Protein 6YWN (pdb70)

Structure (mmCIF, N/CA/C/O backbone):
data_6YWN
#
_entry.id   6YWN
#
_cell.length_a   88.220
_cell.length_b   93.470
_cell.length_c   86.830
_cell.angle_alpha   90.000
_cell.angle_beta   90.000
_cell.angle_gamma   90.000
#
_symmetry.space_group_name_H-M   'C 2 2 21'
#
loop_
_entity.id
_entity.type
_entity.pdbx_description
1 polymer CutA
2 non-polymer 'CALCIUM ION'
3 non-polymer "5'-O-[(S)-hydroxy{[(S)-hydroxy(phosphonooxy)phosphoryl]methyl}phosphoryl]cytidine"
4 water water
#
loop_
_atom_site.group_PDB
_atom_site.id
_atom_site.type_symbol
_atom_site.label_atom_id
_atom_site.label_alt_id
_atom_site.label_comp_id
_atom_site.label_asym_id
_atom_site.label_entity_id
_atom_site.label_seq_id
_atom_site.pdbx_PDB_ins_code
_atom_site.Cartn_x
_atom_site.Cartn_y
_atom_site.Cartn_z
_atom_site.occupancy
_atom_site.B_iso_or_equiv
_atom_site.auth_seq_id
_atom_site.auth_comp_id
_atom_site.auth_asym_id
_atom_site.auth_atom_id
_atom_site.pdbx_PDB_model_num
ATOM 1 N N . ARG A 1 8 ? -42.02042 -1.73887 -16.82271 1.000 61.20248 248 ARG A N 1
ATOM 2 C CA . ARG A 1 8 ? -40.63098 -1.62208 -16.39644 1.000 55.13743 248 ARG A CA 1
ATOM 3 C C . ARG A 1 8 ? -39.67478 -1.79761 -17.57761 1.000 41.18623 248 ARG A C 1
ATOM 4 O O . ARG A 1 8 ? -38.57968 -2.32090 -17.42646 1.000 44.00413 248 ARG A O 1
ATOM 7 N N . ARG A 1 9 ? -40.10063 -1.37129 -18.75815 1.000 41.14357 249 ARG A N 1
ATOM 8 C CA . ARG A 1 9 ? -39.29606 -1.58313 -19.95470 1.000 43.44926 249 ARG A CA 1
ATOM 9 C C . ARG A 1 9 ? -37.99619 -0.77778 -19.90883 1.000 33.88990 249 ARG A C 1
ATOM 10 O O . ARG A 1 9 ? -38.00729 0.45053 -19.81486 1.000 34.31924 249 ARG A O 1
ATOM 31 N N . ARG A 1 10 ? -36.86152 -1.46811 -20.03942 1.000 31.15013 250 ARG A N 1
ATOM 32 C CA . ARG A 1 10 ? -35.58981 -0.81044 -19.78311 1.000 28.85351 250 ARG A CA 1
ATOM 33 C C . ARG A 1 10 ? -35.13115 0.02704 -20.97054 1.000 26.84615 250 ARG A C 1
ATOM 34 O O . ARG A 1 10 ? -34.56055 1.11095 -20.78694 1.000 26.42378 250 ARG A O 1
ATOM 72 N N . PRO A 1 12 ? -36.28259 2.03741 -24.18182 1.000 30.80289 252 PRO A N 1
ATOM 73 C CA . PRO A 1 12 ? -37.48481 2.60829 -24.79107 1.000 34.03400 252 PRO A CA 1
ATOM 74 C C . PRO A 1 12 ? -37.52325 2.42827 -26.30442 1.000 31.02775 252 PRO A C 1
ATOM 75 O O . PRO A 1 12 ? -36.48942 2.38570 -26.98201 1.000 27.75949 252 PRO A O 1
ATOM 86 N N . TYR A 1 13 ? -38.74540 2.33578 -26.83262 1.000 33.12260 253 TYR A N 1
ATOM 87 C CA . TYR A 1 13 ? -38.91658 2.13010 -28.26649 1.000 37.41263 253 TYR A CA 1
ATOM 88 C C . TYR A 1 13 ? -38.33288 3.27399 -29.08945 1.000 41.27675 253 TYR A C 1
ATOM 89 O O . TYR A 1 13 ? -37.97643 3.07304 -30.25879 1.000 34.78636 253 TYR A O 1
ATOM 107 N N . SER A 1 14 ? -38.16030 4.44907 -28.49064 1.000 38.26151 254 SER A N 1
ATOM 108 C CA . SER A 1 14 ? -37.55056 5.55224 -29.22252 1.000 45.17272 254 SER A CA 1
ATOM 109 C C . SER A 1 14 ? -36.15993 5.20109 -29.72390 1.000 39.06607 254 SER A C 1
ATOM 110 O O . SER A 1 14 ? -35.71480 5.76894 -30.72516 1.000 46.34277 254 SER A O 1
ATOM 118 N N . LEU A 1 15 ? -35.46151 4.26102 -29.06194 1.000 28.63876 255 LEU A N 1
ATOM 119 C CA . LEU A 1 15 ? -34.09425 3.95078 -29.45280 1.000 27.91006 255 LEU A CA 1
ATOM 120 C C . LEU A 1 15 ? -34.03534 3.45898 -30.89080 1.000 29.35325 255 LEU A C 1
ATOM 121 O O . LEU A 1 15 ? -32.97642 3.51482 -31.51965 1.000 29.48610 255 LEU A O 1
ATOM 137 N N . GLY A 1 16 ? -35.13232 2.89739 -31.39655 1.000 27.37831 256 GLY A N 1
ATOM 138 C CA . GLY A 1 16 ? -35.09664 2.27330 -32.69573 1.000 27.94347 256 GLY A CA 1
ATOM 139 C C . GLY A 1 16 ? -34.36292 0.94187 -32.65320 1.000 26.86869 256 GLY A C 1
ATOM 140 O O . GLY A 1 16 ? -34.08472 0.36913 -31.59753 1.000 24.68126 256 GLY A O 1
ATOM 144 N N . THR A 1 17 ? -34.06731 0.44081 -33.84565 1.000 26.67724 257 THR A N 1
ATOM 145 C CA . THR A 1 17 ? -33.55995 -0.92022 -33.97797 1.000 27.39969 257 THR A CA 1
ATOM 146 C C . THR A 1 17 ? -32.25096 -1.01701 -34.74750 1.000 26.88445 257 THR A C 1
ATOM 147 O O . THR A 1 17 ? -31.75285 -2.12999 -34.96945 1.000 27.83277 257 THR A O 1
ATOM 158 N N . ASP A 1 18 ? -31.66550 0.10152 -35.13579 1.000 25.16133 258 ASP A N 1
ATOM 159 C CA . ASP A 1 18 ? -30.49430 0.03658 -35.99145 1.000 25.85394 258 ASP A CA 1
ATOM 160 C C . ASP A 1 18 ? -29.33915 -0.69598 -35.30703 1.000 26.11584 258 ASP A C 1
ATOM 161 O O . ASP A 1 18 ? -29.06914 -0.53369 -34.10832 1.000 23.40642 258 ASP A O 1
ATOM 170 N N . LYS A 1 19 ? -28.63761 -1.49531 -36.09881 1.000 25.19621 259 LYS A N 1
ATOM 171 C CA . LYS A 1 19 ? -27.43197 -2.14858 -35.60315 1.000 22.51167 259 LYS A CA 1
ATOM 172 C C . LYS A 1 19 ? -26.29653 -1.14188 -35.50262 1.000 22.98119 259 LYS A C 1
ATOM 173 O O . LYS A 1 19 ? -26.21501 -0.17714 -36.26227 1.000 24.97846 259 LYS A O 1
ATOM 192 N N . LEU A 1 20 ? -25.42596 -1.34313 -34.51434 1.000 21.08282 260 LEU A N 1
ATOM 193 C CA . LEU A 1 20 ? -24.23714 -0.51720 -34.40235 1.000 20.85612 260 LEU A CA 1
ATOM 194 C C . LEU A 1 20 ? -23.21492 -0.95744 -35.44304 1.000 19.81883 260 LEU A C 1
ATOM 195 O O . LEU A 1 20 ? -23.02027 -2.15030 -35.68676 1.000 23.21239 260 LEU A O 1
ATOM 211 N N . GLU A 1 21 ? -22.63701 0.00765 -36.12982 1.000 21.01783 261 GLU A N 1
ATOM 212 C CA . GLU A 1 21 ? -21.63395 -0.31045 -37.12920 1.000 22.92626 261 GLU A CA 1
ATOM 213 C C . GLU A 1 21 ? -20.36952 -0.88642 -36.48272 1.000 21.72190 261 GLU A C 1
ATOM 214 O O . GLU A 1 21 ? -19.95004 -0.48152 -35.38717 1.000 21.25975 261 GLU A O 1
ATOM 226 N N . LYS A 1 22 ? -19.74342 -1.81545 -37.20195 1.000 23.51949 262 LYS A N 1
ATOM 227 C CA . LYS A 1 22 ? -18.45024 -2.33036 -36.78544 1.000 23.22295 262 LYS A CA 1
ATOM 228 C C . LYS A 1 22 ? -17.38781 -1.25325 -36.96865 1.000 23.77645 262 LYS A C 1
ATOM 229 O O . LYS A 1 22 ? -17.29838 -0.63229 -38.0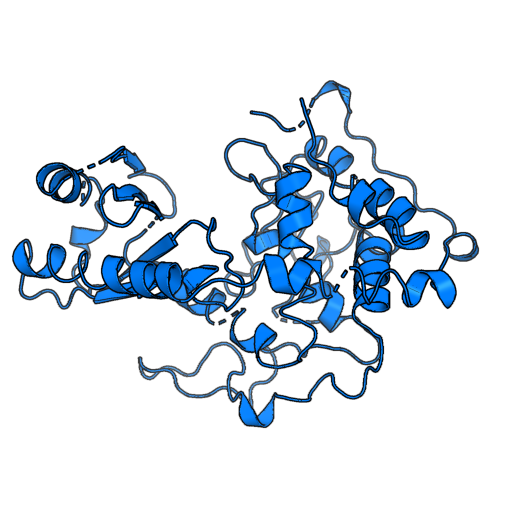3187 1.000 26.16175 262 LYS A O 1
ATOM 248 N N . VAL A 1 23 ? -16.60819 -1.02903 -35.93450 1.000 22.00734 263 VAL A N 1
ATOM 249 C CA . VAL A 1 23 ? -15.47559 -0.10134 -35.95183 1.000 23.30800 263 VAL A CA 1
ATOM 250 C C . VAL A 1 23 ? -14.25258 -0.84023 -36.47075 1.000 24.79520 263 VAL A C 1
ATOM 251 O O . VAL A 1 23 ? -14.04503 -2.01835 -36.15313 1.000 24.54195 263 VAL A O 1
ATOM 264 N N . ASP A 1 24 ? -13.43322 -0.14640 -37.26056 1.000 27.31040 264 ASP A N 1
ATOM 265 C CA . ASP A 1 24 ? -12.17773 -0.69803 -37.74566 1.000 32.96538 264 ASP A CA 1
ATOM 266 C C . ASP A 1 24 ? -11.38387 -1.30676 -36.58735 1.000 28.04991 264 ASP A C 1
ATOM 267 O O . ASP A 1 24 ? -11.04250 -0.59671 -35.61394 1.000 26.27616 264 ASP A O 1
ATOM 276 N N . PRO A 1 25 ? -11.04391 -2.59391 -36.65895 1.000 36.73861 265 PRO A N 1
ATOM 277 C CA . PRO A 1 25 ? -10.33474 -3.20397 -35.53052 1.000 34.51966 265 PRO A CA 1
ATOM 278 C C . PRO A 1 25 ? -9.03842 -2.49703 -35.17076 1.000 33.21234 265 PRO A C 1
ATOM 279 O O . PRO A 1 25 ? -8.66097 -2.50005 -33.99979 1.000 33.25142 265 PRO A O 1
ATOM 290 N N . ASP A 1 26 ? -8.36864 -1.85569 -36.13135 1.000 41.31817 266 ASP A N 1
ATOM 291 C CA . ASP A 1 26 ? -7.10817 -1.18104 -35.83482 1.000 37.58255 266 ASP A CA 1
ATOM 292 C C . ASP A 1 26 ? -7.28354 0.07971 -34.99564 1.000 35.25739 266 ASP A C 1
ATOM 293 O O . ASP A 1 26 ? -6.30012 0.58651 -34.44382 1.000 37.55616 266 ASP A O 1
ATOM 302 N N . LYS A 1 27 ? -8.50183 0.58784 -34.86763 1.000 32.37915 267 LYS A N 1
ATOM 303 C CA . LYS A 1 27 ? -8.76074 1.82195 -34.14603 1.000 32.22969 267 LYS A CA 1
ATOM 304 C C . LYS A 1 27 ? -9.31295 1.58403 -32.75020 1.000 32.92780 267 LYS A C 1
ATOM 305 O O . LYS A 1 27 ? -9.68385 2.54633 -32.07249 1.000 36.46867 267 LYS A O 1
ATOM 324 N N . ILE A 1 28 ? -9.39396 0.33286 -32.30342 1.000 22.41548 268 ILE A N 1
ATOM 325 C CA . ILE A 1 28 ? -9.98350 -0.00227 -31.00909 1.000 23.08797 268 ILE A CA 1
ATOM 326 C C . ILE A 1 28 ? -8.85685 -0.34823 -30.04860 1.000 24.43189 268 ILE A C 1
ATOM 327 O O . ILE A 1 28 ? -8.06952 -1.26472 -30.31885 1.000 25.37228 268 ILE A O 1
ATOM 343 N N . LYS A 1 29 ? -8.77940 0.39244 -28.93804 1.000 21.88904 269 LYS A N 1
ATOM 344 C CA . LYS A 1 29 ? -7.79181 0.12047 -27.89908 1.000 22.70623 269 LYS A CA 1
ATOM 345 C C . LYS A 1 29 ? -7.79483 -1.35779 -27.55809 1.000 25.56367 269 LYS A C 1
ATOM 346 O O . LYS A 1 29 ? -8.85605 -1.95088 -27.35089 1.000 23.12851 269 LYS A O 1
ATOM 365 N N . SER A 1 30 ? -6.60236 -1.96513 -27.51485 1.000 22.93035 270 SER A N 1
ATOM 366 C CA . SER A 1 30 ? -6.50255 -3.38941 -27.23729 1.000 24.20332 270 SER A CA 1
ATOM 367 C C . SER A 1 30 ? -5.80044 -3.70713 -25.92366 1.000 21.56713 270 SER A C 1
ATOM 368 O O . SER A 1 30 ? -5.79126 -4.87824 -25.52163 1.000 26.43235 270 SER A O 1
ATOM 376 N N . LYS A 1 31 ? -5.21889 -2.71011 -25.25446 1.000 21.85967 271 LYS A N 1
ATOM 377 C CA . LYS A 1 31 ? -4.42985 -2.92974 -24.05104 1.000 24.79412 271 LYS A CA 1
ATOM 378 C C . LYS A 1 31 ? -4.69731 -1.81187 -23.05875 1.000 25.86017 271 LYS A C 1
ATOM 379 O O . LYS A 1 31 ? -4.72406 -0.63751 -23.42814 1.000 30.11939 271 LYS A O 1
ATOM 389 N N . LEU A 1 32 ? -4.84730 -2.17474 -21.79133 1.000 21.28653 272 LEU A N 1
ATOM 390 C CA . LEU A 1 32 ? -4.84005 -1.18306 -20.72681 1.000 21.81014 272 LEU A CA 1
ATOM 391 C C . LEU A 1 32 ? -3.42635 -0.69703 -20.49261 1.000 23.73394 272 LEU A C 1
ATOM 392 O O . LEU A 1 32 ? -2.47228 -1.48634 -20.51799 1.000 25.41458 272 LEU A O 1
ATOM 408 N N . SER A 1 33 ? -3.30207 0.59036 -20.17755 1.000 24.35908 273 SER A N 1
ATOM 409 C CA . SER A 1 33 ? -2.02951 1.09544 -19.69106 1.000 27.03850 273 SER A CA 1
ATOM 410 C C . SER A 1 33 ? -1.73005 0.48667 -18.32369 1.000 28.01725 273 SER A C 1
ATOM 411 O O . SER A 1 33 ? -2.61783 -0.01688 -17.63296 1.000 26.73665 273 SER A O 1
ATOM 419 N N . GLU A 1 34 ? -0.45196 0.52929 -17.93518 1.000 23.20487 274 GLU A N 1
ATOM 420 C CA . GLU A 1 34 ? -0.05654 -0.09225 -16.67531 1.000 23.11260 274 GLU A CA 1
ATOM 421 C C . GLU A 1 34 ? -0.71574 0.59965 -15.49294 1.000 21.59169 274 GLU A C 1
ATOM 422 O O . GLU A 1 34 ? -1.17571 -0.07207 -14.55574 1.000 21.32143 274 GLU A O 1
ATOM 434 N N . ASP A 1 35 ? -0.78332 1.93556 -15.53414 1.000 22.10157 275 ASP A N 1
ATOM 435 C CA . ASP A 1 35 ? -1.38152 2.68588 -14.43574 1.000 23.71707 275 ASP A CA 1
ATOM 436 C C . ASP A 1 35 ? -2.85684 2.34563 -14.30069 1.000 24.07298 275 ASP A C 1
ATOM 437 O O . ASP A 1 35 ? -3.36921 2.16544 -13.18745 1.000 23.50233 275 ASP A O 1
ATOM 446 N N . VAL A 1 36 ? -3.55138 2.23500 -15.43136 1.000 20.68758 276 VAL A N 1
ATOM 447 C CA . VAL A 1 36 ? -4.96904 1.91144 -15.38241 1.000 20.53413 276 VAL A CA 1
ATOM 448 C C . VAL A 1 36 ? -5.16370 0.48555 -14.90696 1.000 19.72760 276 VAL A C 1
ATOM 449 O O . VAL A 1 36 ? -6.06481 0.20138 -14.10655 1.000 20.87408 276 VAL A O 1
ATOM 462 N N . GLU A 1 37 ? -4.35277 -0.44585 -15.41430 1.000 20.00840 277 GLU A N 1
ATOM 463 C CA . GLU A 1 37 ? -4.51525 -1.83642 -14.99258 1.000 20.18142 277 GLU A CA 1
ATOM 464 C C . GLU A 1 37 ? -4.31589 -1.97683 -13.49385 1.000 19.46367 277 GLU A C 1
ATOM 465 O O . GLU A 1 37 ? -5.07273 -2.67874 -12.81977 1.000 19.02059 277 GLU A O 1
ATOM 477 N N . ARG A 1 38 ? -3.33802 -1.26518 -12.94437 1.000 19.76146 278 ARG A N 1
ATOM 478 C CA . ARG A 1 38 ? -3.01799 -1.44198 -11.53978 1.000 20.25014 278 ARG A CA 1
ATOM 479 C C . ARG A 1 38 ? -4.15242 -0.96081 -10.67207 1.000 20.44756 278 ARG A C 1
ATOM 480 O O . ARG A 1 38 ? -4.53942 -1.63105 -9.70756 1.000 23.88490 278 ARG A O 1
ATOM 501 N N . LYS A 1 39 ? -4.68850 0.20395 -10.98465 1.000 21.18447 279 LYS A N 1
ATOM 502 C CA A LYS A 1 39 ? -5.77834 0.73119 -10.17242 0.502 22.62757 279 LYS A CA 1
ATOM 503 C CA B LYS A 1 39 ? -5.78273 0.74085 -10.18236 0.498 22.62091 279 LYS A CA 1
ATOM 504 C C . LYS A 1 39 ? -7.05437 -0.07804 -10.36629 1.000 22.53378 279 LYS A C 1
ATOM 505 O O . LYS A 1 39 ? -7.79607 -0.30933 -9.40123 1.000 21.44957 279 LYS A O 1
ATOM 542 N N . LEU A 1 40 ? -7.33915 -0.50422 -11.60719 1.000 19.07598 280 LEU A N 1
ATOM 543 C CA . LEU A 1 40 ? -8.54115 -1.29532 -11.85455 1.000 19.64349 280 LEU A CA 1
ATOM 544 C C . LEU A 1 40 ? -8.47302 -2.62994 -11.12602 1.000 18.62020 280 LEU A C 1
ATOM 545 O O . LEU A 1 40 ? -9.46467 -3.08203 -10.54913 1.000 18.79643 280 LEU A O 1
ATOM 561 N N . GLU A 1 41 ? -7.28989 -3.24190 -11.07351 1.000 17.44355 281 GLU A N 1
ATOM 562 C CA . GLU A 1 41 ? -7.12816 -4.47860 -10.32535 1.000 18.58978 281 GLU A CA 1
ATOM 563 C C . GLU A 1 41 ? -7.48187 -4.27792 -8.85787 1.000 18.52343 281 GLU A C 1
ATOM 564 O O . GLU A 1 41 ? -8.22475 -5.07729 -8.28032 1.000 18.44088 281 GLU A O 1
ATOM 576 N N . THR A 1 42 ? -6.91982 -3.23746 -8.22733 1.000 18.99941 282 THR A N 1
ATOM 577 C CA A THR A 1 42 ? -7.21053 -3.02352 -6.81648 0.469 20.98647 282 THR A CA 1
ATOM 578 C CA B THR A 1 42 ? -7.19746 -2.95247 -6.82103 0.531 20.98311 282 THR A CA 1
ATOM 579 C C . THR A 1 42 ? -8.67110 -2.64712 -6.60471 1.000 19.39970 282 THR A C 1
ATOM 580 O O . THR A 1 42 ? -9.27786 -3.09025 -5.62865 1.000 19.89072 282 THR A O 1
ATOM 601 N N . ASP A 1 43 ? -9.25631 -1.86342 -7.49560 1.000 17.86561 283 ASP A N 1
ATOM 602 C CA . ASP A 1 43 ? -10.64867 -1.48837 -7.30235 1.000 18.16133 283 ASP A CA 1
ATOM 603 C C . ASP A 1 43 ? -11.55916 -2.70082 -7.47548 1.000 17.14639 283 ASP A C 1
ATOM 604 O O . ASP A 1 43 ? -12.55677 -2.84404 -6.75672 1.000 17.79903 283 ASP A O 1
ATOM 630 N N . ARG A 1 45 ? -10.70836 -5.84491 -6.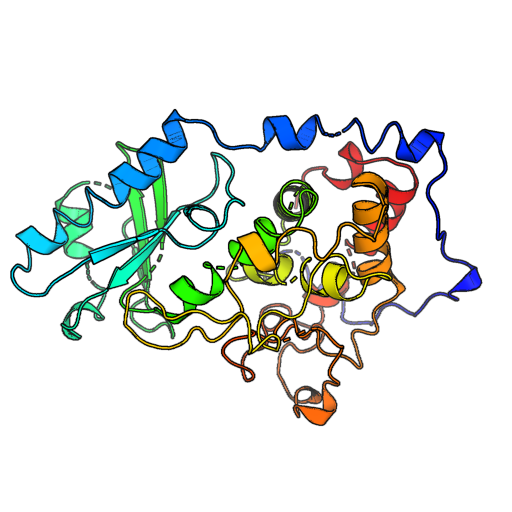80605 1.000 16.79473 285 ARG A N 1
ATOM 631 C CA . ARG A 1 45 ? -10.53121 -6.69088 -5.62577 1.000 17.07670 285 ARG A CA 1
ATOM 632 C C . ARG A 1 45 ? -11.29037 -6.14443 -4.42426 1.000 17.94794 285 ARG A C 1
ATOM 633 O O . ARG A 1 45 ? -11.89450 -6.91706 -3.66118 1.000 19.78465 285 ARG A O 1
ATOM 654 N N . GLU A 1 46 ? -11.29190 -4.81733 -4.24378 1.000 18.91487 286 GLU A N 1
ATOM 655 C CA . GLU A 1 46 ? -12.08078 -4.19793 -3.18356 1.000 19.32549 286 GLU A CA 1
ATOM 656 C C . GLU A 1 46 ? -13.57067 -4.45688 -3.40494 1.000 21.28837 286 GLU A C 1
ATOM 657 O O . GLU A 1 46 ? -14.29020 -4.78307 -2.46072 1.000 20.04089 286 GLU A O 1
ATOM 661 N N . LEU A 1 47 ? -14.05886 -4.29929 -4.63914 1.000 18.53021 287 LEU A N 1
ATOM 662 C CA . LEU A 1 47 ? -15.47816 -4.53486 -4.91202 1.000 17.26999 287 LEU A CA 1
ATOM 663 C C . LEU A 1 47 ? -15.85812 -5.99576 -4.68022 1.000 18.32278 287 LEU A C 1
ATOM 664 O O . LEU A 1 47 ? -16.87833 -6.29882 -4.03297 1.000 18.70058 287 LEU A O 1
ATOM 680 N N . TYR A 1 48 ? -15.04470 -6.91198 -5.17932 1.000 17.00528 288 TYR A N 1
ATOM 681 C CA . TYR A 1 48 ? -15.29545 -8.33744 -4.96460 1.000 16.32950 288 TYR A CA 1
ATOM 682 C C . TYR A 1 48 ? -15.41768 -8.66351 -3.48389 1.000 18.34855 288 TYR A C 1
ATOM 683 O O . TYR A 1 48 ? -16.31995 -9.41139 -3.07087 1.000 17.61541 288 TYR A O 1
ATOM 701 N N . ASP A 1 49 ? -14.49974 -8.14632 -2.65006 1.000 18.20239 289 ASP A N 1
ATOM 702 C CA . ASP A 1 49 ? -14.56516 -8.44019 -1.21982 1.000 17.79297 289 ASP A CA 1
ATOM 703 C C . ASP A 1 49 ? -15.89349 -7.98596 -0.60797 1.000 19.55488 289 ASP A C 1
ATOM 704 O O . ASP A 1 49 ? -16.41800 -8.64357 0.29521 1.000 21.93435 289 ASP A O 1
ATOM 713 N N . ARG A 1 50 ? -16.45473 -6.88742 -1.10847 1.000 17.50851 290 ARG A N 1
ATOM 714 C CA . ARG A 1 50 ? -17.73803 -6.35358 -0.64718 1.000 19.25655 290 ARG A CA 1
ATOM 715 C C . ARG A 1 50 ? -18.92787 -7.13461 -1.19963 1.000 18.36057 290 ARG A C 1
ATOM 716 O O . ARG A 1 50 ? -19.98120 -7.13587 -0.56500 1.000 25.54980 290 ARG A O 1
ATOM 737 N N . LEU A 1 51 ? -18.78325 -7.80801 -2.32971 1.000 18.66175 291 LEU A N 1
ATOM 738 C CA . LEU A 1 51 ? -19.88129 -8.55101 -2.92842 1.000 18.52688 291 LEU A CA 1
ATOM 739 C C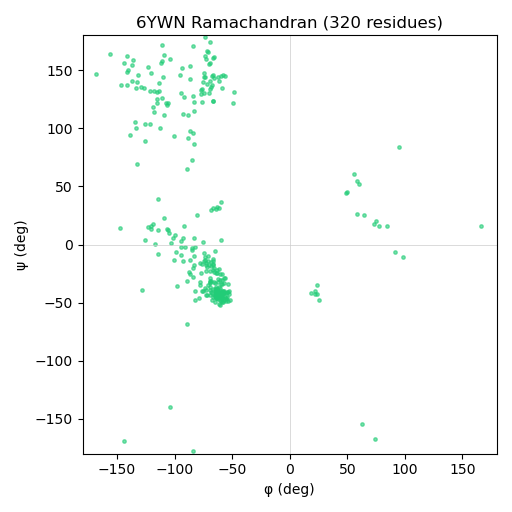 . LEU A 1 51 ? -19.97839 -9.97303 -2.40352 1.000 18.48970 291 LEU A C 1
ATOM 740 O O . LEU A 1 51 ? -21.05770 -10.58160 -2.48120 1.000 18.47904 291 LEU A O 1
ATOM 756 N N . LEU A 1 52 ? -18.88786 -10.53393 -1.88770 1.000 17.33253 292 LEU A N 1
ATOM 757 C CA . LEU A 1 52 ? -18.90276 -11.89715 -1.36167 1.000 19.53197 292 LEU A CA 1
ATOM 758 C C . LEU A 1 52 ? -19.97843 -12.03768 -0.28361 1.000 16.79538 292 LEU A C 1
ATOM 759 O O . LEU A 1 52 ? -20.24537 -11.10097 0.48122 1.000 18.46985 292 LEU A O 1
ATOM 775 N N . PRO A 1 53 ? -20.61546 -13.20636 -0.21882 1.000 17.78848 293 PRO A N 1
ATOM 776 C CA . PRO A 1 53 ? -21.65100 -13.43862 0.79127 1.000 18.75783 293 PRO A CA 1
ATOM 777 C C . PRO A 1 53 ? -21.06010 -13.62429 2.18355 1.000 18.96315 293 PRO A C 1
ATOM 778 O O . PRO A 1 53 ? -19.85486 -13.86037 2.37461 1.000 20.63834 293 PRO A O 1
ATOM 789 N N . THR A 1 54 ? -21.94056 -13.46761 3.16908 1.000 19.68779 294 THR A N 1
ATOM 790 C CA . THR A 1 54 ? -21.57976 -13.63037 4.57291 1.000 19.21973 294 THR A CA 1
ATOM 791 C C . THR A 1 54 ? -22.21768 -14.87384 5.18373 1.000 18.57591 294 THR A C 1
ATOM 792 O O . THR A 1 54 ? -23.24463 -15.38358 4.71574 1.000 18.84270 294 THR A O 1
ATOM 803 N N . GLU A 1 55 ? -21.59861 -15.34400 6.26172 1.000 21.86079 295 GLU A N 1
ATOM 804 C CA . GLU A 1 55 ? -22.03614 -16.58077 6.88907 1.000 23.02151 295 GLU A CA 1
ATOM 805 C C . GLU A 1 55 ? -23.51708 -16.55577 7.21460 1.000 22.21981 295 GLU A C 1
ATOM 806 O O . GLU A 1 55 ? -24.22568 -17.53685 6.96567 1.000 21.35267 295 GLU A O 1
ATOM 818 N N . ALA A 1 56 ? -23.99401 -15.47708 7.84432 1.000 20.09518 296 ALA A N 1
ATOM 819 C CA . ALA A 1 56 ? -25.37721 -15.49734 8.32922 1.000 23.40793 296 ALA A CA 1
ATOM 820 C C . ALA A 1 56 ? -26.36227 -15.74926 7.20636 1.000 23.54912 296 ALA A C 1
ATOM 821 O O . ALA A 1 56 ? -27.34503 -16.49921 7.36995 1.000 22.52291 296 ALA A O 1
ATOM 828 N N . ILE A 1 57 ? -26.14418 -15.12057 6.06647 1.000 19.67483 297 ILE A N 1
ATOM 829 C CA . ILE A 1 57 ? -27.11548 -15.25657 5.00145 1.000 18.07506 297 ILE A CA 1
ATOM 830 C C . ILE A 1 57 ? -26.95008 -16.59342 4.30989 1.000 17.20478 297 ILE A C 1
ATOM 831 O O . ILE A 1 57 ? -27.93927 -17.22720 3.93006 1.000 18.12618 297 ILE A O 1
ATOM 847 N N . GLU A 1 58 ? -25.71907 -17.08752 4.18987 1.000 19.68200 298 GLU A N 1
ATOM 848 C CA . GLU A 1 58 ? -25.54625 -18.39274 3.55986 1.000 17.98353 298 GLU A CA 1
ATOM 849 C C . GLU A 1 58 ? -26.23052 -19.47238 4.39316 1.000 20.12343 298 GLU A C 1
ATOM 850 O O . GLU A 1 58 ? -26.86725 -20.39645 3.85141 1.000 20.23272 298 GLU A O 1
ATOM 862 N N . VAL A 1 59 ? -26.14568 -19.35507 5.71544 1.000 18.77161 299 VAL A N 1
ATOM 863 C CA . VAL A 1 59 ? -26.83005 -20.28866 6.59194 1.000 19.72661 299 VAL A CA 1
ATOM 864 C C . VAL A 1 59 ? -28.33336 -20.18321 6.38790 1.000 22.43974 299 VAL A C 1
ATOM 865 O O . VAL A 1 59 ? -29.03928 -21.19594 6.34914 1.000 20.69624 299 VAL A O 1
ATOM 878 N N . ASN A 1 60 ? -28.85592 -18.95421 6.28124 1.000 20.87326 300 ASN A N 1
ATOM 879 C CA . ASN A 1 60 ? -30.29885 -18.77550 6.11161 1.000 19.97357 300 ASN A CA 1
ATOM 880 C C . ASN A 1 60 ? -30.79859 -19.42846 4.83853 1.000 20.49614 300 ASN A C 1
ATOM 881 O O . ASN A 1 60 ? -31.91856 -19.94982 4.81781 1.000 18.41391 300 ASN A O 1
ATOM 892 N N . ARG A 1 61 ? -30.00693 -19.39181 3.75965 1.000 17.50310 301 ARG A N 1
ATOM 893 C CA . ARG A 1 61 ? -30.42043 -20.04097 2.52789 1.000 16.84247 301 ARG A CA 1
ATOM 894 C C . ARG A 1 61 ? -30.61274 -21.53353 2.75692 1.000 17.07786 301 ARG A C 1
ATOM 895 O O . ARG A 1 61 ? -31.62538 -22.10477 2.31661 1.000 18.97964 301 ARG A O 1
ATOM 916 N N . ARG A 1 62 ? -29.67877 -22.16864 3.49015 1.000 17.25876 302 ARG A N 1
ATOM 917 C CA . ARG A 1 62 ? -29.80008 -23.58286 3.84490 1.000 19.39475 302 ARG A CA 1
ATOM 918 C C . ARG A 1 62 ? -30.98977 -23.82090 4.76638 1.000 22.28299 302 ARG A C 1
ATOM 919 O O . ARG A 1 62 ? -31.64958 -24.86387 4.68069 1.000 22.81140 302 ARG A O 1
ATOM 940 N N . GLU A 1 63 ? -31.22747 -22.92016 5.71363 1.000 20.76441 303 GLU A N 1
ATOM 941 C CA . GLU A 1 63 ? -32.35249 -23.09305 6.62277 1.000 22.55279 303 GLU A CA 1
ATOM 942 C C . GLU A 1 63 ? -33.67146 -23.02269 5.87527 1.000 21.32912 303 GLU A C 1
ATOM 943 O O . GLU A 1 63 ? -34.63693 -23.70830 6.24365 1.000 22.34641 303 GLU A O 1
ATOM 955 N N . LEU A 1 64 ? -33.73136 -22.21094 4.83160 1.000 19.53541 304 LEU A N 1
ATOM 956 C CA . LEU A 1 64 ? -34.95957 -22.13527 4.04772 1.000 18.34363 304 LEU A CA 1
ATOM 957 C C . LEU A 1 64 ? -35.25356 -23.47389 3.37172 1.000 20.19159 304 LEU A C 1
ATOM 958 O O . LEU A 1 64 ? -36.39648 -23.95819 3.40321 1.000 18.67347 304 LEU A O 1
ATOM 974 N N . VAL A 1 65 ? -34.22462 -24.10758 2.79354 1.000 18.57585 305 VAL A N 1
ATOM 975 C CA . VAL A 1 65 ? -34.35518 -25.43266 2.17694 1.000 18.91006 305 VAL A CA 1
ATOM 976 C C . VAL A 1 65 ? -34.90019 -26.44384 3.18114 1.000 20.65276 305 VAL A C 1
ATOM 977 O O . VAL A 1 65 ? -35.86109 -27.17519 2.89814 1.000 19.79212 305 VAL A O 1
ATOM 990 N N A SER A 1 66 ? -34.28296 -26.51910 4.35533 0.632 22.09317 306 SER A N 1
ATOM 991 N N B SER A 1 66 ? -34.29264 -26.51774 4.36073 0.368 22.11683 306 SER A N 1
ATOM 992 C CA A SER A 1 66 ? -34.70336 -27.49302 5.35339 0.632 22.56442 306 SER A CA 1
ATOM 993 C CA B SER A 1 66 ? -34.72367 -27.51799 5.33046 0.368 22.65531 306 SER A CA 1
ATOM 994 C C A SER A 1 66 ? -36.13209 -27.22399 5.81398 0.632 23.80863 306 SER A C 1
ATOM 995 C C B SER A 1 66 ? -36.13369 -27.22859 5.83941 0.368 23.79962 306 SER A C 1
ATOM 996 O O A SER A 1 66 ? -36.92505 -28.15731 5.98471 0.632 23.21564 306 SER A O 1
ATOM 997 O O B SER A 1 66 ? -36.91660 -28.15692 6.07410 0.368 23.38446 306 SER A O 1
ATOM 1012 N N . LYS A 1 67 ? -36.48150 -25.95203 6.00560 1.000 20.04056 307 LYS A N 1
ATOM 1013 C CA . LYS A 1 67 ? -37.81798 -25.60545 6.47261 1.000 21.18149 307 LYS A CA 1
ATOM 1014 C C . LYS A 1 67 ? -38.85441 -26.04622 5.45769 1.000 20.35138 307 LYS A C 1
ATOM 1015 O O . LYS A 1 67 ? -39.88793 -26.62970 5.81419 1.000 21.12654 307 LYS A O 1
ATOM 1035 N N . LEU A 1 68 ? -38.59643 -25.75599 4.18651 1.000 17.78748 308 LEU A N 1
ATOM 1036 C CA . LEU A 1 68 ? -39.51671 -26.15057 3.13519 1.000 18.30285 308 LEU A CA 1
ATOM 1037 C C . LEU A 1 68 ? -39.62796 -27.66231 3.05751 1.000 19.68718 308 LEU A C 1
ATOM 1038 O O . LEU A 1 68 ? -40.73050 -28.20930 2.90997 1.000 19.52658 308 LEU A O 1
ATOM 1054 N N . GLU A 1 69 ? -38.50786 -28.36156 3.13085 1.000 19.90085 309 GLU A N 1
ATOM 1055 C CA . GLU A 1 69 ? -38.56902 -29.81670 3.02271 1.000 22.05173 309 GLU A CA 1
ATOM 1056 C C . GLU A 1 69 ? -39.41561 -30.42713 4.12798 1.000 21.77852 309 GLU A C 1
ATOM 1057 O O . GLU A 1 69 ? -40.19009 -31.36892 3.88834 1.000 20.77231 309 GLU A O 1
ATOM 1069 N N . ARG A 1 70 ? -39.27313 -29.91452 5.35613 1.000 20.38168 310 ARG A N 1
ATOM 1070 C CA A ARG A 1 70 ? -40.07612 -30.41204 6.46215 0.559 23.35508 310 ARG A CA 1
ATOM 1071 C CA B ARG A 1 70 ? -40.07559 -30.41262 6.46202 0.441 23.36896 310 ARG A CA 1
ATOM 1072 C C . ARG A 1 70 ? -41.55071 -30.12728 6.23385 1.000 25.44733 310 ARG A C 1
ATOM 1073 O O . ARG A 1 70 ? -42.39329 -31.00896 6.43278 1.000 23.17671 310 ARG A O 1
ATOM 1113 N N . LEU A 1 71 ? -41.88842 -28.90725 5.81124 1.000 20.99037 311 LEU A N 1
ATOM 1114 C CA . LEU A 1 71 ? -43.30415 -28.60548 5.56208 1.000 21.81759 311 LEU A CA 1
ATOM 1115 C C . LEU A 1 71 ? -43.90172 -29.52924 4.49454 1.000 22.96734 311 LEU A C 1
ATOM 1116 O O . LEU A 1 71 ? -45.03646 -30.01696 4.63280 1.000 22.33023 311 LEU A O 1
ATOM 1132 N N . PHE A 1 72 ? -43.18105 -29.74961 3.39754 1.000 19.75840 312 PHE A N 1
ATOM 1133 C CA . PHE A 1 72 ? -43.74803 -30.54318 2.30450 1.000 20.54564 312 PHE A CA 1
ATOM 1134 C C . PHE A 1 72 ? -43.91650 -32.01313 2.71316 1.000 20.49236 312 PHE A C 1
ATOM 1135 O O . PHE A 1 72 ? -44.92654 -32.64992 2.38283 1.000 21.23197 312 PHE A O 1
ATOM 1152 N N . ASN A 1 73 ? -42.93482 -32.57830 3.42537 1.000 21.64538 313 ASN A N 1
ATOM 1153 C CA . ASN A 1 73 ? -43.04540 -33.97547 3.83744 1.000 22.71650 313 ASN A CA 1
ATOM 1154 C C . ASN A 1 73 ? -44.05327 -34.18680 4.94591 1.000 27.83240 313 ASN A C 1
ATOM 1155 O O . ASN A 1 73 ? -44.57365 -35.29468 5.08239 1.000 26.89900 313 ASN A O 1
ATOM 1166 N N . THR A 1 74 ? -44.36178 -33.15965 5.72657 1.000 24.28046 314 THR A N 1
ATOM 1167 C CA . THR A 1 74 ? -45.45136 -33.28813 6.68351 1.000 25.84435 314 THR A CA 1
ATOM 1168 C C . THR A 1 74 ? -46.80802 -33.21899 5.99970 1.000 27.79245 314 THR A C 1
ATOM 1169 O O . THR A 1 74 ? -47.72846 -33.95350 6.36929 1.000 26.89098 314 THR A O 1
ATOM 1180 N N . GLU A 1 75 ? -46.96127 -32.33061 5.01513 1.000 23.14747 315 GLU A N 1
ATOM 1181 C CA . GLU A 1 75 ? -48.25553 -32.22183 4.34915 1.000 22.61234 315 GLU A CA 1
ATOM 1182 C C . GLU A 1 75 ? -48.49762 -33.41086 3.43555 1.000 25.76523 315 GLU A C 1
ATOM 1183 O O . GLU A 1 75 ? -49.61505 -33.92885 3.36879 1.000 25.30255 315 GLU A O 1
ATOM 1195 N N . TRP A 1 76 ? -47.45695 -33.88911 2.76253 1.000 21.31022 316 TRP A N 1
ATOM 1196 C CA . TRP A 1 76 ? -47.57178 -34.93053 1.74836 1.000 25.14673 316 TRP A CA 1
ATOM 1197 C C . TRP A 1 76 ? -46.50869 -35.98731 1.99711 1.000 23.86807 316 TRP A C 1
ATOM 1198 O O . TRP A 1 76 ? -45.56469 -36.14350 1.21077 1.000 25.27051 316 TRP A O 1
ATOM 1219 N N . PRO A 1 77 ? -46.64697 -36.75424 3.06955 1.000 25.33704 317 PRO A N 1
ATOM 1220 C CA . PRO A 1 77 ? -45.62868 -37.76467 3.38600 1.000 27.03067 317 PRO A CA 1
ATOM 1221 C C . PRO A 1 77 ? -45.62239 -38.91367 2.38783 1.000 27.09837 317 PRO A C 1
ATOM 1222 O O . PRO A 1 77 ? -46.61949 -39.21685 1.72295 1.000 30.03290 317 PRO A O 1
ATOM 1233 N N . GLY A 1 78 ? -44.46442 -39.56715 2.30988 1.000 28.33596 318 GLY A N 1
ATOM 1234 C CA . GLY A 1 78 ? -44.32731 -40.77216 1.52240 1.000 29.04623 318 GLY A CA 1
ATOM 1235 C C . GLY A 1 78 ? -44.05336 -40.56912 0.05389 1.000 27.84332 318 GLY A C 1
ATOM 1236 O O . GLY A 1 78 ? -44.24020 -41.50937 -0.72504 1.000 34.42670 318 GLY A O 1
ATOM 1240 N N . HIS A 1 79 ? -43.64375 -39.36672 -0.35790 1.000 26.44039 319 HIS A N 1
ATOM 1241 C CA . HIS A 1 79 ? -43.39060 -39.07220 -1.76307 1.000 30.76597 319 HIS A CA 1
ATOM 1242 C C . HIS A 1 79 ? -41.95598 -38.64317 -2.00910 1.000 31.04348 319 HIS A C 1
ATOM 1243 O O . HIS A 1 79 ? -41.66013 -38.06170 -3.06327 1.000 30.90025 319 HIS A O 1
ATOM 1257 N N . ASP A 1 80 ? -41.06380 -38.90177 -1.05495 1.000 28.59336 320 ASP A N 1
ATOM 1258 C CA . ASP A 1 80 ? -39.63712 -38.62343 -1.21842 1.000 27.34821 320 ASP A CA 1
ATOM 1259 C C . ASP A 1 80 ? -39.38086 -37.20306 -1.73357 1.000 28.27132 320 ASP A C 1
ATOM 1260 O O . ASP A 1 80 ? -38.56909 -36.97461 -2.63079 1.000 28.49466 320 ASP A O 1
ATOM 1269 N N . ILE A 1 81 ? -40.08115 -36.23311 -1.16232 1.000 26.29013 321 ILE A N 1
ATOM 1270 C CA . ILE A 1 81 ? -39.93411 -34.83790 -1.57740 1.000 22.04594 321 ILE A CA 1
ATOM 1271 C C . ILE A 1 81 ? -38.63351 -34.28536 -1.00106 1.000 25.39170 321 ILE A C 1
ATOM 1272 O O . ILE A 1 81 ? -38.40711 -34.33917 0.21158 1.000 25.78390 321 ILE A O 1
ATOM 1288 N N . ARG A 1 82 ? -37.75454 -33.80495 -1.87523 1.000 22.33904 322 ARG A N 1
ATOM 1289 C CA . ARG A 1 82 ? -36.48538 -33.21045 -1.49641 1.000 21.24329 322 ARG A CA 1
ATOM 1290 C C . ARG A 1 82 ? -36.41035 -31.80650 -2.06323 1.000 21.92925 322 ARG A C 1
ATOM 1291 O O . ARG A 1 82 ? -37.02464 -31.48918 -3.08203 1.000 21.24192 322 ARG A O 1
ATOM 1304 N N . VAL A 1 83 ? -35.64717 -30.96423 -1.39003 1.000 19.77340 323 VAL A N 1
ATOM 1305 C CA . VAL A 1 83 ? -35.57400 -29.55501 -1.73989 1.000 19.58214 323 VAL A CA 1
ATOM 1306 C C . VAL A 1 83 ? -34.11389 -29.15714 -1.87665 1.000 19.23124 323 VAL A C 1
ATOM 1307 O O . VAL A 1 83 ? -33.27118 -29.54532 -1.05153 1.000 20.31862 323 VAL A O 1
ATOM 1320 N N . HIS A 1 84 ? -33.81795 -28.41396 -2.94100 1.000 17.51489 324 HIS A N 1
ATOM 1321 C CA . HIS A 1 84 ? -32.44969 -28.11455 -3.30673 1.000 19.10191 324 HIS A CA 1
ATOM 1322 C C . HIS A 1 84 ? -32.27875 -26.66442 -3.71403 1.000 19.12055 324 HIS A C 1
ATOM 1323 O O . HIS A 1 84 ? -33.10649 -26.11376 -4.44516 1.000 18.73332 324 HIS A O 1
ATOM 1337 N N . LEU A 1 85 ? -31.15652 -26.07268 -3.31137 1.000 17.07676 325 LEU A N 1
ATOM 1338 C CA . LEU A 1 85 ? -30.76729 -24.77763 -3.84154 1.000 16.53278 325 LEU A CA 1
ATOM 1339 C C . LEU A 1 85 ? -30.26161 -24.92944 -5.27059 1.000 17.94807 325 LEU A C 1
ATOM 1340 O O . LEU A 1 85 ? -29.58842 -25.90411 -5.61797 1.000 19.49862 325 LEU A O 1
ATOM 1356 N N . PHE A 1 86 ? -30.56035 -23.93797 -6.09239 1.000 15.00212 326 PHE A N 1
ATOM 1357 C CA . PHE A 1 86 ? -29.89882 -23.79479 -7.39374 1.000 15.81376 326 PHE A CA 1
ATOM 1358 C C . PHE A 1 86 ? -29.71874 -22.30623 -7.65726 1.000 15.62735 326 PHE A C 1
ATOM 1359 O O . PHE A 1 86 ? -29.82751 -21.48776 -6.74494 1.000 15.14367 326 PHE A O 1
ATOM 1376 N N . GLY A 1 87 ? -29.34922 -21.94338 -8.87652 1.000 15.82424 327 GLY A N 1
ATOM 1377 C CA . GLY A 1 87 ? -29.03877 -20.56747 -9.17902 1.000 13.98466 327 GLY A CA 1
ATOM 1378 C C . GLY A 1 87 ? -27.83749 -20.11760 -8.35340 1.000 15.45895 327 GLY A C 1
ATOM 1379 O O . GLY A 1 87 ? -27.00630 -20.91769 -7.95798 1.000 15.40846 327 GLY A O 1
ATOM 1383 N N . SER A 1 88 ? -27.73373 -18.81494 -8.09510 1.000 15.29567 328 SER A N 1
ATOM 1384 C CA . SER A 1 88 ? -26.49281 -18.32300 -7.48958 1.000 16.56520 328 SER A CA 1
ATOM 1385 C C . SER A 1 88 ? -26.27046 -18.82379 -6.07191 1.000 15.13619 328 SER A C 1
ATOM 1386 O O . SER A 1 88 ? -25.11700 -18.93083 -5.64466 1.000 17.76672 328 SER A O 1
ATOM 1394 N N . SER A 1 89 ? -27.33051 -19.23894 -5.37916 1.000 14.90617 329 SER A N 1
ATOM 1395 C CA . SER A 1 89 ? -27.16756 -19.85712 -4.06981 1.000 17.38554 329 SER A CA 1
ATOM 1396 C C . SER A 1 89 ? -26.47245 -21.20168 -4.15292 1.000 19.09253 329 SER A C 1
ATOM 1397 O O . SER A 1 89 ? -25.97089 -21.68945 -3.13595 1.000 22.07807 329 SER A O 1
ATOM 1405 N N . GLY A 1 90 ? -26.41762 -21.81537 -5.33916 1.000 17.80880 330 GLY A N 1
ATOM 1406 C CA . GLY A 1 90 ? -25.72501 -23.06215 -5.54205 1.000 18.18432 330 GLY A CA 1
ATOM 1407 C C . GLY A 1 90 ? -24.53533 -23.05327 -6.49764 1.000 17.98639 330 GLY A C 1
ATOM 1408 O O . GLY A 1 90 ? -23.91874 -24.11283 -6.71276 1.000 21.89365 330 GLY A O 1
ATOM 1412 N N . ASN A 1 91 ? -24.18836 -21.91474 -7.09485 1.000 18.69484 331 ASN A N 1
ATOM 1413 C CA . ASN A 1 91 ? -23.13649 -21.89638 -8.12028 1.000 20.35995 331 ASN A CA 1
ATOM 1414 C C . ASN A 1 91 ? -21.96316 -20.98654 -7.74697 1.000 18.16622 331 ASN A C 1
ATOM 1415 O O . ASN A 1 91 ? -21.12809 -20.69661 -8.62296 1.000 19.97593 331 ASN A O 1
ATOM 1426 N N . LEU A 1 92 ? -21.86655 -20.53927 -6.47666 1.000 18.56091 332 LEU A N 1
ATOM 1427 C CA . LEU A 1 92 ? -20.75105 -19.71549 -5.97351 1.000 18.98057 332 LEU A CA 1
ATOM 1428 C C . LEU A 1 92 ? -20.79776 -18.27483 -6.48467 1.000 17.65197 332 LEU A C 1
ATOM 1429 O O . LEU A 1 92 ? -19.80241 -17.53589 -6.40538 1.000 18.10615 332 LEU A O 1
ATOM 1445 N N . LEU A 1 93 ? -21.94081 -17.82916 -6.98357 1.000 15.73607 333 LEU A N 1
ATOM 1446 C CA . LEU A 1 93 ? -22.03249 -16.48742 -7.54149 1.000 17.53917 333 LEU A CA 1
ATOM 1447 C C . LEU A 1 93 ? -23.03879 -15.62235 -6.80731 1.000 15.72450 333 LEU A C 1
ATOM 1448 O O . LEU A 1 93 ? -23.51408 -14.63800 -7.36074 1.000 18.38415 333 LEU A O 1
ATOM 1464 N N . CYS A 1 94 ? -23.43910 -15.98768 -5.61431 1.000 18.79494 334 CYS A N 1
ATOM 1465 C CA . CYS A 1 94 ? -24.43224 -15.17501 -4.93696 1.000 17.83359 334 CYS A CA 1
ATOM 1466 C C . CYS A 1 94 ? -23.77744 -14.14511 -4.02505 1.000 17.58857 334 CYS A C 1
ATOM 1467 O O . CYS A 1 94 ? -22.68180 -14.34435 -3.50738 1.000 18.94729 334 CYS A O 1
ATOM 1475 N N . SER A 1 95 ? -24.47499 -13.04001 -3.84082 1.000 17.87166 335 SER A N 1
ATOM 1476 C CA A SER A 1 95 ? -24.18171 -12.02473 -2.84085 0.411 16.05247 335 SER A CA 1
ATOM 1477 C CA B SER A 1 95 ? -24.18069 -12.01811 -2.84473 0.589 16.04768 335 SER A CA 1
ATOM 1478 C C . SER A 1 95 ? -25.30628 -12.08360 -1.82236 1.000 17.70487 335 SER A C 1
ATOM 1479 O O . SER A 1 95 ? -26.31971 -12.74417 -2.03360 1.000 17.07718 335 SER A O 1
ATOM 1494 N N . ASP A 1 96 ? -25.16376 -11.34718 -0.73770 1.000 18.72007 336 ASP A N 1
ATOM 1495 C CA . ASP A 1 96 ? -26.17403 -11.44821 0.30507 1.000 17.77471 336 ASP A CA 1
ATOM 1496 C C . ASP A 1 96 ? -27.56457 -10.98965 -0.13427 1.000 20.69692 336 ASP A C 1
ATOM 1497 O O . ASP A 1 96 ? -28.56762 -11.47447 0.42342 1.000 20.44908 336 ASP A O 1
ATOM 1506 N N . ASP A 1 97 ? -27.66057 -10.12239 -1.13873 1.000 19.42136 337 ASP A N 1
ATOM 1507 C CA . ASP A 1 97 ? -28.96447 -9.68152 -1.60776 1.000 20.78956 337 ASP A CA 1
ATOM 1508 C C . ASP A 1 97 ? -29.52392 -10.50476 -2.77438 1.000 17.81155 337 ASP A C 1
ATOM 1509 O O . ASP A 1 97 ? -30.58701 -10.14997 -3.30091 1.000 21.35387 337 ASP A O 1
ATOM 1518 N N . SER A 1 98 ? -28.85831 -11.57978 -3.16984 1.000 18.42383 338 SER A N 1
ATOM 1519 C CA . SER A 1 98 ? -29.36680 -12.44583 -4.22680 1.000 16.79414 338 SER A CA 1
ATOM 1520 C C . SER A 1 98 ? -30.62142 -13.15431 -3.74456 1.000 17.83136 338 SER A C 1
ATOM 1521 O O . SER A 1 98 ? -30.71260 -13.55916 -2.58513 1.000 20.62301 338 SER A O 1
ATOM 1529 N N . ASP A 1 99 ? -31.55900 -13.36403 -4.65268 1.000 16.41526 339 ASP A N 1
ATOM 1530 C CA . ASP A 1 99 ? -32.71221 -14.20828 -4.37683 1.000 18.47384 339 ASP A CA 1
ATOM 1531 C C . ASP A 1 99 ? -32.30148 -15.67276 -4.26151 1.000 15.78884 339 ASP A C 1
ATOM 1532 O O . ASP A 1 99 ? -31.12729 -16.05574 -4.39639 1.000 16.62419 339 ASP A O 1
ATOM 1541 N N . VAL A 1 100 ? -33.27705 -16.49487 -3.89661 1.000 18.11414 340 VAL A N 1
ATOM 1542 C CA . VAL A 1 100 ? -33.03776 -17.90045 -3.63808 1.000 16.65811 340 VAL A CA 1
ATOM 1543 C C . VAL A 1 100 ? -33.84197 -18.70708 -4.63443 1.000 19.53336 340 VAL A C 1
ATOM 1544 O O . VAL A 1 100 ? -35.08171 -18.65724 -4.62568 1.000 19.01512 340 VAL A O 1
ATOM 1557 N N . ASP A 1 101 ? -33.16550 -19.41171 -5.50924 1.000 16.73499 341 ASP A N 1
ATOM 1558 C CA . ASP A 1 101 ? -33.80976 -20.34697 -6.41969 1.000 15.96054 341 ASP A CA 1
ATOM 1559 C C . ASP A 1 101 ? -33.84054 -21.72951 -5.77855 1.000 16.44513 341 ASP A C 1
ATOM 1560 O O . ASP A 1 101 ? -32.79781 -22.25120 -5.37314 1.000 16.09013 341 ASP A O 1
ATOM 1569 N N . ILE A 1 102 ? -35.03476 -22.33941 -5.70920 1.000 16.15765 342 ILE A N 1
ATOM 1570 C CA . ILE A 1 102 ? -35.22760 -23.63692 -5.06574 1.000 14.86585 342 ILE A CA 1
ATOM 1571 C C . ILE A 1 102 ? -35.91016 -24.60311 -6.01787 1.000 16.63864 342 ILE A C 1
ATOM 1572 O O . ILE A 1 102 ? -36.88364 -24.24074 -6.68330 1.000 16.37860 342 ILE A O 1
ATOM 1588 N N . CYS A 1 103 ? -35.40706 -25.83474 -6.09162 1.000 16.33172 343 CYS A N 1
ATOM 1589 C CA . CYS A 1 103 ? -36.02589 -26.88676 -6.88675 1.000 18.03898 343 CYS A CA 1
ATOM 1590 C C . CYS A 1 103 ? -36.50938 -27.96764 -5.94726 1.000 18.47916 343 CYS A C 1
ATOM 1591 O O . CYS A 1 103 ? -35.74502 -28.42059 -5.09705 1.000 19.97254 343 CYS A O 1
ATOM 1599 N N . ILE A 1 104 ? -37.75522 -28.38465 -6.12714 1.000 16.76255 344 ILE A N 1
ATOM 1600 C CA . ILE A 1 104 ? -38.40761 -29.40861 -5.32588 1.000 16.53556 344 ILE A CA 1
ATOM 1601 C C . ILE A 1 104 ? -38.48509 -30.64004 -6.20945 1.000 19.43941 344 ILE A C 1
ATOM 1602 O O . ILE A 1 104 ? -39.08395 -30.58554 -7.29600 1.000 21.28435 344 ILE A O 1
ATOM 1618 N N . THR A 1 105 ? -37.86148 -31.74824 -5.78177 1.000 20.65910 345 THR A N 1
ATOM 1619 C CA . THR A 1 105 ? -37.87841 -32.96435 -6.57726 1.000 21.12318 345 THR A CA 1
ATOM 1620 C C . THR A 1 105 ? -38.73871 -34.00427 -5.89346 1.000 24.47638 345 THR A C 1
ATOM 1621 O O . THR A 1 105 ? -38.75893 -34.09191 -4.66489 1.000 23.13608 345 THR A O 1
ATOM 1632 N N . THR A 1 106 ? -39.44234 -34.78861 -6.69201 1.000 24.37331 346 THR A N 1
ATOM 1633 C CA . THR A 1 106 ? -40.29827 -35.86558 -6.20022 1.000 23.75337 346 THR A CA 1
ATOM 1634 C C . THR A 1 106 ? -40.72759 -36.74572 -7.36926 1.000 26.57722 346 THR A C 1
ATOM 1635 O O . THR A 1 106 ? -40.92750 -36.24819 -8.48311 1.000 28.46028 346 THR A O 1
ATOM 1646 N N . PRO A 1 107 ? -40.90424 -38.05105 -7.15925 1.000 28.62539 347 PRO A N 1
ATOM 1647 C CA . PRO A 1 107 ? -41.57954 -38.87423 -8.18627 1.000 33.66030 347 PRO A CA 1
ATOM 1648 C C . PRO A 1 107 ? -43.06963 -38.60113 -8.30281 1.000 32.02592 347 PRO A C 1
ATOM 1649 O O . PRO A 1 107 ? -43.70615 -39.08864 -9.24366 1.000 34.40897 347 PRO A O 1
ATOM 1660 N N . TRP A 1 108 ? -43.64517 -37.84573 -7.37587 1.000 28.86661 348 TRP A N 1
ATOM 1661 C CA . TRP A 1 108 ? -45.08138 -37.60796 -7.32104 1.000 30.46508 348 TRP A CA 1
ATOM 1662 C C . TRP A 1 108 ? -45.39414 -36.41853 -8.21140 1.000 32.48474 348 TRP A C 1
ATOM 1663 O O . TRP A 1 108 ? -45.23945 -35.26241 -7.80423 1.000 33.30386 348 TRP A O 1
ATOM 1684 N N . ARG A 1 109 ? -45.83114 -36.70466 -9.43780 1.000 38.55702 349 ARG A N 1
ATOM 1685 C CA . ARG A 1 109 ? -46.04158 -35.64351 -10.40919 1.000 38.95920 349 ARG A CA 1
ATOM 1686 C C . ARG A 1 109 ? -47.21041 -34.74214 -10.03065 1.000 32.52824 349 ARG A C 1
ATOM 1687 O O . ARG A 1 109 ? -47.28402 -33.61607 -10.53371 1.000 33.61463 349 ARG A O 1
ATOM 1700 N N . GLU A 1 110 ? -48.10325 -35.19982 -9.14648 1.000 33.26727 350 GLU A N 1
ATOM 1701 C CA . GLU A 1 110 ? -49.19339 -34.35553 -8.67921 1.000 30.57992 350 GLU A CA 1
ATOM 1702 C C . GLU A 1 110 ? -48.67251 -33.03695 -8.12823 1.000 33.05191 350 GLU A C 1
ATOM 1703 O O . GLU A 1 110 ? -49.31996 -31.99591 -8.29390 1.000 32.46677 350 GLU A O 1
ATOM 1707 N N . LEU A 1 111 ? -47.49286 -33.05445 -7.49982 1.000 29.26778 351 LEU A N 1
ATOM 1708 C CA . LEU A 1 111 ? -46.95210 -31.84686 -6.88979 1.000 28.16509 351 LEU A CA 1
ATOM 1709 C C . LEU A 1 111 ? -46.59030 -30.77802 -7.90658 1.000 29.32966 351 LEU A C 1
ATOM 1710 O O . LEU A 1 111 ? -46.33124 -29.64029 -7.51515 1.000 27.13030 351 LEU A O 1
ATOM 1726 N N . GLU A 1 112 ? -46.55387 -31.10173 -9.19214 1.000 26.52692 352 GLU A N 1
ATOM 1727 C CA . GLU A 1 112 ? -46.21392 -30.11147 -10.21015 1.000 25.95764 352 GLU A CA 1
ATOM 1728 C C . GLU A 1 112 ? -47.32649 -29.10564 -10.48491 1.000 31.98950 352 GLU A C 1
ATOM 1729 O O . GLU A 1 112 ? -47.09226 -28.12267 -11.21525 1.000 30.34802 352 GLU A O 1
ATOM 1741 N N . SER A 1 113 ? -48.50690 -29.31258 -9.91175 1.000 34.73906 353 SER A N 1
ATOM 1742 C CA . SER A 1 113 ? -49.55247 -28.28922 -9.87895 1.000 35.64595 353 SER A CA 1
ATOM 1743 C C . SER A 1 113 ? -49.25426 -27.39575 -8.68468 1.000 32.78497 353 SER A C 1
ATOM 1744 O O . SER A 1 113 ? -49.61313 -27.71180 -7.55395 1.000 38.83643 353 SER A O 1
ATOM 1752 N N . VAL A 1 114 ? -48.57697 -26.27337 -8.94058 1.000 26.03842 354 VAL A N 1
ATOM 1753 C CA . VAL A 1 114 ? -47.96845 -25.46243 -7.88609 1.000 24.15133 354 VAL A CA 1
ATOM 1754 C C . VAL A 1 114 ? -48.93927 -24.64085 -7.04812 1.000 25.62837 354 VAL A C 1
ATOM 1755 O O . VAL A 1 114 ? -48.54050 -24.12986 -5.98845 1.000 23.15265 354 VAL A O 1
ATOM 1768 N N . CYS A 1 115 ? -50.19725 -24.47166 -7.46425 1.000 24.01567 355 CYS A N 1
ATOM 1769 C CA . CYS A 1 115 ? -51.13015 -23.72235 -6.62707 1.000 24.86758 355 CYS A CA 1
ATOM 1770 C C . CYS A 1 115 ? -51.29220 -24.36540 -5.25336 1.000 23.89278 355 CYS A C 1
ATOM 1771 O O . CYS A 1 115 ? -51.52194 -23.66528 -4.26037 1.000 23.98184 355 CYS A O 1
ATOM 1808 N N . ILE A 1 117 ? -48.94968 -25.77775 -3.58710 1.000 18.81814 357 ILE A N 1
ATOM 1809 C CA . ILE A 1 117 ? -47.78215 -25.38378 -2.79598 1.000 18.18300 357 ILE A CA 1
ATOM 1810 C C . ILE A 1 117 ? -47.96779 -23.97653 -2.26939 1.000 18.77672 357 ILE A C 1
ATOM 1811 O O . ILE A 1 117 ? -47.73926 -23.70845 -1.09033 1.000 18.57371 357 ILE A O 1
ATOM 1827 N N . ALA A 1 118 ? -48.47035 -23.07738 -3.10798 1.000 18.82897 358 ALA A N 1
ATOM 1828 C CA . ALA A 1 118 ? -48.74907 -21.72707 -2.64707 1.000 18.90102 358 ALA A CA 1
ATOM 1829 C C . ALA A 1 118 ? -49.70175 -21.73717 -1.46981 1.000 19.90829 358 ALA A C 1
ATOM 1830 O O . ALA A 1 118 ? -49.45854 -21.05772 -0.47067 1.000 19.14667 358 ALA A O 1
ATOM 1837 N N . GLU A 1 119 ? -50.79859 -22.49367 -1.56287 1.000 19.39967 359 GLU A N 1
ATOM 1838 C CA . GLU A 1 119 ? -51.76387 -22.49405 -0.46588 1.000 21.30159 359 GLU A CA 1
ATOM 1839 C C . GLU A 1 119 ? -51.11559 -22.96473 0.83575 1.000 20.08226 359 GLU A C 1
ATOM 1840 O O . GLU A 1 119 ? -51.34031 -22.36825 1.90056 1.000 20.59208 359 GLU A O 1
ATOM 1852 N N . LEU A 1 120 ? -50.27896 -24.00504 0.76247 1.000 20.22437 360 LEU A N 1
ATOM 1853 C CA . LEU A 1 120 ? -49.61587 -24.50765 1.96211 1.000 20.38340 360 LEU A CA 1
ATOM 1854 C C . LEU A 1 120 ? -48.67127 -23.46631 2.55553 1.000 20.00035 360 LEU A C 1
ATOM 1855 O O . LEU A 1 120 ? -48.61383 -23.28361 3.77316 1.000 21.04940 360 LEU A O 1
ATOM 1871 N N . LEU A 1 121 ? -47.92533 -22.76962 1.70434 1.000 18.87153 361 LEU A N 1
ATOM 1872 C CA . LEU A 1 121 ? -46.94749 -21.81585 2.21284 1.000 18.86829 361 LEU A CA 1
ATOM 1873 C C . LEU A 1 121 ? -47.62328 -20.59386 2.80414 1.000 19.99538 361 LEU A C 1
ATOM 1874 O O . LEU A 1 121 ? -47.16441 -20.05793 3.81767 1.000 20.30346 361 LEU A O 1
ATOM 1890 N N . ASP A 1 122 ? -48.73554 -20.16943 2.22365 1.000 20.87182 362 ASP A N 1
ATOM 1891 C CA . ASP A 1 122 ? -49.51803 -19.09596 2.82413 1.000 21.89235 362 ASP A CA 1
ATOM 1892 C C . ASP A 1 122 ? -50.04528 -19.50201 4.19279 1.000 22.35688 362 ASP A C 1
ATOM 1893 O O . ASP A 1 122 ? -50.00748 -18.70932 5.14650 1.000 26.15300 362 ASP A O 1
ATOM 1902 N N . ARG A 1 123 ? -50.49209 -20.75210 4.32950 1.000 22.32965 363 ARG A N 1
ATOM 1903 C CA . ARG A 1 123 ? -50.98616 -21.24917 5.60978 1.000 24.75469 363 ARG A CA 1
ATOM 1904 C C . ARG A 1 123 ? -49.90221 -21.28107 6.68219 1.000 24.84973 363 ARG A C 1
ATOM 1905 O O . ARG A 1 123 ? -50.19963 -21.21452 7.87820 1.000 26.62827 363 ARG A O 1
ATOM 1926 N N . HIS A 1 124 ? -48.63542 -21.35794 6.28083 1.000 23.56069 364 HIS A N 1
ATOM 1927 C CA . HIS A 1 124 ? -47.52438 -21.49743 7.21124 1.000 24.70536 364 HIS A CA 1
ATOM 1928 C C . HIS A 1 124 ? -46.67907 -20.23631 7.30514 1.000 26.00647 364 HIS A C 1
ATOM 1929 O O . HIS A 1 124 ? -45.51476 -20.30563 7.70573 1.000 29.45308 364 HIS A O 1
ATOM 1943 N N . GLY A 1 125 ? -47.24424 -19.08068 6.95310 1.000 24.35558 365 GLY A N 1
ATOM 1944 C CA . GLY A 1 125 ? -46.64692 -17.81558 7.33704 1.000 29.32398 365 GLY A CA 1
ATOM 1945 C C . GLY A 1 125 ? -45.74267 -17.17035 6.30976 1.000 24.08976 365 GLY A C 1
ATOM 1946 O O . GLY A 1 125 ? -45.16355 -16.11534 6.59270 1.000 26.96740 365 GLY A O 1
ATOM 1967 N N . GLU A 1 127 ? -45.03662 -14.90928 3.03839 1.000 21.99121 367 GLU A N 1
ATOM 1968 C CA . GLU A 1 127 ? -45.67588 -13.69157 2.58510 1.000 22.82475 367 GLU A CA 1
ATOM 1969 C C . GLU A 1 127 ? -45.50952 -13.53908 1.08247 1.000 21.93994 367 GLU A C 1
ATOM 1970 O O . GLU A 1 127 ? -44.65645 -14.19021 0.46657 1.000 20.87736 367 GLU A O 1
ATOM 1982 N N . LYS A 1 128 ? -46.33223 -12.64962 0.51253 1.000 22.84870 368 LYS A N 1
ATOM 1983 C CA . LYS A 1 128 ? -46.28406 -12.32018 -0.91400 1.000 22.74257 368 LYS A CA 1
ATOM 1984 C C . LYS A 1 128 ? -46.28359 -13.60028 -1.74305 1.000 20.93335 368 LYS A C 1
ATOM 1985 O O . LYS A 1 128 ? -45.49589 -13.77433 -2.67716 1.000 23.99105 368 LYS A O 1
ATOM 1995 N N . VAL A 1 129 ? -47.15874 -14.52770 -1.36702 1.000 21.51629 369 VAL A N 1
ATOM 1996 C CA . VAL A 1 129 ? -47.14737 -15.85864 -1.97498 1.000 19.28251 369 VAL A CA 1
ATOM 1997 C C . VAL A 1 129 ? -47.92593 -15.79220 -3.27738 1.000 20.30007 369 VAL A C 1
ATOM 1998 O O . VAL A 1 129 ? -49.13350 -15.55493 -3.26736 1.000 24.76632 369 VAL A O 1
ATOM 2011 N N . VAL A 1 130 ? -47.23962 -15.99781 -4.40180 1.000 20.86115 370 VAL A N 1
ATOM 2012 C CA . VAL A 1 130 ? -47.88133 -15.95846 -5.71040 1.000 20.49503 370 VAL A CA 1
ATOM 2013 C C . VAL A 1 130 ? -47.35575 -17.12967 -6.51934 1.000 21.18654 370 VAL A C 1
ATOM 2014 O O . VAL A 1 130 ? -46.28757 -17.66986 -6.25076 1.000 23.13073 370 VAL A O 1
ATOM 2027 N N . CYS A 1 131 ? -48.12791 -17.51099 -7.53455 1.000 21.86099 371 CYS A N 1
ATOM 2028 C CA . CYS A 1 131 ? -47.67496 -18.61339 -8.35308 1.000 20.60493 371 CYS A CA 1
ATOM 2029 C C . CYS A 1 131 ? -48.02850 -18.42823 -9.81391 1.000 20.79252 371 CYS A C 1
ATOM 2030 O O . CYS A 1 131 ? -48.93872 -17.69126 -10.16693 1.000 22.17165 371 CYS A O 1
ATOM 2038 N N . VAL A 1 132 ? -47.26943 -19.08334 -10.66374 1.000 22.65959 372 VAL A N 1
ATOM 2039 C CA . VAL A 1 132 ? -47.51542 -19.09878 -12.10022 1.000 28.02925 372 VAL A CA 1
ATOM 2040 C C . VAL A 1 132 ? -47.69844 -20.56072 -12.45954 1.000 27.92114 372 VAL A C 1
ATOM 2041 O O . VAL A 1 132 ? -46.72179 -21.30802 -12.54796 1.000 29.57464 372 VAL A O 1
ATOM 2054 N N . SER A 1 133 ? -48.93072 -20.97618 -12.67460 1.000 28.65841 373 SER A N 1
ATOM 2055 C CA . SER A 1 133 ? -49.22481 -22.38837 -12.86208 1.000 30.76019 373 SER A CA 1
ATOM 2056 C C . SER A 1 133 ? -49.07736 -22.83430 -14.30431 1.000 33.44182 373 SER A C 1
ATOM 2057 O O . SER A 1 133 ? -48.79675 -24.01088 -14.54685 1.000 37.54762 373 SER A O 1
ATOM 2065 N N . SER A 1 134 ? -49.23147 -21.92139 -15.26477 1.000 33.79527 374 SER A N 1
ATOM 2066 C CA A SER A 1 134 ? -49.25391 -22.26115 -16.68123 0.274 34.84977 374 SER A CA 1
ATOM 2067 C CA B SER A 1 134 ? -49.25225 -22.26822 -16.68019 0.726 34.71014 374 SER A CA 1
ATOM 2068 C C . SER A 1 134 ? -47.96446 -21.91017 -17.41539 1.000 41.29473 374 SER A C 1
ATOM 2069 O O . SER A 1 134 ? -47.89839 -22.07468 -18.63763 1.000 47.34700 374 SER A O 1
ATOM 2084 N N . ALA A 1 135 ? -46.93735 -21.44607 -16.71306 1.000 37.49183 375 ALA A N 1
ATOM 2085 C CA . ALA A 1 135 ? -45.66053 -21.18954 -17.35814 1.000 36.30624 375 ALA A CA 1
ATOM 2086 C C . ALA A 1 135 ? -45.04803 -22.50317 -17.83365 1.000 34.79695 375 ALA A C 1
ATOM 2087 O O . ALA A 1 135 ? -45.43774 -23.59268 -17.39946 1.000 34.38788 375 ALA A O 1
ATOM 2094 N N . LYS A 1 136 ? -44.09073 -22.39923 -18.76046 1.000 36.39953 376 LYS A N 1
ATOM 2095 C CA . LYS A 1 136 ? -43.37736 -23.59779 -19.17833 1.000 40.62917 376 LYS A CA 1
ATOM 2096 C C . LYS A 1 136 ? -42.72134 -24.27071 -17.98207 1.000 34.62487 376 LYS A C 1
ATOM 2097 O O . LYS A 1 136 ? -42.72254 -25.50111 -17.87128 1.000 33.09100 376 LYS A O 1
ATOM 2116 N N . VAL A 1 137 ? -42.13126 -23.47547 -17.09954 1.000 29.55945 377 VAL A N 1
ATOM 2117 C CA . VAL A 1 137 ? -41.66064 -23.93228 -15.79838 1.000 27.58367 377 VAL A CA 1
ATOM 2118 C C . VAL A 1 137 ? -42.54762 -23.23982 -14.76659 1.000 25.45954 377 VAL A C 1
ATOM 2119 O O . VAL A 1 137 ? -42.35027 -22.05147 -14.47966 1.000 26.28758 377 VAL A O 1
ATOM 2132 N N . PRO A 1 138 ? -43.55820 -23.91239 -14.20826 1.000 24.69452 378 PRO A N 1
ATOM 2133 C CA . PRO A 1 138 ? -44.37968 -23.26807 -13.17576 1.000 23.00838 378 PRO A CA 1
ATOM 2134 C C . PRO A 1 138 ? -43.55619 -22.92104 -11.95643 1.000 21.68445 378 PRO A C 1
ATOM 2135 O O . PRO A 1 138 ? -42.61646 -23.62014 -11.59891 1.000 21.84578 378 PRO A O 1
ATOM 2146 N N . ILE A 1 139 ? -43.88032 -21.80824 -11.33573 1.000 21.27339 379 ILE A N 1
ATOM 2147 C CA . ILE A 1 139 ? -43.11367 -21.36369 -10.18425 1.000 20.82859 379 ILE A CA 1
ATOM 2148 C C . ILE A 1 139 ? -44.03630 -20.86273 -9.07855 1.000 18.87219 379 ILE A C 1
ATOM 2149 O O . ILE A 1 139 ? -45.14854 -20.39191 -9.32854 1.000 20.49733 379 ILE A O 1
ATOM 2165 N N . VAL A 1 140 ? -43.53418 -20.93671 -7.84702 1.000 17.26596 380 VAL A N 1
ATOM 2166 C CA . VAL A 1 140 ? -44.11096 -20.28867 -6.66817 1.000 18.02300 380 VAL A CA 1
ATOM 2167 C C . VAL A 1 140 ? -43.08346 -19.29747 -6.15405 1.000 17.27788 380 VAL A C 1
ATOM 2168 O O . VAL A 1 140 ? -41.90592 -19.64666 -6.01562 1.000 18.47961 380 VAL A O 1
ATOM 2181 N N . LYS A 1 141 ? -43.52469 -18.07773 -5.87575 1.000 18.71186 381 LYS A N 1
ATOM 2182 C CA . LYS A 1 141 ? -42.67637 -17.04678 -5.31298 1.000 18.37526 381 LYS A CA 1
ATOM 2183 C C . LYS A 1 141 ? -43.15114 -16.72943 -3.91078 1.000 18.44845 381 LYS A C 1
ATOM 2184 O O . LYS A 1 141 ? -44.36176 -16.61247 -3.66653 1.000 20.12649 381 LYS A O 1
ATOM 2203 N N . ILE A 1 142 ? -42.19241 -16.53922 -3.00764 1.000 17.43162 382 ILE A N 1
ATOM 2204 C CA . ILE A 1 142 ? -42.50392 -16.16338 -1.63775 1.000 17.99732 382 ILE A CA 1
ATOM 2205 C C . ILE A 1 142 ? -41.49341 -15.14404 -1.11154 1.000 16.81462 382 ILE A C 1
ATOM 2206 O O . ILE A 1 142 ? -40.37061 -15.00450 -1.61147 1.000 18.01716 382 ILE A O 1
ATOM 2222 N N . TRP A 1 143 ? -41.88878 -14.47506 -0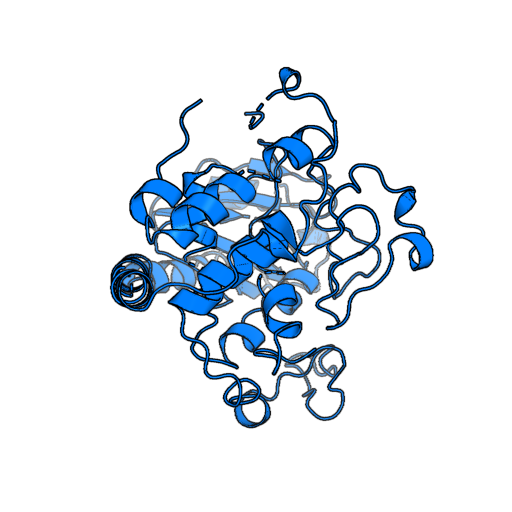.04863 1.000 18.55370 383 TRP A N 1
ATOM 2223 C CA . TRP A 1 143 ? -40.96880 -13.77808 0.84126 1.000 19.18652 383 TRP A CA 1
ATOM 2224 C C . TRP A 1 143 ? -41.06377 -14.48048 2.19632 1.000 18.68173 383 TRP A C 1
ATOM 2225 O O . TRP A 1 143 ? -42.15238 -14.61645 2.75603 1.000 20.01107 383 TRP A O 1
ATOM 2246 N N . ASP A 1 144 ? -39.92819 -14.93349 2.72555 1.000 20.21067 384 ASP A N 1
ATOM 2247 C CA . ASP A 1 144 ? -39.91064 -15.54406 4.05345 1.000 19.17757 384 ASP A CA 1
ATOM 2248 C C . ASP A 1 144 ? -39.59755 -14.43453 5.04332 1.000 21.92438 384 ASP A C 1
ATOM 2249 O O . ASP A 1 144 ? -38.48228 -13.90313 5.02573 1.000 20.86025 384 ASP A O 1
ATOM 2258 N N . PRO A 1 145 ? -40.52387 -14.04776 5.90332 1.000 22.86585 385 PRO A N 1
ATOM 2259 C CA . PRO A 1 145 ? -40.26976 -12.89069 6.76956 1.000 24.20931 385 PRO A CA 1
ATOM 2260 C C . PRO A 1 145 ? -39.36696 -13.19715 7.94953 1.000 27.27852 385 PRO A C 1
ATOM 2261 O O . PRO A 1 145 ? -38.92869 -12.25871 8.62599 1.000 31.39907 385 PRO A O 1
ATOM 2272 N N . GLU A 1 146 ? -39.17224 -14.47282 8.28151 1.000 26.32338 386 GLU A N 1
ATOM 2273 C CA . GLU A 1 146 ? -38.28995 -14.84195 9.37798 1.000 31.08063 386 GLU A CA 1
ATOM 2274 C C . GLU A 1 146 ? -36.84399 -14.85368 8.90037 1.000 27.68124 386 GLU A C 1
ATOM 2275 O O . GLU A 1 146 ? -35.96284 -14.27061 9.54441 1.000 29.37969 386 GLU A O 1
ATOM 2287 N N . LEU A 1 147 ? -36.59311 -15.49710 7.76483 1.000 25.75666 387 LEU A N 1
ATOM 2288 C CA . LEU A 1 147 ? -35.25326 -15.57824 7.19351 1.000 25.66121 387 LEU A CA 1
ATOM 2289 C C . LEU A 1 147 ? -34.89991 -14.38714 6.30860 1.000 28.88536 387 LEU A C 1
ATOM 2290 O O . LEU A 1 147 ? -33.71598 -14.21873 5.95469 1.000 25.29531 387 LEU A O 1
ATOM 2306 N N . LYS A 1 148 ? -35.89908 -13.57547 5.93926 1.000 27.30238 388 LYS A N 1
ATOM 2307 C CA . LYS A 1 148 ? -35.71800 -12.38706 5.09734 1.000 23.41670 388 LYS A CA 1
ATOM 2308 C C . LYS A 1 148 ? -35.09262 -12.73387 3.74534 1.000 21.86989 388 LYS A C 1
ATOM 2309 O O . LYS A 1 148 ? -34.06430 -12.17101 3.34374 1.000 23.23580 388 LYS A O 1
ATOM 2328 N N . LEU A 1 149 ? -35.73711 -13.66842 3.04080 1.000 20.39398 389 LEU A N 1
ATOM 2329 C CA . LEU A 1 149 ? -35.26559 -14.13425 1.74322 1.000 19.08349 389 LEU A CA 1
ATOM 2330 C C . LEU A 1 149 ? -36.41270 -14.16005 0.75782 1.000 19.27063 389 LEU A C 1
ATOM 2331 O O . LEU A 1 149 ? -37.53456 -14.54404 1.10566 1.000 19.21858 389 LEU A O 1
ATOM 2347 N N . ALA A 1 150 ? -36.12924 -13.74171 -0.46746 1.000 19.10573 390 ALA A N 1
ATOM 2348 C CA . ALA A 1 150 ? -37.06643 -13.86468 -1.57687 1.000 17.28265 390 ALA A CA 1
ATOM 2349 C C . ALA A 1 150 ? -36.74496 -15.14801 -2.31584 1.000 18.74007 390 ALA A C 1
ATOM 2350 O O . ALA A 1 150 ? -35.58359 -15.42339 -2.62961 1.000 19.76111 390 ALA A O 1
ATOM 2357 N N . CYS A 1 151 ? -37.75278 -15.96595 -2.57059 1.000 18.25332 391 CYS A N 1
ATOM 2358 C CA . CYS A 1 151 ? -37.51042 -17.28420 -3.12513 1.000 18.65603 391 CYS A CA 1
ATOM 2359 C C . CYS A 1 151 ? -38.45310 -17.56766 -4.27779 1.000 18.01595 391 CYS A C 1
ATOM 2360 O O . CYS A 1 151 ? -39.65304 -17.25294 -4.20112 1.000 21.48209 391 CYS A O 1
ATOM 2368 N N . ASP A 1 152 ? -37.89121 -18.10074 -5.35402 1.000 18.47911 392 ASP A N 1
ATOM 2369 C CA . ASP A 1 152 ? -38.62688 -18.65438 -6.48464 1.000 18.18922 392 ASP A CA 1
ATOM 2370 C C . ASP A 1 152 ? -38.40909 -20.16060 -6.46807 1.000 18.78799 392 ASP A C 1
ATOM 2371 O O . ASP A 1 152 ? -37.25643 -20.62377 -6.47552 1.000 18.71778 392 ASP A O 1
ATOM 2397 N N . ASN A 1 154 ? -39.48262 -24.12734 -8.11177 1.000 17.91488 394 ASN A N 1
ATOM 2398 C CA A ASN A 1 154 ? -40.11819 -24.95035 -9.12168 0.658 17.87141 394 ASN A CA 1
ATOM 2399 C CA B ASN A 1 154 ? -40.02160 -24.96390 -9.17778 0.342 17.85776 394 ASN A CA 1
ATOM 2400 C C . ASN A 1 154 ? -40.11951 -26.39720 -8.66709 1.000 20.81117 394 ASN A C 1
ATOM 2401 O O . ASN A 1 154 ? -39.46005 -26.77052 -7.68968 1.000 19.80695 394 ASN A O 1
ATOM 2422 N N . VAL A 1 155 ? -40.86076 -27.23323 -9.40047 1.000 19.61217 395 VAL A N 1
ATOM 2423 C CA . VAL A 1 155 ? -40.95834 -28.65440 -9.10222 1.000 19.75070 395 VAL A CA 1
ATOM 2424 C C . VAL A 1 155 ? -40.34854 -29.41827 -10.26829 1.000 21.23340 395 VAL A C 1
ATOM 2425 O O . VAL A 1 155 ? -40.83997 -29.33180 -11.40273 1.000 22.20431 395 VAL A O 1
ATOM 2438 N N . ASN A 1 156 ? -39.33124 -30.23586 -9.97901 1.000 21.99450 396 ASN A N 1
ATOM 2439 C CA . ASN A 1 156 ? -38.78535 -31.21363 -10.90348 1.000 24.00980 396 ASN A CA 1
ATOM 2440 C C . ASN A 1 156 ? -38.13908 -30.60495 -12.13813 1.000 24.65977 396 ASN A C 1
ATOM 2441 O O . ASN A 1 156 ? -37.97772 -31.29222 -13.14335 1.000 26.70043 396 ASN A O 1
ATOM 2452 N N . ASN A 1 157 ? -37.67007 -29.35933 -12.06378 1.000 23.46032 397 ASN A N 1
ATOM 2453 C CA . ASN A 1 157 ? -36.82614 -28.80211 -13.13002 1.000 24.74393 397 ASN A CA 1
ATOM 2454 C C . ASN A 1 157 ? -35.37285 -29.19870 -12.89686 1.000 26.60535 397 ASN A C 1
ATOM 2455 O O . ASN A 1 157 ? -34.51206 -28.40941 -12.49459 1.000 25.41825 397 ASN A O 1
ATOM 2466 N N . THR A 1 158 ? -35.10447 -30.47431 -13.15197 1.000 22.12671 398 THR A N 1
ATOM 2467 C CA . THR A 1 158 ? -33.76111 -30.95639 -12.87608 1.000 21.50920 398 THR A CA 1
ATOM 2468 C C . THR A 1 158 ? -32.73583 -30.43017 -13.86715 1.000 20.05168 398 THR A C 1
ATOM 2469 O O . THR A 1 158 ? -31.54213 -30.36490 -13.53464 1.000 20.32199 398 THR A O 1
ATOM 2480 N N . LEU A 1 159 ? -33.15415 -29.96622 -15.04308 1.000 19.99752 399 LEU A N 1
ATOM 2481 C CA . LEU A 1 159 ? -32.21793 -29.27356 -15.91985 1.000 19.73457 399 LEU A CA 1
ATOM 2482 C C . LEU A 1 159 ? -31.59833 -28.05894 -15.23363 1.000 18.10862 399 LEU A C 1
ATOM 2483 O O . LEU A 1 159 ? -30.41063 -27.77773 -15.40618 1.000 18.76306 399 LEU A O 1
ATOM 2499 N N . ALA A 1 160 ? -32.38933 -27.31312 -14.46958 1.000 18.72606 400 ALA A N 1
ATOM 2500 C CA . ALA A 1 160 ? -31.83607 -26.15487 -13.79634 1.000 21.43679 400 ALA A CA 1
ATOM 2501 C C . ALA A 1 160 ? -30.86772 -26.55166 -12.68230 1.000 17.42201 400 ALA A C 1
ATOM 2502 O O . ALA A 1 160 ? -29.94668 -25.78756 -12.40031 1.000 16.81410 400 ALA A O 1
ATOM 2509 N N . LEU A 1 161 ? -31.07379 -27.69784 -12.02125 1.000 17.47490 401 LEU A N 1
ATOM 2510 C CA . LEU A 1 161 ? -30.06174 -28.17937 -11.07999 1.000 19.02253 401 LEU A CA 1
ATOM 2511 C C . LEU A 1 161 ? -28.75457 -28.47767 -11.79028 1.000 17.60368 401 LEU A C 1
ATOM 2512 O O . LEU A 1 161 ? -27.68089 -28.06985 -11.33675 1.000 17.47783 401 LEU A O 1
ATOM 2528 N N . GLU A 1 162 ? -28.83082 -29.09399 -12.96764 1.000 16.83549 402 GLU A N 1
ATOM 2529 C CA . GLU A 1 162 ? -27.63898 -29.42877 -13.71815 1.000 15.93825 402 GLU A CA 1
ATOM 2530 C C . GLU A 1 162 ? -26.94277 -28.21863 -14.33096 1.000 15.25522 402 GLU A C 1
ATOM 2531 O O . GLU A 1 162 ? -25.70962 -28.15961 -14.28465 1.000 15.01404 402 GLU A O 1
ATOM 2543 N N . ASN A 1 163 ? -27.66355 -27.25661 -14.93997 1.000 15.23940 403 ASN A N 1
ATOM 2544 C CA . ASN A 1 163 ? -26.94109 -26.11362 -15.47710 1.000 15.12552 403 ASN A CA 1
ATOM 2545 C C . ASN A 1 163 ? -26.36168 -25.25109 -14.35440 1.000 15.47626 403 ASN A C 1
ATOM 2546 O O . ASN A 1 163 ? -25.32220 -24.61993 -14.54038 1.000 15.84532 403 ASN A O 1
ATOM 2557 N N . THR A 1 164 ? -26.99000 -25.23111 -13.17416 1.000 14.81979 404 THR A N 1
ATOM 2558 C CA . THR A 1 164 ? -26.35807 -24.56594 -12.03566 1.000 14.48067 404 THR A CA 1
ATOM 2559 C C . THR A 1 164 ? -25.06141 -25.27892 -11.66697 1.000 14.56090 404 THR A C 1
ATOM 2560 O O . THR A 1 164 ? -24.04792 -24.62630 -11.38011 1.000 15.07066 404 THR A O 1
ATOM 2571 N N . ARG A 1 165 ? -25.10631 -26.60349 -11.60475 1.000 15.09147 405 ARG A N 1
ATOM 2572 C CA . ARG A 1 165 ? -23.92575 -27.37663 -11.24786 1.000 14.89309 405 ARG A CA 1
ATOM 2573 C C . ARG A 1 165 ? -22.83146 -27.19031 -12.29227 1.000 15.99624 405 ARG A C 1
ATOM 2574 O O . ARG A 1 165 ? -21.63725 -27.14538 -11.95837 1.000 14.57564 405 ARG A O 1
ATOM 2612 N N . VAL A 1 167 ? -22.35332 -24.37957 -14.02913 1.000 14.88243 407 VAL A N 1
ATOM 2613 C CA . VAL A 1 167 ? -21.76083 -23.09177 -13.71311 1.000 14.54007 407 VAL A CA 1
ATOM 2614 C C . VAL A 1 167 ? -20.82372 -23.22165 -12.52243 1.000 14.88643 407 VAL A C 1
ATOM 2615 O O . VAL A 1 167 ? -19.70101 -22.69404 -12.53946 1.000 14.90380 407 VAL A O 1
ATOM 2628 N N . ARG A 1 168 ? -21.24317 -23.97232 -11.48505 1.000 13.94363 408 ARG A N 1
ATOM 2629 C CA . ARG A 1 168 ? -20.39802 -24.15125 -10.29718 1.000 14.06910 408 ARG A CA 1
ATOM 2630 C C . ARG A 1 168 ? -19.07072 -24.77348 -10.68506 1.000 16.34355 408 ARG A C 1
ATOM 2631 O O . ARG A 1 168 ? -18.01521 -24.37930 -10.17516 1.000 16.21781 408 ARG A O 1
ATOM 2652 N N . THR A 1 169 ? -19.11066 -25.72594 -11.60439 1.000 15.37088 409 THR A N 1
ATOM 2653 C CA . THR A 1 169 ? -17.88734 -26.36881 -12.07038 1.000 14.54442 409 THR A CA 1
ATOM 2654 C C . THR A 1 169 ? -16.97672 -25.38649 -12.78685 1.000 14.13113 409 THR A C 1
ATOM 2655 O O . THR A 1 169 ? -15.75845 -25.35759 -12.52161 1.000 15.98093 409 THR A O 1
ATOM 2666 N N . TYR A 1 170 ? -17.53667 -24.56119 -13.67048 1.000 14.79782 410 TYR A N 1
ATOM 2667 C CA . TYR A 1 170 ? -16.73674 -23.53987 -14.33512 1.000 16.52749 410 TYR A CA 1
ATOM 2668 C C . TYR A 1 170 ? -16.09470 -22.60732 -13.31476 1.000 14.45103 410 TYR A C 1
ATOM 2669 O O . TYR A 1 170 ? -14.92509 -22.23159 -13.46177 1.000 16.36891 410 TYR A O 1
ATOM 2687 N N . VAL A 1 171 ? -16.85710 -22.18388 -12.31182 1.000 15.64661 411 VAL A N 1
ATOM 2688 C CA . VAL A 1 171 ? -16.32827 -21.29315 -11.28018 1.000 16.49408 411 VAL A CA 1
ATOM 2689 C C . VAL A 1 171 ? -15.16723 -21.95657 -10.53957 1.000 19.90837 411 VAL A C 1
ATOM 2690 O O . VAL A 1 171 ? -14.26514 -21.26472 -10.05000 1.000 18.34818 411 VAL A O 1
ATOM 2703 N N . SER A 1 172 ? -15.17372 -23.28813 -10.40948 1.000 16.74544 412 SER A N 1
ATOM 2704 C CA . SER A 1 172 ? -14.19957 -24.00342 -9.60548 1.000 14.73096 412 SER A CA 1
ATOM 2705 C C . SER A 1 172 ? -12.89464 -24.26913 -10.35519 1.000 18.09271 412 SER A C 1
ATOM 2706 O O . SER A 1 172 ? -11.93628 -24.72620 -9.71777 1.000 20.95160 412 SER A O 1
ATOM 2714 N N . ILE A 1 173 ? -12.88741 -24.01651 -11.67121 1.000 16.70718 413 ILE A N 1
ATOM 2715 C CA A ILE A 1 173 ? -11.78018 -24.42055 -12.53366 0.386 19.38121 413 ILE A CA 1
ATOM 2716 C CA B ILE A 1 173 ? -11.79166 -24.40275 -12.56529 0.614 19.34629 413 ILE A CA 1
ATOM 2717 C C . ILE A 1 173 ? -10.68886 -23.35850 -12.61444 1.000 19.35307 413 ILE A C 1
ATOM 2718 O O . ILE A 1 173 ? -9.53385 -23.69095 -12.89440 1.000 19.28667 413 ILE A O 1
ATOM 2749 N N . ASP A 1 174 ? -11.01593 -22.08904 -12.40771 1.000 18.02106 414 ASP A N 1
ATOM 2750 C CA . ASP A 1 174 ? -10.01146 -21.04955 -12.52398 1.000 16.68957 414 ASP A CA 1
ATOM 2751 C C . ASP A 1 174 ? -10.34909 -19.98404 -11.51106 1.000 16.26890 414 ASP A C 1
ATOM 2752 O O . ASP A 1 174 ? -11.50632 -19.55472 -11.46391 1.000 16.99877 414 ASP A O 1
ATOM 2761 N N . ASP A 1 175 ? -9.33271 -19.48103 -10.80941 1.000 18.79199 415 ASP A N 1
ATOM 2762 C CA . ASP A 1 175 ? -9.52791 -18.53498 -9.70852 1.000 19.43711 415 ASP A CA 1
ATOM 2763 C C . ASP A 1 175 ? -10.15743 -17.21408 -10.15272 1.000 18.83608 415 ASP A C 1
ATOM 2764 O O . ASP A 1 175 ? -10.72364 -16.49496 -9.31943 1.000 18.82383 415 ASP A O 1
ATOM 2773 N N . ARG A 1 176 ? -10.05470 -16.86089 -11.42809 1.000 17.19290 416 ARG A N 1
ATOM 2774 C CA . ARG A 1 176 ? -10.51410 -15.55918 -11.88650 1.000 16.28886 416 ARG A CA 1
ATOM 2775 C C . ARG A 1 176 ? -12.00295 -15.54279 -12.15069 1.000 17.24607 416 ARG A C 1
ATOM 2776 O O . ARG A 1 176 ? -12.58935 -14.46389 -12.25733 1.000 15.89827 416 ARG A O 1
ATOM 2797 N N . VAL A 1 177 ? -12.62509 -16.71203 -12.29543 1.000 15.11724 417 VAL A N 1
ATOM 2798 C CA . VAL A 1 177 ? -14.00911 -16.74621 -12.73615 1.000 15.29298 417 VAL A CA 1
ATOM 2799 C C . VAL A 1 177 ? -14.93710 -16.09503 -11.71794 1.000 15.41392 417 VAL A C 1
ATOM 2800 O O . VAL A 1 177 ? -15.81405 -15.31142 -12.09004 1.000 15.74739 417 VAL A O 1
ATOM 2813 N N . ARG A 1 178 ? -14.81939 -16.46580 -10.43987 1.000 15.64668 418 ARG A N 1
ATOM 2814 C CA . ARG A 1 178 ? -15.76709 -15.95587 -9.44404 1.000 16.26745 418 ARG A CA 1
ATOM 2815 C C . ARG A 1 178 ? -15.72041 -14.44660 -9.33080 1.000 16.03881 418 ARG A C 1
ATOM 2816 O O . ARG A 1 178 ? -16.77911 -13.79644 -9.44871 1.000 15.28576 418 ARG A O 1
ATOM 2837 N N . PRO A 1 179 ? -14.56038 -13.82066 -9.14074 1.000 15.60606 419 PRO A N 1
ATOM 2838 C CA . PRO A 1 179 ? -14.57573 -12.35235 -9.06963 1.000 15.17904 419 PRO A CA 1
ATOM 2839 C C . PRO A 1 179 ? -15.01550 -11.70960 -10.36369 1.000 15.70495 419 PRO A C 1
ATOM 2840 O O . PRO A 1 179 ? -15.80416 -10.76289 -10.33032 1.000 16.32094 419 PRO A O 1
ATOM 2851 N N . LEU A 1 180 ? -14.54689 -12.19707 -11.51552 1.000 15.26688 420 LEU A N 1
ATOM 2852 C CA . LEU A 1 180 ? -14.96817 -11.58305 -12.77274 1.000 15.16224 420 LEU A CA 1
ATOM 2853 C C . LEU A 1 180 ? -16.48711 -11.66103 -12.92788 1.000 15.34863 420 LEU A C 1
ATOM 2854 O O . LEU A 1 180 ? -17.16068 -10.66960 -13.26206 1.000 15.29502 420 LEU A O 1
ATOM 2870 N N . ALA A 1 181 ? -17.04720 -12.84568 -12.71471 1.000 14.52745 421 ALA A N 1
ATOM 2871 C CA . ALA A 1 181 ? -18.47991 -12.99832 -12.88176 1.000 14.65297 421 ALA A CA 1
ATOM 2872 C C . ALA A 1 181 ? -19.26839 -12.20200 -11.84341 1.000 15.28586 421 ALA A C 1
ATOM 2873 O O . ALA A 1 181 ? -20.31209 -11.63076 -12.18016 1.000 15.40066 421 ALA A O 1
ATOM 2897 N N . ILE A 1 183 ? -18.45076 -9.44716 -10.43687 1.000 14.64384 423 ILE A N 1
ATOM 2898 C CA . ILE A 1 183 ? -18.37803 -8.02030 -10.76503 1.000 16.73101 423 ILE A CA 1
ATOM 2899 C C . ILE A 1 183 ? -19.22395 -7.70022 -11.98553 1.000 15.48606 423 ILE A C 1
ATOM 2900 O O . ILE A 1 183 ? -19.94283 -6.69041 -12.00558 1.000 14.92946 423 ILE A O 1
ATOM 2916 N N . ILE A 1 184 ? -19.18752 -8.55759 -13.00202 1.000 14.02854 424 ILE A N 1
ATOM 2917 C CA . ILE A 1 184 ? -20.06207 -8.31289 -14.15607 1.000 14.93525 424 ILE A CA 1
ATOM 2918 C C . ILE A 1 184 ? -21.52758 -8.39716 -13.73724 1.000 14.24280 424 ILE A C 1
ATOM 2919 O O . ILE A 1 184 ? -22.34904 -7.57749 -14.15787 1.000 14.78538 424 ILE A O 1
ATOM 2935 N N . LYS A 1 185 ? -21.87955 -9.36213 -12.89103 1.000 14.00945 425 LYS A N 1
ATOM 2936 C CA . LYS A 1 185 ? -23.26129 -9.43796 -12.43264 1.000 14.93285 425 LYS A CA 1
ATOM 2937 C C . LYS A 1 185 ? -23.66297 -8.15678 -11.71435 1.000 14.15768 425 LYS A C 1
ATOM 2938 O O . LYS A 1 185 ? -24.77473 -7.65000 -11.90066 1.000 14.66465 425 LYS A O 1
ATOM 2957 N N . TYR A 1 186 ? -22.79391 -7.62605 -10.84984 1.000 15.20841 426 TYR A N 1
ATOM 2958 C CA . TYR A 1 186 ? -23.08194 -6.35757 -10.18442 1.000 16.07323 426 TYR A CA 1
ATOM 2959 C C . TYR A 1 186 ? -23.30196 -5.24132 -11.18658 1.000 16.32379 426 TYR A C 1
ATOM 2960 O O . TYR A 1 186 ? -24.24715 -4.46593 -11.05960 1.000 16.00180 426 TYR A O 1
ATOM 2978 N N . TRP A 1 187 ? -22.43407 -5.13850 -12.18974 1.000 15.16250 427 TRP A N 1
ATOM 2979 C CA . TRP A 1 187 ? -22.65241 -4.15985 -13.25310 1.000 15.52078 427 TRP A CA 1
ATOM 2980 C C . TRP A 1 187 ? -24.03934 -4.33992 -13.86728 1.000 14.92997 427 TRP A C 1
ATOM 2981 O O . TRP A 1 187 ? -24.75841 -3.35979 -14.08628 1.000 15.46008 427 TRP A O 1
ATOM 3002 N N . THR A 1 188 ? -24.43734 -5.59525 -14.15660 1.000 15.11455 428 THR A N 1
ATOM 3003 C CA . THR A 1 188 ? -25.73655 -5.77397 -14.82045 1.000 16.31450 428 THR A CA 1
ATOM 3004 C C . THR A 1 188 ? -26.88123 -5.34202 -13.92097 1.000 17.08076 428 THR A C 1
ATOM 3005 O O . THR A 1 188 ? -27.90931 -4.85843 -14.40972 1.000 17.02011 428 THR A O 1
ATOM 3016 N N . ARG A 1 189 ? -26.74710 -5.50173 -12.60090 1.000 15.73163 429 ARG A N 1
ATOM 3017 C CA . ARG A 1 189 ? -27.80556 -5.04211 -11.69825 1.000 16.56791 429 ARG A CA 1
ATOM 3018 C C . ARG A 1 189 ? -27.84120 -3.52234 -11.58858 1.000 20.39145 429 ARG A C 1
ATOM 3019 O O . ARG A 1 189 ? -28.90871 -2.90872 -11.60913 1.000 20.37005 429 ARG A O 1
ATOM 3040 N N . ARG A 1 190 ? -26.68060 -2.89140 -11.47078 1.000 17.41794 430 ARG A N 1
ATOM 3041 C CA . ARG A 1 190 ? -26.62553 -1.43899 -11.36707 1.000 19.10286 430 ARG A CA 1
ATOM 3042 C C . ARG A 1 190 ? -27.13207 -0.76660 -12.63481 1.000 18.00149 430 ARG A C 1
ATOM 3043 O O . ARG A 1 190 ? -27.74115 0.30875 -12.56787 1.000 19.25477 430 ARG A O 1
ATOM 3064 N N . ARG A 1 191 ? -26.83991 -1.35559 -13.80836 1.000 17.83038 431 ARG A N 1
ATOM 3065 C CA . ARG A 1 191 ? -27.30025 -0.79596 -15.07832 1.000 17.38147 431 ARG A CA 1
ATOM 3066 C C . ARG A 1 191 ? -28.71699 -1.23882 -15.42081 1.000 19.39986 431 ARG A C 1
ATOM 3067 O O . ARG A 1 191 ? -29.27663 -0.77335 -16.42892 1.000 20.00171 431 ARG A O 1
ATOM 3088 N N . VAL A 1 192 ? -29.29618 -2.12707 -14.60119 1.000 18.73549 432 VAL A N 1
ATOM 3089 C CA . VAL A 1 192 ? -30.67121 -2.61111 -14.77640 1.000 19.25012 432 VAL A CA 1
ATOM 3090 C C . VAL A 1 192 ? -30.80744 -3.29093 -16.13526 1.000 18.26508 432 VAL A C 1
ATOM 3091 O O . VAL A 1 192 ? -31.72248 -2.97189 -16.91386 1.000 19.56441 432 VAL A O 1
ATOM 3104 N N . VAL A 1 193 ? -29.90641 -4.23285 -16.41524 1.000 17.60579 433 VAL A N 1
ATOM 3105 C CA . VAL A 1 193 ? -29.91934 -4.98499 -17.66154 1.000 17.56344 433 VAL A CA 1
ATOM 3106 C C . VAL A 1 193 ? -29.99431 -6.49064 -17.41967 1.000 18.39977 433 VAL A C 1
ATOM 3107 O O . VAL A 1 193 ? -29.77054 -7.27961 -18.33788 1.000 17.34123 433 VAL A O 1
ATOM 3120 N N . ASN A 1 194 ? -30.35051 -6.91451 -16.19457 1.000 19.57391 434 ASN A N 1
ATOM 3121 C CA . ASN A 1 194 ? -30.53919 -8.32460 -15.85859 1.000 18.15097 434 ASN A CA 1
ATOM 3122 C C . ASN A 1 194 ? -31.98005 -8.66922 -15.50456 1.000 21.32700 434 ASN A C 1
ATOM 3123 O O . ASN A 1 194 ? -32.21937 -9.47232 -14.60239 1.000 22.99432 434 ASN A O 1
ATOM 3134 N N . ASP A 1 195 ? -32.96415 -8.09172 -16.20040 1.000 20.83657 435 ASP A N 1
ATOM 3135 C CA . ASP A 1 195 ? -34.39164 -8.32117 -15.91908 1.000 21.48675 435 ASP A CA 1
ATOM 3136 C C . ASP A 1 195 ? -35.03388 -8.78005 -17.22630 1.000 30.09714 435 ASP A C 1
ATOM 3137 O O . ASP A 1 195 ? -35.52076 -7.97034 -18.02476 1.000 28.68598 435 ASP A O 1
ATOM 3146 N N . ALA A 1 196 ? -35.01516 -10.09075 -17.44577 1.000 26.61631 436 ALA A N 1
ATOM 3147 C CA . ALA A 1 196 ? -35.61605 -10.69568 -18.62971 1.000 25.67257 436 ALA A CA 1
ATOM 3148 C C . ALA A 1 196 ? -37.13488 -10.80130 -18.60785 1.000 33.38423 436 ALA A C 1
ATOM 3149 O O . ALA A 1 196 ? -37.73260 -11.06391 -19.65909 1.000 36.82239 436 ALA A O 1
ATOM 3156 N N . ALA A 1 197 ? -37.75738 -10.66494 -17.45279 1.000 31.44860 437 ALA A N 1
ATOM 3157 C CA . ALA A 1 197 ? -39.21679 -10.70661 -17.36307 1.000 42.96464 437 ALA A CA 1
ATOM 3158 C C . ALA A 1 197 ? -39.77951 -9.30254 -17.53721 1.000 43.88114 437 ALA A C 1
ATOM 3159 O O . ALA A 1 197 ? -40.43861 -9.01034 -18.53748 1.000 56.28880 437 ALA A O 1
ATOM 3166 N N . PHE A 1 198 ? -39.53427 -8.42577 -16.56218 1.000 42.01517 438 PHE A N 1
ATOM 3167 C CA . PHE A 1 198 ? -40.15918 -7.10889 -16.58638 1.000 44.42443 438 PHE A CA 1
ATOM 3168 C C . PHE A 1 198 ? -39.48158 -6.17956 -17.59068 1.000 40.70112 438 PHE A C 1
ATOM 3169 O O . PHE A 1 198 ? -40.14924 -5.42707 -18.30390 1.000 40.27487 438 PHE A O 1
ATOM 3173 N N . GLY A 1 199 ? -38.16448 -6.23000 -17.68376 1.000 30.37857 439 GLY A N 1
ATOM 3174 C CA . GLY A 1 199 ? -37.46259 -5.17630 -18.38809 1.000 36.22955 439 GLY A CA 1
ATOM 3175 C C . GLY A 1 199 ? -37.16938 -5.39785 -19.85364 1.000 27.36609 439 GLY A C 1
ATOM 3176 O O . GLY A 1 199 ? -36.77902 -4.44072 -20.53629 1.000 25.74095 439 GLY A O 1
ATOM 3180 N N . GLY A 1 200 ? -37.30838 -6.62930 -20.34188 1.000 24.86611 440 GLY A N 1
ATOM 3181 C CA . GLY A 1 200 ? -36.96597 -6.93899 -21.71120 1.000 23.35956 440 GLY A CA 1
ATOM 3182 C C . GLY A 1 200 ? -35.48625 -7.02412 -21.96999 1.000 21.90050 440 GLY A C 1
ATOM 3183 O O . GLY A 1 200 ? -35.06379 -6.84407 -23.11222 1.000 25.77456 440 GLY A O 1
ATOM 3187 N N . THR A 1 201 ? -34.68142 -7.23175 -20.92508 1.000 21.74874 441 THR A N 1
ATOM 3188 C CA . THR A 1 201 ? -33.23876 -7.38658 -21.07248 1.000 19.53605 441 THR A CA 1
ATOM 3189 C C . THR A 1 201 ? -32.89867 -8.86618 -20.92903 1.000 18.91518 441 THR A C 1
ATOM 3190 O O . THR A 1 201 ? -33.60737 -9.68921 -21.52045 1.000 21.16762 441 THR A O 1
ATOM 3201 N N . LEU A 1 202 ? -31.81678 -9.22281 -20.25280 1.000 20.12624 442 LEU A N 1
ATOM 3202 C CA . LEU A 1 202 ? -31.31639 -10.59154 -20.25697 1.000 17.13174 442 LEU A CA 1
ATOM 3203 C C . LEU A 1 202 ? -31.28053 -11.15012 -18.84554 1.000 19.37290 442 LEU A C 1
ATOM 3204 O O . LEU A 1 202 ? -30.94055 -10.43169 -17.91016 1.000 21.45255 442 LEU A O 1
ATOM 3220 N N . SER A 1 203 ? -31.50110 -12.45868 -18.69517 1.000 16.84978 443 SER A N 1
ATOM 3221 C CA . SER A 1 203 ? -31.42089 -13.03005 -17.35939 1.000 17.69950 443 SER A CA 1
ATOM 3222 C C . SER A 1 203 ? -29.97559 -13.03203 -16.88426 1.000 17.78041 443 SER A C 1
ATOM 3223 O O . SER A 1 203 ? -29.02695 -13.06395 -17.67072 1.000 16.16801 443 SER A O 1
ATOM 3231 N N . SER A 1 204 ? -29.80173 -13.04108 -15.56625 1.000 17.02486 444 SER A N 1
ATOM 3232 C CA . SER A 1 204 ? -28.45844 -13.22150 -15.04446 1.000 15.20371 444 SER A CA 1
ATOM 3233 C C . SER A 1 204 ? -27.79510 -14.47549 -15.60908 1.000 15.14450 444 SER A C 1
ATOM 3234 O O . SER A 1 204 ? -26.60313 -14.46469 -15.91263 1.000 15.28179 444 SER A O 1
ATOM 3242 N N . TYR A 1 205 ? -28.56197 -15.57526 -15.72020 1.000 14.47086 445 TYR A N 1
ATOM 3243 C CA . TYR A 1 205 ? -28.03441 -16.83028 -16.27855 1.000 16.25175 445 TYR A CA 1
ATOM 3244 C C . TYR A 1 205 ? -27.49174 -16.59772 -17.68191 1.000 16.00036 445 TYR A C 1
ATOM 3245 O O . TYR A 1 205 ? -26.41568 -17.08484 -18.02930 1.000 15.86563 445 TYR A O 1
ATOM 3263 N N . THR A 1 206 ? -28.18718 -15.78205 -18.46792 1.000 14.32616 446 THR A N 1
ATOM 3264 C CA . THR A 1 206 ? -27.70942 -15.46929 -19.81189 1.000 14.32915 446 THR A CA 1
ATOM 3265 C C . THR A 1 206 ? -26.38736 -14.73969 -19.76004 1.000 15.73070 446 THR A C 1
ATOM 3266 O O . THR A 1 206 ? -25.45361 -15.07810 -20.48904 1.000 14.27343 446 THR A O 1
ATOM 3277 N N . TRP A 1 207 ? -26.27996 -13.73362 -18.89399 1.000 13.87973 447 TRP A N 1
ATOM 3278 C CA . TRP A 1 207 ? -25.00013 -13.04358 -18.74773 1.000 14.00974 447 TRP A CA 1
ATOM 3279 C C . TRP A 1 207 ? -23.89143 -13.99649 -18.31990 1.000 14.00921 447 TRP A C 1
ATOM 3280 O O . TRP A 1 207 ? -22.76463 -13.89746 -18.80267 1.000 14.84961 447 TRP A O 1
ATOM 3301 N N . ILE A 1 208 ? -24.18360 -14.89422 -17.36780 1.000 13.26851 448 ILE A N 1
ATOM 3302 C CA . ILE A 1 208 ? -23.18341 -15.85469 -16.90074 1.000 15.10064 448 ILE A CA 1
ATOM 3303 C C . ILE A 1 208 ? -22.69389 -16.72079 -18.05237 1.000 14.86851 448 ILE A C 1
ATOM 3304 O O . ILE A 1 208 ? -21.49007 -16.94862 -18.21569 1.000 14.94919 448 ILE A O 1
ATOM 3320 N N . CYS A 1 209 ? -23.61901 -17.20173 -18.88706 1.000 14.19821 449 CYS A N 1
ATOM 3321 C CA . CYS A 1 209 ? -23.21136 -17.95983 -20.07292 1.000 14.83336 449 CYS A CA 1
ATOM 3322 C C . CYS A 1 209 ? -22.34654 -17.13227 -21.03076 1.000 13.69097 449 CYS A C 1
ATOM 3323 O O . CYS A 1 209 ? -21.37840 -17.64533 -21.60014 1.000 15.45644 449 CYS A O 1
ATOM 3348 N N . ILE A 1 211 ? -20.29447 -14.77063 -20.06342 1.000 14.25400 451 ILE A N 1
ATOM 3349 C CA . ILE A 1 211 ? -18.99000 -14.66543 -19.43349 1.000 13.00896 451 ILE A CA 1
ATOM 3350 C C . ILE A 1 211 ? -18.20542 -15.93030 -19.71182 1.000 15.29041 451 ILE A C 1
ATOM 3351 O O . ILE A 1 211 ? -17.03679 -15.89455 -20.10650 1.000 14.87529 451 ILE A O 1
ATOM 3367 N N . ILE A 1 212 ? -18.84837 -17.06713 -19.50513 1.000 13.40312 452 ILE A N 1
ATOM 3368 C CA . ILE A 1 212 ? -18.20264 -18.35624 -19.77572 1.000 13.37909 452 ILE A CA 1
ATOM 3369 C C . ILE A 1 212 ? -17.76259 -18.45001 -21.23824 1.000 14.14415 452 ILE A C 1
ATOM 3370 O O . ILE A 1 212 ? -16.62502 -18.84639 -21.54795 1.000 14.51357 452 ILE A O 1
ATOM 3386 N N . ALA A 1 213 ? -18.63571 -18.05769 -22.17495 1.000 14.16186 453 ALA A N 1
ATOM 3387 C CA . ALA A 1 213 ? -18.30220 -18.19328 -23.59562 1.000 13.93103 453 ALA A CA 1
ATOM 3388 C C . ALA A 1 213 ? -17.08796 -17.34158 -23.95129 1.000 15.26685 453 ALA A C 1
ATOM 3389 O O . ALA A 1 213 ? -16.21524 -17.76235 -24.71054 1.000 15.54393 453 ALA A O 1
ATOM 3396 N N . PHE A 1 214 ? -17.04694 -16.13087 -23.40070 1.000 15.02283 454 PHE A N 1
ATOM 3397 C CA . PHE A 1 214 ? -15.93218 -15.21691 -23.59868 1.000 16.67087 454 PHE A CA 1
ATOM 3398 C C . PHE A 1 214 ? -14.64406 -15.85880 -23.10229 1.000 15.05642 454 PHE A C 1
ATOM 3399 O O . PHE A 1 214 ? -13.60918 -15.80468 -23.77116 1.000 16.53794 454 PHE A O 1
ATOM 3416 N N . LEU A 1 215 ? -14.69494 -16.44367 -21.90338 1.000 15.27536 455 LEU A N 1
ATOM 3417 C CA . LEU A 1 215 ? -13.49068 -17.03593 -21.32816 1.000 14.74631 455 LEU A CA 1
ATOM 3418 C C . LEU A 1 215 ? -13.03285 -18.27496 -22.08985 1.000 15.44881 455 LEU A C 1
ATOM 3419 O O . LEU A 1 215 ? -11.83127 -18.57823 -22.10745 1.000 16.85302 455 LEU A O 1
ATOM 3435 N N . GLN A 1 216 ? -13.96106 -19.02539 -22.67016 1.000 14.16188 456 GLN A N 1
ATOM 3436 C CA . GLN A 1 216 ? -13.62227 -20.17053 -23.50062 1.000 14.70581 456 GLN A CA 1
ATOM 3437 C C . GLN A 1 216 ? -12.89551 -19.75717 -24.77891 1.000 17.32135 456 GLN A C 1
ATOM 3438 O O . GLN A 1 216 ? -12.16952 -20.57672 -25.35850 1.000 19.02470 456 GLN A O 1
ATOM 3452 N N . LEU A 1 217 ? -13.08161 -18.51087 -25.22431 1.000 15.44122 457 LEU A N 1
ATOM 3453 C CA . LEU A 1 217 ? -12.50891 -17.99819 -26.45803 1.000 19.38550 457 LEU A CA 1
ATOM 3454 C C . LEU A 1 217 ? -11.25243 -17.15018 -26.24365 1.000 19.12121 457 LEU A C 1
ATOM 3455 O O . LEU A 1 217 ? -10.75056 -16.58202 -27.21620 1.000 23.17668 457 LEU A O 1
ATOM 3471 N N . ARG A 1 218 ? -10.70437 -17.08373 -25.02324 1.000 18.87541 458 ARG A N 1
ATOM 3472 C CA . ARG A 1 218 ? -9.42503 -16.40857 -24.84675 1.000 19.21349 458 ARG A CA 1
ATOM 3473 C C . ARG A 1 218 ? -8.33690 -17.25890 -25.46222 1.000 20.60162 458 ARG A C 1
ATOM 3474 O O . ARG A 1 218 ? -8.53476 -18.44663 -25.73547 1.000 22.13867 458 ARG A O 1
ATOM 3495 N N . ASP A 1 219 ? -7.17768 -16.63914 -25.64886 1.000 22.02144 459 ASP A N 1
ATOM 3496 C CA . ASP A 1 219 ? -6.00067 -17.32221 -26.18524 1.000 24.91740 459 ASP A CA 1
ATOM 3497 C C . ASP A 1 219 ? -4.80450 -17.13992 -25.25606 1.000 23.59159 459 ASP A C 1
ATOM 3498 O O . ASP A 1 219 ? -4.24241 -16.02969 -25.18530 1.000 26.72363 459 ASP A O 1
ATOM 3507 N N . PRO A 1 220 ? -4.43030 -18.16053 -24.46712 1.000 22.10728 460 PRO A N 1
ATOM 3508 C CA . PRO A 1 220 ? -5.04421 -19.48764 -24.33729 1.000 21.92344 460 PRO A CA 1
ATOM 3509 C C . PRO A 1 220 ? -6.36854 -19.38837 -23.59411 1.000 20.48282 460 PRO A C 1
ATOM 3510 O O . PRO A 1 220 ? -6.60702 -18.42199 -22.85733 1.000 19.33194 460 PRO A O 1
ATOM 3521 N N . PRO A 1 221 ? -7.22223 -20.38348 -23.75674 1.000 20.52041 461 PRO A N 1
ATOM 3522 C CA . PRO A 1 221 ? -8.53492 -20.31211 -23.10773 1.000 17.88916 461 PRO A CA 1
ATOM 3523 C C . PRO A 1 221 ? -8.41316 -20.36490 -21.59367 1.000 17.38147 461 PRO A C 1
ATOM 3524 O O . PRO A 1 221 ? -7.55222 -21.04668 -21.04745 1.000 19.32547 461 PRO A O 1
ATOM 3535 N N . VAL A 1 222 ? -9.27682 -19.60869 -20.91721 1.000 18.08720 462 VAL A N 1
ATOM 3536 C CA . VAL A 1 222 ? -9.33478 -19.68545 -19.46529 1.000 16.33649 462 VAL A CA 1
ATOM 3537 C C . VAL A 1 222 ? -10.22572 -20.85174 -19.01965 1.000 16.98849 462 VAL A C 1
ATOM 3538 O O . VAL A 1 222 ? -9.97661 -21.45296 -17.97284 1.000 17.31778 462 VAL A O 1
ATOM 3551 N N . LEU A 1 223 ? -11.22243 -21.24066 -19.82318 1.000 15.76397 463 LEU A N 1
ATOM 3552 C CA . LEU A 1 223 ? -12.14461 -22.31395 -19.48442 1.000 14.58900 463 LEU A CA 1
ATOM 3553 C C . LEU A 1 223 ? -12.25618 -23.26745 -20.66457 1.000 16.57642 463 LEU A C 1
ATOM 3554 O O . LEU A 1 223 ? -12.21863 -22.84163 -21.82133 1.000 16.47413 463 LEU A O 1
ATOM 3570 N N . PRO A 1 224 ? -12.43587 -24.55522 -20.39663 1.000 15.47318 464 PRO A N 1
ATOM 3571 C CA . PRO A 1 224 ? -12.66353 -25.54370 -21.45326 1.000 15.28078 464 PRO A CA 1
ATOM 3572 C C . PRO A 1 224 ? -14.13932 -25.57879 -21.83776 1.000 15.46642 464 PRO A C 1
ATOM 3573 O O . PRO A 1 224 ? -14.94549 -24.85364 -21.27052 1.000 15.47306 464 PRO A O 1
ATOM 3584 N N . ALA A 1 225 ? -14.48926 -26.48039 -22.76300 1.000 19.15302 465 ALA A N 1
ATOM 3585 C CA . ALA A 1 225 ? -15.88908 -26.79905 -23.10481 1.000 15.92831 465 ALA A CA 1
ATOM 3586 C C . ALA A 1 225 ? -16.23609 -28.09502 -22.38568 1.000 14.92685 465 ALA A C 1
ATOM 3587 O O . ALA A 1 225 ? -15.99303 -29.18979 -22.87778 1.000 16.95102 465 ALA A O 1
ATOM 3594 N N . LEU A 1 226 ? -16.80897 -27.95408 -21.20614 1.000 16.32712 466 LEU A N 1
ATOM 3595 C CA . LEU A 1 226 ? -17.05118 -29.12713 -20.37601 1.000 15.15175 466 LEU A CA 1
ATOM 3596 C C . LEU A 1 226 ? -17.94848 -30.14810 -21.06272 1.000 13.69877 466 LEU A C 1
ATOM 3597 O O . LEU A 1 226 ? -17.73982 -31.34843 -20.87686 1.000 15.48624 466 LEU A O 1
ATOM 3613 N N . HIS A 1 227 ? -18.92585 -29.72685 -21.87201 1.000 14.97530 467 HIS A N 1
ATOM 3614 C CA . HIS A 1 227 ? -19.77956 -30.72462 -22.51882 1.000 16.92013 467 HIS A CA 1
ATOM 3615 C C . HIS A 1 227 ? -19.03105 -31.57710 -23.54010 1.000 17.40863 467 HIS A C 1
ATOM 3616 O O . HIS A 1 227 ? -19.51693 -32.65149 -23.92204 1.000 17.92374 467 HIS A O 1
ATOM 3630 N N . GLN A 1 228 ? -17.85323 -31.13583 -23.98604 1.000 16.40415 468 GLN A N 1
ATOM 3631 C CA . GLN A 1 228 ? -17.08456 -31.87752 -24.97488 1.000 17.75974 468 GLN A CA 1
ATOM 3632 C C . GLN A 1 228 ? -15.96680 -32.72772 -24.36514 1.000 19.94929 468 GLN A C 1
ATOM 3633 O O . GLN A 1 228 ? -15.30859 -33.45473 -25.11912 1.000 22.60349 468 GLN A O 1
ATOM 3647 N N . GLN A 1 229 ? -15.70954 -32.61828 -23.05374 1.000 19.29491 469 GLN A N 1
ATOM 3648 C CA A GLN A 1 229 ? -14.56399 -33.28656 -22.42140 0.546 18.55610 469 GLN A CA 1
ATOM 3649 C CA B GLN A 1 229 ? -14.56540 -33.29337 -22.43044 0.454 18.58674 469 GLN A CA 1
ATOM 3650 C C . GLN A 1 229 ? -15.05146 -34.62190 -21.85763 1.000 19.03039 469 GLN A C 1
ATOM 3651 O O . GLN A 1 229 ? -15.18802 -34.81252 -20.64969 1.000 18.64573 469 GLN A O 1
ATOM 3678 N N . HIS A 1 230 ? -15.35307 -35.53806 -22.77539 1.000 19.86741 470 HIS A N 1
ATOM 3679 C CA A HIS A 1 230 ? -16.07197 -36.75196 -22.39967 0.596 20.32702 470 HIS A CA 1
ATOM 3680 C CA B HIS A 1 230 ? -16.06763 -36.75666 -22.39638 0.404 20.34388 470 HIS A CA 1
ATOM 3681 C C . HIS A 1 230 ? -15.31967 -37.55543 -21.33930 1.000 20.53539 470 HIS A C 1
ATOM 3682 O O . HIS A 1 230 ? -15.94559 -38.13497 -20.43293 1.000 21.64403 470 HIS A O 1
ATOM 3708 N N . ASP A 1 231 ? -13.99817 -37.59451 -21.42013 1.000 20.74872 471 ASP A N 1
ATOM 3709 C CA . ASP A 1 231 ? -13.27574 -38.51256 -20.55305 1.000 21.87451 471 ASP A CA 1
ATOM 3710 C C . ASP A 1 231 ? -13.23121 -38.04492 -19.10783 1.000 22.08780 471 ASP A C 1
ATOM 3711 O O . ASP A 1 231 ? -12.81110 -38.82429 -18.23732 1.000 23.39372 471 ASP A O 1
ATOM 3720 N N . LEU A 1 232 ? -13.62650 -36.80208 -18.83545 1.000 19.25144 472 LEU A N 1
ATOM 3721 C CA . LEU A 1 232 ? -13.67088 -36.26577 -17.48505 1.000 19.40672 472 LEU A CA 1
ATOM 3722 C C . LEU A 1 232 ? -15.08039 -36.12806 -16.92033 1.000 17.85256 472 LEU A C 1
ATOM 3723 O O . LEU A 1 232 ? -15.27015 -35.44690 -15.90806 1.000 18.56771 472 LEU A O 1
ATOM 3739 N N . LYS A 1 233 ? -16.08196 -36.73144 -17.56642 1.000 17.73647 473 LYS A N 1
ATOM 3740 C CA . LYS A 1 233 ? -17.44098 -36.85967 -17.04345 1.000 17.69097 473 LYS A CA 1
ATOM 3741 C C . LYS A 1 233 ? -17.46358 -37.96321 -15.99868 1.000 17.75162 473 LYS A C 1
ATOM 3742 O O . LYS A 1 233 ? -16.91791 -39.05622 -16.21410 1.000 19.44464 473 LYS A O 1
ATOM 3761 N N . LEU A 1 234 ? -18.08310 -37.67085 -14.86329 1.000 17.65941 474 LEU A N 1
ATOM 3762 C CA . LEU A 1 234 ? -18.25536 -38.63064 -13.78459 1.000 20.31043 474 LEU A CA 1
ATOM 3763 C C . LEU A 1 234 ? -19.72545 -39.02805 -13.70291 1.000 17.01416 474 LEU A C 1
ATOM 3764 O O . LEU A 1 234 ? -20.60850 -38.37432 -14.26082 1.000 19.62349 474 LEU A O 1
ATOM 3780 N N . VAL A 1 235 ? -19.96701 -40.14464 -13.01699 1.000 21.34222 475 VAL A N 1
ATOM 3781 C CA . VAL A 1 235 ? -21.32870 -40.54987 -12.71587 1.000 18.11037 475 VAL A CA 1
ATOM 3782 C C . VAL A 1 235 ? -21.92860 -39.63445 -11.66431 1.000 21.28314 475 VAL A C 1
ATOM 3783 O O . VAL A 1 235 ? -21.29540 -39.29365 -10.65317 1.000 24.89250 475 VAL A O 1
ATOM 3796 N N . LYS A 1 236 ? -23.17700 -39.27965 -11.87045 1.000 18.62384 476 LYS A N 1
ATOM 3797 C CA . LYS A 1 236 ? -23.89777 -38.40602 -10.97030 1.000 19.14946 476 LYS A CA 1
ATOM 3798 C C . LYS A 1 236 ? -24.50193 -39.18728 -9.80966 1.000 23.03493 476 LYS A C 1
ATOM 3799 O O . LYS A 1 236 ? -24.53508 -40.42236 -9.79520 1.000 22.06644 476 LYS A O 1
ATOM 3818 N N . GLN A 1 237 ? -25.02592 -38.43679 -8.82940 1.000 26.59140 477 GLN A N 1
ATOM 3819 C CA . GLN A 1 237 ? -25.69183 -39.07397 -7.70094 1.000 27.87670 477 GLN A CA 1
ATOM 3820 C C . GLN A 1 237 ? -26.86864 -39.92677 -8.14957 1.000 25.87616 477 GLN A C 1
ATOM 3821 O O . GLN A 1 237 ? -27.15783 -40.95344 -7.52946 1.000 31.57268 477 GLN A O 1
ATOM 3828 N N . ASP A 1 238 ? -27.53620 -39.55228 -9.24814 1.000 25.16984 478 ASP A N 1
ATOM 3829 C CA . ASP A 1 238 ? -28.65804 -40.34807 -9.72608 1.000 22.41095 478 ASP A CA 1
ATOM 3830 C C . ASP A 1 238 ? -28.23312 -41.55763 -10.56027 1.000 22.17351 478 ASP A C 1
ATOM 3831 O O . ASP A 1 238 ? -29.09114 -42.35140 -10.98477 1.000 25.46453 478 ASP A O 1
ATOM 3840 N N . GLY A 1 239 ? -26.93296 -41.72757 -10.78958 1.000 22.22216 479 GLY A N 1
ATOM 3841 C CA . GLY A 1 239 ? -26.40459 -42.88944 -11.45526 1.000 21.54283 479 GLY A CA 1
ATOM 3842 C C . GLY A 1 239 ? -26.11952 -42.71516 -12.93078 1.000 19.36190 479 GLY A C 1
ATOM 3843 O O . GLY A 1 239 ? -25.50564 -43.60692 -13.52155 1.000 20.07476 479 GLY A O 1
ATOM 3847 N N . ALA A 1 240 ? -26.55846 -41.62530 -13.54421 1.000 17.84491 480 ALA A N 1
ATOM 3848 C CA . ALA A 1 240 ? -26.29171 -41.37163 -14.94614 1.000 18.37218 480 ALA A CA 1
ATOM 3849 C C . ALA A 1 240 ? -24.95681 -40.67154 -15.08306 1.000 18.01942 480 ALA A C 1
ATOM 3850 O O . ALA A 1 240 ? -24.50125 -39.98300 -14.16752 1.000 19.29868 480 ALA A O 1
ATOM 3857 N N . LEU A 1 241 ? -24.33985 -40.86561 -16.23877 1.000 17.80531 481 LEU A N 1
ATOM 3858 C CA . LEU A 1 241 ? -23.13216 -40.14200 -16.57063 1.000 17.68067 481 LEU A CA 1
ATOM 3859 C C . LEU A 1 241 ? -23.46341 -38.67202 -16.77291 1.000 17.63501 481 LEU A C 1
ATOM 3860 O O . LEU A 1 241 ? -24.46537 -38.31369 -17.41428 1.000 19.86548 481 LEU A O 1
ATOM 3876 N N . SER A 1 242 ? -22.63737 -37.81784 -16.19822 1.000 17.46133 482 SER A N 1
ATOM 3877 C CA . SER A 1 242 ? -22.84499 -36.39098 -16.36283 1.000 16.14935 482 SER A CA 1
ATOM 3878 C C . SER A 1 242 ? -22.82724 -35.99505 -17.83883 1.000 16.40801 482 SER A C 1
ATOM 3879 O O . SER A 1 242 ? -22.05569 -36.52898 -18.63229 1.000 17.57904 482 SER A O 1
ATOM 3887 N N . ASP A 1 243 ? -23.65142 -34.99156 -18.18463 1.000 16.56093 483 ASP A N 1
ATOM 3888 C CA . ASP A 1 243 ? -23.61885 -34.40808 -19.52723 1.000 15.18063 483 ASP A CA 1
ATOM 3889 C C . ASP A 1 243 ? -22.35637 -33.59923 -19.78443 1.000 15.82229 483 ASP A C 1
ATOM 3890 O O . ASP A 1 243 ? -22.03748 -33.30877 -20.94670 1.000 16.71306 483 ASP A O 1
ATOM 3899 N N . PHE A 1 244 ? -21.64550 -33.21335 -18.73608 1.000 16.16981 484 PHE A N 1
ATOM 3900 C CA . PHE A 1 244 ? -20.52564 -32.30646 -18.86718 1.000 16.26585 484 PHE A CA 1
ATOM 3901 C C . PHE A 1 244 ? -19.43471 -32.75832 -17.90398 1.000 16.81322 484 PHE A C 1
ATOM 3902 O O . PHE A 1 244 ? -19.70239 -33.28541 -16.81835 1.000 16.98960 484 PHE A O 1
ATOM 3919 N N . ALA A 1 245 ? -18.19619 -32.51769 -18.30622 1.000 15.52653 485 ALA A N 1
ATOM 3920 C CA . ALA A 1 245 ? -17.05244 -32.88864 -17.47685 1.000 16.36214 485 ALA A CA 1
ATOM 3921 C C . ALA A 1 245 ? -17.12293 -32.20826 -16.11936 1.000 16.46352 485 ALA A C 1
ATOM 3922 O O . ALA A 1 245 ? -17.40127 -31.00252 -15.99999 1.000 17.23573 485 ALA A O 1
ATOM 3929 N N . ASP A 1 246 ? -16.86539 -32.98906 -15.07233 1.000 17.25567 486 ASP A N 1
ATOM 3930 C CA . ASP A 1 246 ? -17.13102 -32.48117 -13.73051 1.000 16.86353 486 ASP A CA 1
ATOM 3931 C C . ASP A 1 246 ? -16.14155 -33.03115 -12.70954 1.000 20.21336 486 ASP A C 1
ATOM 3932 O O . ASP A 1 246 ? -16.36969 -32.91199 -11.50042 1.000 21.23985 486 ASP A O 1
ATOM 3941 N N . ASP A 1 247 ? -15.04432 -33.61821 -13.16148 1.000 20.41844 487 ASP A N 1
ATOM 3942 C CA . ASP A 1 247 ? -13.99153 -34.09190 -12.27190 1.000 20.64583 487 ASP A CA 1
ATOM 3943 C C . ASP A 1 247 ? -13.09985 -32.89886 -11.95024 1.000 23.15901 487 ASP A C 1
ATOM 3944 O O . ASP A 1 247 ? -12.08639 -32.63644 -12.61021 1.000 20.60820 487 ASP A O 1
ATOM 3953 N N . ILE A 1 248 ? -13.49719 -32.15787 -10.92079 1.00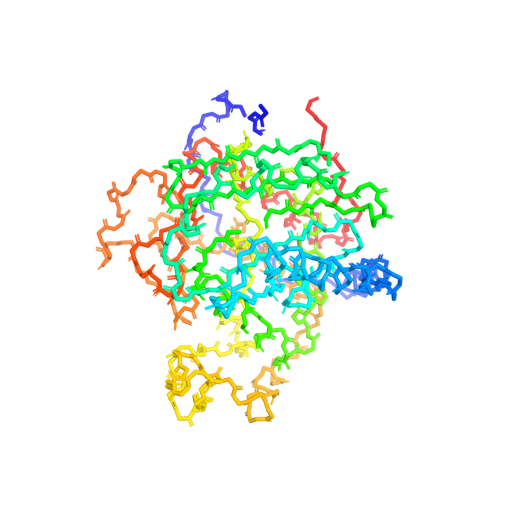0 20.45297 488 ILE A N 1
ATOM 3954 C CA . ILE A 1 248 ? -12.90162 -30.84738 -10.66832 1.000 19.97221 488 ILE A CA 1
ATOM 3955 C C . ILE A 1 248 ? -11.38445 -30.93364 -10.46232 1.000 20.69802 488 ILE A C 1
ATOM 3956 O O . ILE A 1 248 ? -10.66821 -30.11910 -11.04913 1.000 21.49063 488 ILE A O 1
ATOM 3972 N N . PRO A 1 249 ? -10.85464 -31.87044 -9.66168 1.000 21.21499 489 PRO A N 1
ATOM 3973 C CA . PRO A 1 249 ? -9.38019 -31.90646 -9.48279 1.000 23.57708 489 PRO A CA 1
ATOM 3974 C C . PRO A 1 249 ? -8.60509 -32.05300 -10.78099 1.000 28.18301 489 PRO A C 1
ATOM 3975 O O . PRO A 1 249 ? -7.49573 -31.50617 -10.88278 1.000 27.85589 489 PRO A O 1
ATOM 3986 N N . LYS A 1 250 ? -9.15433 -32.76869 -11.77492 1.000 22.28431 490 LYS A N 1
ATOM 3987 C CA . LYS A 1 250 ? -8.49279 -32.95206 -13.06610 1.000 22.72107 490 LYS A CA 1
ATOM 3988 C C . LYS A 1 250 ? -8.72204 -31.79993 -14.04073 1.000 21.16094 490 LYS A C 1
ATOM 3989 O O . LYS A 1 250 ? -7.92048 -31.60815 -14.96242 1.000 28.29106 490 LYS A O 1
ATOM 4008 N N . LEU A 1 251 ? -9.76666 -30.99746 -13.83567 1.000 18.89960 491 LEU A N 1
ATOM 4009 C CA . LEU A 1 251 ? -10.06461 -29.82423 -14.64337 1.000 18.13709 491 LEU A CA 1
ATOM 4010 C C . LEU A 1 251 ? -9.40264 -28.55661 -14.11445 1.000 20.49176 491 LEU A C 1
ATOM 4011 O O . LEU A 1 251 ? -9.08530 -27.65379 -14.90439 1.000 20.61816 491 LEU A O 1
ATOM 4027 N N . ARG A 1 252 ? -9.21894 -28.46975 -12.79704 1.000 21.83748 492 ARG A N 1
ATOM 4028 C CA A ARG A 1 252 ? -8.64358 -27.27747 -12.19226 0.491 22.26222 492 ARG A CA 1
ATOM 4029 C CA B ARG A 1 252 ? -8.64826 -27.27331 -12.19743 0.509 22.25456 492 ARG A CA 1
ATOM 4030 C C . ARG A 1 252 ? -7.28917 -26.99399 -12.81477 1.000 22.23927 492 ARG A C 1
ATOM 4031 O O . ARG A 1 252 ? -6.48725 -27.90381 -13.04503 1.000 23.62096 492 ARG A O 1
ATOM 4071 N N . GLY A 1 253 ? -7.02560 -25.73025 -13.06199 1.000 24.93924 493 GLY A N 1
ATOM 4072 C CA . GLY A 1 253 ? -5.78376 -25.36268 -13.68919 1.000 25.39317 493 GLY A CA 1
ATOM 4073 C C . GLY A 1 253 ? -5.82351 -25.29503 -15.19382 1.000 25.41909 493 GLY A C 1
ATOM 4074 O O . GLY A 1 253 ? -4.82061 -24.93406 -15.80370 1.000 27.10424 493 GLY A O 1
ATOM 4078 N N . PHE A 1 254 ? -6.92620 -25.69335 -15.81784 1.000 20.82550 494 PHE A N 1
ATOM 4079 C CA . PHE A 1 254 ? -6.99383 -25.71234 -17.27463 1.000 20.16555 494 PHE A CA 1
ATOM 4080 C C . PHE A 1 254 ? -6.59106 -24.36877 -17.86785 1.000 21.93068 494 PHE A C 1
ATOM 4081 O O . PHE A 1 254 ? -5.92133 -24.31472 -18.91147 1.000 21.92454 494 PHE A O 1
ATOM 4098 N N . GLY A 1 255 ? -7.01004 -23.27260 -17.23238 1.000 21.20771 495 GLY A N 1
ATOM 4099 C CA . GLY A 1 255 ? -6.77728 -21.95006 -17.75044 1.000 19.73293 495 GLY A CA 1
ATOM 4100 C C . GLY A 1 255 ? -5.54474 -21.26388 -17.22207 1.000 22.04509 495 GLY A C 1
ATOM 4101 O O . GLY A 1 255 ? -5.31659 -20.10392 -17.57335 1.000 21.98950 495 GLY A O 1
ATOM 4105 N N . ALA A 1 256 ? -4.74507 -21.94564 -16.38397 1.000 23.79664 496 ALA A N 1
ATOM 4106 C CA . ALA A 1 256 ? -3.62680 -21.28629 -15.70533 1.000 23.29177 496 ALA A CA 1
ATOM 4107 C C . ALA A 1 256 ? -2.55077 -20.82739 -16.66407 1.000 27.30054 496 ALA A C 1
ATOM 4108 O O . ALA A 1 256 ? -1.73997 -19.96379 -16.28253 1.000 26.35971 496 ALA A O 1
ATOM 4115 N N . LYS A 1 257 ? -2.51112 -21.39895 -17.87340 1.000 23.94318 497 LYS A N 1
ATOM 4116 C CA . LYS A 1 257 ? -1.54445 -20.95312 -18.85773 1.000 32.17175 497 LYS A CA 1
ATOM 4117 C C . LYS A 1 257 ? -1.86932 -19.56235 -19.36449 1.000 25.37896 497 LYS A C 1
ATOM 4118 O O . LYS A 1 257 ? -0.96243 -18.87577 -19.82920 1.000 26.04988 497 LYS A O 1
ATOM 4125 N N . ASN A 1 258 ? -3.12013 -19.11410 -19.26001 1.000 22.30045 498 ASN A N 1
ATOM 4126 C CA . ASN A 1 258 ? -3.47288 -17.73972 -19.59655 1.000 20.38442 498 ASN A CA 1
ATOM 4127 C C . ASN A 1 258 ? -3.15583 -16.90015 -18.36250 1.000 23.17309 498 ASN A C 1
ATOM 4128 O O . ASN A 1 258 ? -3.62440 -17.21721 -17.26442 1.000 21.12730 498 ASN A O 1
ATOM 4139 N N . LYS A 1 259 ? -2.30608 -15.88020 -18.51602 1.000 21.52520 499 LYS A N 1
ATOM 4140 C CA . LYS A 1 259 ? -1.79648 -15.11464 -17.38990 1.000 20.73706 499 LYS A CA 1
ATOM 4141 C C . LYS A 1 259 ? -2.45084 -13.75455 -17.27045 1.000 21.89105 499 LYS A C 1
ATOM 4142 O O . LYS A 1 259 ? -1.95546 -12.91120 -16.51620 1.000 24.00024 499 LYS A O 1
ATOM 4161 N N . ASP A 1 260 ? -3.50823 -13.48917 -18.01955 1.000 22.57917 500 ASP A N 1
ATOM 4162 C CA . ASP A 1 260 ? -4.12433 -12.16765 -17.95604 1.000 23.16858 500 ASP A CA 1
ATOM 4163 C C . ASP A 1 260 ? -4.78286 -11.93575 -16.59708 1.000 21.98147 500 ASP A C 1
ATOM 4164 O O . ASP A 1 260 ? -5.46714 -12.80601 -16.04562 1.000 22.89540 500 ASP A O 1
ATOM 4173 N N . SER A 1 261 ? -4.59005 -10.73507 -16.06447 1.000 20.23347 501 SER A N 1
ATOM 4174 C CA . SER A 1 261 ? -5.14766 -10.37508 -14.77286 1.000 18.15201 501 SER A CA 1
ATOM 4175 C C . SER A 1 261 ? -6.66659 -10.18791 -14.85380 1.000 18.70180 501 SER A C 1
ATOM 4176 O O . SER A 1 261 ? -7.25837 -10.09643 -15.92426 1.000 18.20824 501 SER A O 1
ATOM 4184 N N . LEU A 1 262 ? -7.29447 -10.12697 -13.67323 1.000 19.43529 502 LEU A N 1
ATOM 4185 C CA . LEU A 1 262 ? -8.72026 -9.80467 -13.57588 1.000 17.32469 502 LEU A CA 1
ATOM 4186 C C . LEU A 1 262 ? -9.06836 -8.49202 -14.28234 1.000 16.65818 502 LEU A C 1
ATOM 4187 O O . LEU A 1 262 ? -10.07356 -8.40194 -14.99651 1.000 19.16209 502 LEU A O 1
ATOM 4203 N N . ALA A 1 263 ? -8.20927 -7.47573 -14.13386 1.000 16.63706 503 ALA A N 1
ATOM 4204 C CA . ALA A 1 263 ? -8.42783 -6.19236 -14.79729 1.000 16.13722 503 ALA A CA 1
ATOM 4205 C C . ALA A 1 263 ? -8.42421 -6.33643 -16.31491 1.000 17.92680 503 ALA A C 1
ATOM 4206 O O . ALA A 1 263 ? -9.29827 -5.80468 -17.00871 1.000 19.14967 503 ALA A O 1
ATOM 4213 N N . VAL A 1 264 ? -7.42299 -7.04918 -16.84901 1.000 16.87395 504 VAL A N 1
ATOM 4214 C CA . VAL A 1 264 ? -7.34794 -7.27538 -18.28477 1.000 17.26230 504 VAL A CA 1
ATOM 4215 C C . VAL A 1 264 ? -8.54003 -8.07291 -18.76104 1.000 17.54282 504 VAL A C 1
ATOM 4216 O O . VAL A 1 264 ? -9.13911 -7.74979 -19.78466 1.000 16.35264 504 VAL A O 1
ATOM 4229 N N . LEU A 1 265 ? -8.97503 -9.06436 -17.98727 1.000 15.97430 505 LEU A N 1
ATOM 4230 C CA . LEU A 1 265 ? -10.13485 -9.85174 -18.41565 1.000 16.38480 505 LEU A CA 1
ATOM 4231 C C . LEU A 1 265 ? -11.42477 -9.02623 -18.42798 1.000 16.26386 505 LEU A C 1
ATOM 4232 O O . LEU A 1 265 ? -12.29691 -9.25260 -19.27447 1.000 15.91511 505 LEU A O 1
ATOM 4248 N N . LEU A 1 266 ? -11.62267 -8.12865 -17.46084 1.000 15.42241 506 LEU A N 1
ATOM 4249 C CA . LEU A 1 266 ? -12.82150 -7.30466 -17.49746 1.000 14.49571 506 LEU A CA 1
ATOM 4250 C C . LEU A 1 266 ? -12.80381 -6.39460 -18.70730 1.000 16.66820 506 LEU A C 1
ATOM 4251 O O . LEU A 1 266 ? -13.81506 -6.25624 -19.40381 1.000 14.95919 506 LEU A O 1
ATOM 4267 N N . PHE A 1 267 ? -11.65071 -5.76192 -18.97176 1.000 15.90458 507 PHE A N 1
ATOM 4268 C CA . PHE A 1 267 ? -11.49279 -4.95382 -20.17095 1.000 15.72387 507 PHE A CA 1
ATOM 4269 C C . PHE A 1 267 ? -11.79125 -5.77211 -21.41335 1.000 17.03885 507 PHE A C 1
ATOM 4270 O O . PHE A 1 267 ? -12.54950 -5.34037 -22.27904 1.000 16.55524 507 PHE A O 1
ATOM 4287 N N . GLN A 1 268 ? -11.26196 -6.98961 -21.47327 1.000 16.82740 508 GLN A N 1
ATOM 4288 C CA . GLN A 1 268 ? -11.45495 -7.82632 -22.65750 1.000 15.09300 508 GLN A CA 1
ATOM 4289 C C . GLN A 1 268 ? -12.89709 -8.30859 -22.80840 1.000 16.08904 508 GLN A C 1
ATOM 4290 O O . GLN A 1 268 ? -13.38282 -8.45114 -23.93471 1.000 15.34398 508 GLN A O 1
ATOM 4304 N N . PHE A 1 269 ? -13.59101 -8.55509 -21.70848 1.000 15.11036 509 PHE A N 1
ATOM 4305 C CA . PHE A 1 269 ? -14.99362 -8.95270 -21.78193 1.000 14.55189 509 PHE A CA 1
ATOM 4306 C C . PHE A 1 269 ? -15.81288 -7.86710 -22.45959 1.000 15.46960 509 PHE A C 1
ATOM 4307 O O . PHE A 1 269 ? -16.55432 -8.12073 -23.42287 1.000 15.55184 509 PHE A O 1
ATOM 4324 N N . PHE A 1 270 ? -15.61474 -6.61966 -22.01417 1.000 15.32855 510 PHE A N 1
ATOM 4325 C CA . PHE A 1 270 ? -16.34395 -5.51826 -22.63443 1.000 14.98862 510 PHE A CA 1
ATOM 4326 C C . PHE A 1 270 ? -15.85870 -5.26675 -24.05572 1.000 16.07486 510 PHE A C 1
ATOM 4327 O O . PHE A 1 270 ? -16.67670 -4.97866 -24.93211 1.000 16.43259 510 PHE A O 1
ATOM 4344 N N . ARG A 1 271 ? -14.56325 -5.40347 -24.33493 1.000 16.10488 511 ARG A N 1
ATOM 4345 C CA . ARG A 1 271 ? -14.10772 -5.26519 -25.71132 1.000 14.96623 511 ARG A CA 1
ATOM 4346 C C . ARG A 1 271 ? -14.72312 -6.32330 -26.62183 1.000 17.99634 511 ARG A C 1
ATOM 4347 O O . ARG A 1 271 ? -15.13713 -6.02215 -27.75155 1.000 16.80999 511 ARG A O 1
ATOM 4368 N N . PHE A 1 272 ? -14.79648 -7.56232 -26.14569 1.000 15.91408 512 PHE A N 1
ATOM 4369 C CA . PHE A 1 272 ? -15.33419 -8.64361 -26.95574 1.000 16.21033 512 PHE A CA 1
ATOM 4370 C C . PHE A 1 272 ? -16.78204 -8.38367 -27.32144 1.000 15.81954 512 PHE A C 1
ATOM 4371 O O . PHE A 1 272 ? -17.16563 -8.45064 -28.49733 1.000 16.89311 512 PHE A O 1
ATOM 4388 N N . TYR A 1 273 ? -17.59973 -8.07258 -26.33039 1.000 14.85277 513 TYR A N 1
ATOM 4389 C CA . TYR A 1 273 ? -19.02535 -7.86939 -26.56985 1.000 13.74884 513 TYR A CA 1
ATOM 4390 C C . TYR A 1 273 ? -19.32317 -6.50628 -27.17855 1.000 17.40965 513 TYR A C 1
ATOM 4391 O O . TYR A 1 273 ? -20.19165 -6.39660 -28.05071 1.000 19.04355 513 TYR A O 1
ATOM 4409 N N . ALA A 1 274 ? -18.54968 -5.48076 -26.84680 1.000 15.99122 514 ALA A N 1
ATOM 4410 C CA . ALA A 1 274 ? -18.80285 -4.16175 -27.43477 1.000 17.38279 514 ALA A CA 1
ATOM 4411 C C . ALA A 1 274 ? -18.38433 -4.10060 -28.89841 1.000 15.42283 514 ALA A C 1
ATOM 4412 O O . ALA A 1 274 ? -19.08942 -3.48628 -29.72358 1.000 17.51135 514 ALA A O 1
ATOM 4419 N N . HIS A 1 275 ? -17.24957 -4.73532 -29.24243 1.000 17.45258 515 HIS A N 1
ATOM 4420 C CA . HIS A 1 275 ? -16.64176 -4.50299 -30.55698 1.000 16.94051 515 HIS A CA 1
ATOM 4421 C C . HIS A 1 275 ? -16.32787 -5.75208 -31.36917 1.000 18.37024 515 HIS A C 1
ATOM 4422 O O . HIS A 1 275 ? -16.44909 -5.71253 -32.59596 1.000 20.29339 515 HIS A O 1
ATOM 4436 N N . GLU A 1 276 ? -15.85730 -6.82388 -30.74462 1.000 17.19440 516 GLU A N 1
ATOM 4437 C CA . GLU A 1 276 ? -15.29382 -7.91266 -31.53603 1.000 16.79857 516 GLU A CA 1
ATOM 4438 C C . GLU A 1 276 ? -16.36243 -8.85414 -32.08133 1.000 19.01928 516 GLU A C 1
ATOM 4439 O O . GLU A 1 276 ? -16.22300 -9.36538 -33.19856 1.000 20.13984 516 GLU A O 1
ATOM 4451 N N . PHE A 1 277 ? -17.38184 -9.15090 -31.27541 1.000 16.65754 517 PHE A N 1
ATOM 4452 C CA . PHE A 1 277 ? -18.33688 -10.20315 -31.59223 1.000 15.88218 517 PHE A CA 1
ATOM 4453 C C . PHE A 1 277 ? -19.33553 -9.72797 -32.64670 1.000 19.93094 517 PHE A C 1
ATOM 4454 O O . PHE A 1 277 ? -19.93306 -8.66261 -32.51238 1.000 20.34282 517 PHE A O 1
ATOM 4471 N N . ASP A 1 278 ? -19.51288 -10.53116 -33.69508 1.000 17.58241 518 ASP A N 1
ATOM 4472 C CA . ASP A 1 278 ? -20.48706 -10.28060 -34.75620 1.000 19.79169 518 ASP A CA 1
ATOM 4473 C C . ASP A 1 278 ? -21.83505 -10.90184 -34.37973 1.000 19.52041 518 ASP A C 1
ATOM 4474 O O . ASP A 1 278 ? -22.12847 -12.06042 -34.68510 1.000 19.43607 518 ASP A O 1
ATOM 4483 N N . TYR A 1 279 ? -22.67811 -10.09597 -33.72198 1.000 18.34348 519 TYR A N 1
ATOM 4484 C CA . TYR A 1 279 ? -23.97562 -10.57071 -33.24378 1.000 18.52610 519 TYR A CA 1
ATOM 4485 C C . TYR A 1 279 ? -24.88042 -11.02100 -34.36420 1.000 19.12480 519 TYR A C 1
ATOM 4486 O O . TYR A 1 279 ? -25.79957 -11.80838 -34.11447 1.000 19.98424 519 TYR A O 1
ATOM 4504 N N . ASP A 1 280 ? -24.74687 -10.44034 -35.56528 1.000 19.22329 520 ASP A N 1
ATOM 4505 C CA . ASP A 1 280 ? -25.65944 -10.79958 -36.63537 1.000 19.44652 520 ASP A CA 1
ATOM 4506 C C . ASP A 1 280 ? -25.41767 -12.21499 -37.11136 1.000 22.69280 520 ASP A C 1
ATOM 4507 O O . ASP A 1 280 ? -26.36076 -12.90128 -37.51096 1.000 24.67386 520 ASP A O 1
ATOM 4516 N N . LYS A 1 281 ? -24.17353 -12.67620 -37.06837 1.000 19.73768 521 LYS A N 1
ATOM 4517 C CA . LYS A 1 281 ? -23.81651 -13.93176 -37.69966 1.000 20.82539 521 LYS A CA 1
ATOM 4518 C C . LYS A 1 281 ? -23.76456 -15.10661 -36.74109 1.000 18.25627 521 LYS A C 1
ATOM 4519 O O . LYS A 1 281 ? -24.09816 -16.21933 -37.16340 1.000 20.11228 521 LYS A O 1
ATOM 4538 N N . TYR A 1 282 ? -23.33284 -14.90542 -35.49660 1.000 17.99300 522 TYR A N 1
ATOM 4539 C CA . TYR A 1 282 ? -22.91136 -16.01741 -34.65939 1.000 18.13834 522 TYR A CA 1
ATOM 4540 C C . TYR A 1 282 ? -23.84394 -16.26232 -33.48022 1.000 17.43260 522 TYR A C 1
ATOM 4541 O O . TYR A 1 282 ? -24.53250 -15.35523 -33.00406 1.000 17.25016 522 TYR A O 1
ATOM 4559 N N . THR A 1 283 ? -23.80165 -17.51214 -32.99925 1.000 16.59327 523 THR A N 1
ATOM 4560 C CA . THR A 1 283 ? -24.38636 -17.96312 -31.73771 1.000 15.77361 523 THR A CA 1
ATOM 4561 C C . THR A 1 283 ? -23.27613 -18.36652 -30.77757 1.000 15.70986 523 THR A C 1
ATOM 4562 O O . THR A 1 283 ? -22.35490 -19.11179 -31.15524 1.000 17.36225 523 THR A O 1
ATOM 4573 N N . LEU A 1 284 ? -23.36541 -17.88928 -29.54537 1.000 15.52701 524 LEU A N 1
ATOM 4574 C CA . LEU A 1 284 ? -22.41954 -18.24147 -28.50004 1.000 15.40321 524 LEU A CA 1
ATOM 4575 C C . LEU A 1 284 ? -22.85657 -19.56251 -27.88844 1.000 16.99313 524 LEU A C 1
ATOM 4576 O O . LEU A 1 284 ? -24.03103 -19.73510 -27.53579 1.000 18.07162 524 LEU A O 1
ATOM 4592 N N . SER A 1 285 ? -21.93553 -20.51650 -27.81643 1.000 15.77241 525 SER A N 1
ATOM 4593 C CA . SER A 1 285 ? -22.24709 -21.87905 -27.38296 1.000 15.37350 525 SER A CA 1
ATOM 4594 C C . SER A 1 285 ? -21.22033 -22.34685 -26.36344 1.000 15.37531 525 SER A C 1
ATOM 4595 O O . SER A 1 285 ? -20.16199 -22.83957 -26.75076 1.000 16.50604 525 SER A O 1
ATOM 4603 N N . ILE A 1 286 ? -21.57842 -22.28367 -25.07537 1.000 14.81675 526 ILE A N 1
ATOM 4604 C CA . ILE A 1 286 ? -20.68996 -22.81804 -24.03995 1.000 14.92450 526 ILE A CA 1
ATOM 4605 C C . ILE A 1 286 ? -20.68495 -24.34908 -24.05041 1.000 15.64079 526 ILE A C 1
ATOM 4606 O O . ILE A 1 286 ? -19.72424 -24.95739 -23.55309 1.000 16.34586 526 ILE A O 1
ATOM 4622 N N . ARG A 1 287 ? -21.68797 -24.97868 -24.68234 1.000 14.44673 527 ARG A N 1
ATOM 4623 C CA . ARG A 1 287 ? -21.65894 -26.41624 -24.92614 1.000 16.11267 527 ARG A CA 1
ATOM 4624 C C . ARG A 1 287 ? -20.45607 -26.79409 -25.76759 1.000 16.31774 527 ARG A C 1
ATOM 4625 O O . ARG A 1 287 ? -19.76703 -27.76918 -25.47842 1.000 17.26968 527 ARG A O 1
ATOM 4663 N N . GLY A 1 289 ? -17.83449 -24.45517 -26.87122 1.000 16.37998 529 GLY A N 1
ATOM 4664 C CA . GLY A 1 289 ? -16.61700 -23.69082 -26.70198 1.000 17.14260 529 GLY A CA 1
ATOM 4665 C C . GLY A 1 289 ? -16.05207 -23.11967 -27.97988 1.000 20.79147 529 GLY A C 1
ATOM 4666 O O . GLY A 1 289 ? -14.87535 -22.74996 -28.04138 1.000 20.55088 529 GLY A O 1
ATOM 4670 N N . THR A 1 290 ? -16.86309 -23.08320 -29.01687 1.000 18.82330 530 THR A N 1
ATOM 4671 C CA A THR A 1 290 ? -16.53477 -22.47557 -30.29271 0.750 19.41971 530 THR A CA 1
ATOM 4672 C CA B THR A 1 290 ? -16.52343 -22.43567 -30.26512 0.250 19.42125 530 THR A CA 1
ATOM 4673 C C . THR A 1 290 ? -17.77863 -21.73322 -30.76202 1.000 18.90937 530 THR A C 1
ATOM 4674 O O . THR A 1 290 ? -18.89257 -22.05449 -30.34885 1.000 19.27855 530 THR A O 1
ATOM 4695 N N . LEU A 1 291 ? -17.60848 -20.76696 -31.66120 1.000 19.40459 531 LEU A N 1
ATOM 4696 C CA . LEU A 1 291 ? -18.78765 -20.05642 -32.15864 1.000 19.70734 531 LEU A CA 1
ATOM 4697 C C . LEU A 1 291 ? -19.54559 -20.94241 -33.13963 1.000 18.81602 531 LEU A C 1
ATOM 4698 O O . LEU A 1 291 ? -18.94515 -21.65889 -33.94043 1.000 22.52484 531 LEU A O 1
ATOM 4714 N N . LEU A 1 292 ? -20.87791 -20.91701 -33.05995 1.000 16.71558 532 LEU A N 1
ATOM 4715 C CA . LEU A 1 292 ? -21.77238 -21.52723 -34.03416 1.000 17.61435 532 LEU A CA 1
ATOM 4716 C C . LEU A 1 292 ? -22.34836 -20.40798 -34.88919 1.000 17.71306 532 LEU A C 1
ATOM 4717 O O . LEU A 1 292 ? -22.29573 -19.25270 -34.50283 1.000 19.48280 532 LEU A O 1
ATOM 4733 N N . THR A 1 293 ? -22.84819 -20.73494 -36.07486 1.000 19.82059 533 THR A N 1
ATOM 4734 C CA . THR A 1 293 ? -23.55175 -19.71316 -36.84322 1.000 18.94908 533 THR A CA 1
ATOM 4735 C C . THR A 1 293 ? -25.04441 -19.81850 -36.59020 1.000 20.66434 533 THR A C 1
ATOM 4736 O O . THR A 1 293 ? -25.56663 -20.91023 -36.37608 1.000 20.74269 533 THR A O 1
ATOM 4747 N N . LYS A 1 294 ? -25.72683 -18.67771 -36.59720 1.000 19.42906 534 LYS A N 1
ATOM 4748 C CA . LYS A 1 294 ? -27.18108 -18.75268 -36.55055 1.000 19.22308 534 LYS A CA 1
ATOM 4749 C C . LYS A 1 294 ? -27.69734 -19.61654 -37.67375 1.000 20.28567 534 LYS A C 1
ATOM 4750 O O . LYS A 1 294 ? -28.61923 -20.41177 -37.47863 1.000 20.56073 534 LYS A O 1
ATOM 4769 N N . ALA A 1 295 ? -27.12570 -19.47702 -38.87126 1.000 18.60691 535 ALA A N 1
ATOM 4770 C CA . ALA A 1 295 ? -27.65877 -20.17368 -40.04104 1.000 18.71906 535 ALA A CA 1
ATOM 4771 C C . ALA A 1 295 ? -27.62305 -21.68711 -39.87099 1.000 19.56677 535 ALA A C 1
ATOM 4772 O O . ALA A 1 295 ? -28.55200 -22.37988 -40.29598 1.000 23.11790 535 ALA A O 1
ATOM 4779 N N . GLU A 1 296 ? -26.58177 -22.23031 -39.24036 1.000 19.53941 536 GLU A N 1
ATOM 4780 C CA . GLU A 1 296 ? -26.52488 -23.68361 -39.13103 1.000 24.08979 536 GLU A CA 1
ATOM 4781 C C . GLU A 1 296 ? -27.51902 -24.21267 -38.11675 1.000 26.81359 536 GLU A C 1
ATOM 4782 O O . GLU A 1 296 ? -27.75246 -25.42041 -38.08536 1.000 28.29164 536 GLU A O 1
ATOM 4794 N N . LYS A 1 297 ? -28.08909 -23.34674 -37.28878 1.000 22.88422 537 LYS A N 1
ATOM 4795 C CA . LYS A 1 297 ? -29.11878 -23.72093 -36.33212 1.000 20.95490 537 LYS A CA 1
ATOM 4796 C C . LYS A 1 297 ? -30.50932 -23.29981 -36.78436 1.000 22.70588 537 LYS A C 1
ATOM 4797 O O . LYS A 1 297 ? -31.48742 -23.53123 -36.05403 1.000 23.83557 537 LYS A O 1
ATOM 4816 N N . ASN A 1 298 ? -30.63337 -22.69078 -37.96307 1.000 20.81927 538 ASN A N 1
ATOM 4817 C CA . ASN A 1 298 ? -31.89463 -22.07730 -38.40412 1.000 20.91341 538 ASN A CA 1
ATOM 4818 C C . ASN A 1 298 ? -32.37812 -21.00260 -37.42624 1.000 21.83187 538 ASN A C 1
ATOM 4819 O O . ASN A 1 298 ? -33.57754 -20.67718 -37.35733 1.000 19.67628 538 ASN A O 1
ATOM 4830 N N . TRP A 1 299 ? -31.45080 -20.40102 -36.69985 1.000 20.55283 539 TRP A N 1
ATOM 4831 C CA . TRP A 1 299 ? -31.79120 -19.38161 -35.71470 1.000 18.63475 539 TRP A CA 1
ATOM 4832 C C . TRP A 1 299 ? -31.92840 -17.99159 -36.31826 1.000 21.00595 539 TRP A C 1
ATOM 4833 O O . TRP A 1 299 ? -32.35690 -17.07333 -35.61580 1.000 20.27524 539 TRP A O 1
ATOM 4854 N N . GLN A 1 300 ? -31.67559 -17.82459 -37.62183 1.000 18.68227 540 GLN A N 1
ATOM 4855 C CA . GLN A 1 300 ? -31.96765 -16.53848 -38.23259 1.000 21.21353 540 GLN A CA 1
ATOM 4856 C C . GLN A 1 300 ? -33.46409 -16.25941 -38.26203 1.000 17.98930 540 GLN A C 1
ATOM 4857 O O . GLN A 1 300 ? -33.86583 -15.11026 -38.47744 1.000 22.67666 540 GLN A O 1
ATOM 4871 N N . TYR A 1 301 ? -34.28220 -17.28444 -38.02518 1.000 17.99211 541 TYR A N 1
ATOM 4872 C CA . TYR A 1 301 ? -35.72501 -17.12736 -38.02508 1.000 18.66711 541 TYR A CA 1
ATOM 4873 C C . TYR A 1 301 ? -36.31511 -16.87137 -36.64893 1.000 18.80572 541 TYR A C 1
ATOM 4874 O O . TYR A 1 301 ? -37.51336 -16.56697 -36.58287 1.000 20.74943 541 TYR A O 1
ATOM 4892 N N . LEU A 1 302 ? -35.54514 -16.99179 -35.56811 1.000 18.78054 542 LEU A N 1
ATOM 4893 C CA . LEU A 1 302 ? -36.13745 -16.87211 -34.24529 1.000 18.94187 542 LEU A CA 1
ATOM 4894 C C . LEU A 1 302 ? -36.56993 -15.43972 -33.99806 1.000 22.27092 542 LEU A C 1
ATOM 4895 O O . LEU A 1 302 ? -35.89410 -14.48539 -34.39954 1.000 22.83446 542 LEU A O 1
ATOM 4911 N N . VAL A 1 303 ? -37.72650 -15.28746 -33.35813 1.000 20.88190 543 VAL A N 1
ATOM 4912 C CA A VAL A 1 303 ? -38.06241 -13.99820 -32.77366 0.346 26.74922 543 VAL A CA 1
ATOM 4913 C CA B VAL A 1 303 ? -38.06599 -13.99909 -32.77537 0.654 26.80683 543 VAL A CA 1
ATOM 4914 C C . VAL A 1 303 ? -37.02209 -13.65325 -31.71529 1.000 24.66337 543 VAL A C 1
ATOM 4915 O O . VAL A 1 303 ? -36.52744 -14.52275 -30.97713 1.000 25.84133 543 VAL A O 1
ATOM 4939 N N . ASN A 1 304 ? -36.67069 -12.39099 -31.64426 1.000 23.83031 544 ASN A N 1
ATOM 4940 C CA . ASN A 1 304 ? -35.72040 -11.92002 -30.66112 1.000 21.75117 544 ASN A CA 1
ATOM 4941 C C . ASN A 1 304 ? -34.41161 -12.69328 -30.74927 1.000 25.15965 544 ASN A C 1
ATOM 4942 O O . ASN A 1 304 ? -33.96793 -13.31220 -29.77648 1.000 26.49783 544 ASN A O 1
ATOM 4954 N N . ASN A 1 305 ? -33.78449 -12.59929 -31.92617 1.000 20.69388 545 ASN A N 1
ATOM 4955 C CA . ASN A 1 305 ? -32.55662 -13.31470 -32.24366 1.000 18.42242 545 ASN A CA 1
ATOM 4956 C C . ASN A 1 305 ? -31.36284 -12.39409 -32.46510 1.000 19.71419 545 ASN A C 1
ATOM 4957 O O . ASN A 1 305 ? -30.32503 -12.85738 -32.96136 1.000 20.24672 545 ASN A O 1
ATOM 4968 N N . ALA A 1 306 ? -31.48073 -11.11046 -32.11168 1.000 18.51832 546 ALA A N 1
ATOM 4969 C CA . ALA A 1 306 ? -30.34435 -10.20889 -32.27863 1.000 18.52868 546 ALA A CA 1
ATOM 4970 C C . ALA A 1 306 ? -29.12920 -10.72804 -31.53242 1.000 17.98090 546 ALA A C 1
ATOM 4971 O O . ALA A 1 306 ? -27.99842 -10.63429 -32.02696 1.000 19.56801 546 ALA A O 1
ATOM 4978 N N . LEU A 1 307 ? -29.34847 -11.23032 -30.31821 1.000 16.59090 547 LEU A N 1
ATOM 4979 C CA . LEU A 1 307 ? -28.36609 -11.95306 -29.52633 1.000 15.70682 547 LEU A CA 1
ATOM 4980 C C . LEU A 1 307 ? -28.78679 -13.41524 -29.44375 1.000 16.98944 547 LEU A C 1
ATOM 4981 O O . LEU A 1 307 ? -29.90270 -13.72537 -29.00294 1.000 18.97624 547 LEU A O 1
ATOM 4997 N N . CYS A 1 308 ? -27.87451 -14.30390 -29.82665 1.000 15.11332 548 CYS A N 1
ATOM 4998 C CA . CYS A 1 308 ? -28.07497 -15.74396 -29.73293 1.000 15.67216 548 CYS A CA 1
ATOM 4999 C C . CYS A 1 308 ? -27.02738 -16.34113 -28.81893 1.000 14.76830 548 CYS A C 1
ATOM 5000 O O . CYS A 1 308 ? -25.83148 -16.29837 -29.12096 1.000 15.49868 548 CYS A O 1
ATOM 5008 N N . VAL A 1 309 ? -27.50931 -16.94680 -27.72966 1.000 15.32484 549 VAL A N 1
ATOM 5009 C CA . VAL A 1 309 ? -26.71648 -17.56486 -26.67368 1.000 15.42737 549 VAL A CA 1
ATOM 5010 C C . VAL A 1 309 ? -27.40935 -18.90614 -26.44369 1.000 17.30341 549 VAL A C 1
ATOM 5011 O O . VAL A 1 309 ? -28.51456 -18.94598 -25.90731 1.000 16.67646 549 VAL A O 1
ATOM 5024 N N . GLU A 1 310 ? -26.81064 -19.98929 -26.91612 1.000 15.55530 550 GLU A N 1
ATOM 5025 C CA . GLU A 1 310 ? -27.43976 -21.29954 -26.83440 1.000 15.29809 550 GLU A CA 1
ATOM 5026 C C . GLU A 1 310 ? -27.40501 -21.85525 -25.41350 1.000 15.36033 550 GLU A C 1
ATOM 5027 O O . GLU A 1 310 ? -26.35519 -21.87162 -24.76648 1.000 15.83752 550 GLU A O 1
ATOM 5039 N N . GLU A 1 311 ? -28.53720 -22.31153 -24.92016 1.000 15.57481 551 GLU A N 1
ATOM 5040 C CA A GLU A 1 311 ? -28.52577 -23.02806 -23.65322 0.619 17.19177 551 GLU A CA 1
ATOM 5041 C CA B GLU A 1 311 ? -28.54905 -23.04130 -23.65176 0.381 17.21536 551 GLU A CA 1
ATOM 5042 C C . GLU A 1 311 ? -27.81938 -24.36271 -23.85281 1.000 16.19664 551 GLU A C 1
ATOM 5043 O O . GLU A 1 311 ? -28.15079 -25.10555 -24.78290 1.000 17.67845 551 GLU A O 1
ATOM 5066 N N . PRO A 1 312 ? -26.83832 -24.70566 -23.00847 1.000 16.27643 552 PRO A N 1
ATOM 5067 C CA . PRO A 1 312 ? -26.01508 -25.88277 -23.30714 1.000 16.93224 552 PRO A CA 1
ATOM 5068 C C . PRO A 1 312 ? -26.68732 -27.22293 -23.11680 1.000 19.15544 552 PRO A C 1
ATOM 5069 O O . PRO A 1 312 ? -26.15227 -28.20763 -23.63114 1.000 21.47480 552 PRO A O 1
ATOM 5080 N N . PHE A 1 313 ? -27.82261 -27.30314 -22.41274 1.000 18.68380 553 PHE A N 1
ATOM 5081 C CA . PHE A 1 313 ? -28.56364 -28.54378 -22.23091 1.000 19.42900 553 PHE A CA 1
ATOM 5082 C C . PHE A 1 313 ? -29.76697 -28.67034 -23.14877 1.000 24.88804 553 PHE A C 1
ATOM 5083 O O . PHE A 1 313 ? -30.32252 -29.76092 -23.26503 1.000 29.95016 553 PHE A O 1
ATOM 5100 N N . ASN A 1 314 ? -30.17650 -27.59534 -23.79036 1.000 24.58719 554 ASN A N 1
ATOM 5101 C CA . ASN A 1 314 ? -31.29801 -27.59989 -24.72207 1.000 26.33270 554 ASN A CA 1
ATOM 5102 C C . ASN A 1 314 ? -30.84279 -26.73098 -25.88342 1.000 25.79253 554 ASN A C 1
ATOM 5103 O O . ASN A 1 314 ? -30.97401 -25.50040 -25.82204 1.000 23.66225 554 ASN A O 1
ATOM 5114 N N . ASP A 1 315 ? -30.28214 -27.37274 -26.91636 1.000 29.71401 555 ASP A N 1
ATOM 5115 C CA . ASP A 1 315 ? -29.75525 -26.64119 -28.06396 1.000 36.99777 555 ASP A CA 1
ATOM 5116 C C . ASP A 1 315 ? -30.84906 -25.91633 -28.82633 1.000 35.87065 555 ASP A C 1
ATOM 5117 O O . ASP A 1 315 ? -30.53698 -25.16747 -29.76668 1.000 28.86869 555 ASP A O 1
ATOM 5126 N N . GLY A 1 316 ? -32.11539 -26.12239 -28.45235 1.000 23.19455 556 GLY A N 1
ATOM 5127 C CA . GLY A 1 316 ? -33.19353 -25.37769 -29.04668 1.000 23.96237 556 GLY A CA 1
ATOM 5128 C C . GLY A 1 316 ? -33.58166 -24.09809 -28.35426 1.000 23.70658 556 GLY A C 1
ATOM 5129 O O . GLY A 1 316 ? -34.44018 -23.38777 -28.88016 1.000 24.97489 556 GLY A O 1
ATOM 5133 N N . ARG A 1 317 ? -32.95478 -23.74403 -27.23116 1.000 20.52760 557 ARG A N 1
ATOM 5134 C CA . ARG A 1 317 ? -33.31412 -22.55055 -26.47514 1.000 19.51210 557 ARG A CA 1
ATOM 5135 C C . ARG A 1 317 ? -32.24614 -21.49775 -26.65201 1.000 18.58128 557 ARG A C 1
ATOM 5136 O O . ARG A 1 317 ? -31.08277 -21.72853 -26.32033 1.000 17.39486 557 ARG A O 1
ATOM 5157 N N . ASN A 1 318 ? -32.66751 -20.34617 -27.15892 1.000 17.45184 558 ASN A N 1
ATOM 5158 C CA . ASN A 1 318 ? -31.86815 -19.13101 -27.18568 1.000 16.97697 558 ASN A CA 1
ATOM 5159 C C . ASN A 1 318 ? -32.06375 -18.31287 -25.90093 1.000 15.68425 558 ASN A C 1
ATOM 5160 O O . ASN A 1 318 ? -33.13892 -17.73835 -25.68024 1.000 17.27086 558 ASN A O 1
ATOM 5171 N N . LEU A 1 319 ? -31.02631 -18.23148 -25.06850 1.000 15.87595 559 LEU A N 1
ATOM 5172 C CA . LEU A 1 319 ? -31.12047 -17.46295 -23.83115 1.000 18.37546 559 LEU A CA 1
ATOM 5173 C C . LEU A 1 319 ? -31.22226 -15.95789 -24.08300 1.000 18.54371 559 LEU A C 1
ATOM 5174 O O . LEU A 1 319 ? -31.56321 -15.20387 -23.15667 1.000 21.37684 559 LEU A O 1
ATOM 5190 N N . GLY A 1 320 ? -30.90960 -15.49783 -25.29011 1.000 16.14716 560 GLY A N 1
ATOM 5191 C CA . GLY A 1 320 ? -31.10781 -14.11474 -25.67011 1.000 18.67604 560 GLY A CA 1
ATOM 5192 C C . GLY A 1 320 ? -32.50236 -13.78101 -26.13139 1.000 18.69678 560 GLY A C 1
ATOM 5193 O O . GLY A 1 320 ? -32.75841 -12.64715 -26.54950 1.000 21.25466 560 GLY A O 1
ATOM 5197 N N . ASN A 1 321 ? -33.43719 -14.72128 -26.04353 1.000 18.31490 561 ASN A N 1
ATOM 5198 C CA . ASN A 1 321 ? -34.73851 -14.50212 -26.66281 1.000 19.89912 561 ASN A CA 1
ATOM 5199 C C . ASN A 1 321 ? -35.64193 -13.54150 -25.89574 1.000 22.06110 561 ASN A C 1
ATOM 5200 O O . ASN A 1 321 ? -36.77385 -13.29036 -26.33528 1.000 23.06527 561 ASN A O 1
ATOM 5211 N N . THR A 1 322 ? -35.18011 -12.97282 -24.79784 1.000 18.34623 562 THR A N 1
ATOM 5212 C CA . THR A 1 322 ? -35.97932 -12.00899 -24.06294 1.000 19.36030 562 THR A CA 1
ATOM 5213 C C . THR A 1 322 ? -35.67324 -10.57966 -24.47025 1.000 18.51921 562 THR A C 1
ATOM 5214 O O . THR A 1 322 ? -36.36571 -9.66937 -24.01984 1.000 22.17299 562 THR A O 1
ATOM 5225 N N . ALA A 1 323 ? -34.71452 -10.37994 -25.37507 1.000 17.44592 563 ALA A N 1
ATOM 5226 C CA . ALA A 1 323 ? -34.31259 -9.06367 -25.87718 1.000 17.90062 563 ALA A CA 1
ATOM 5227 C C . ALA A 1 323 ? -34.7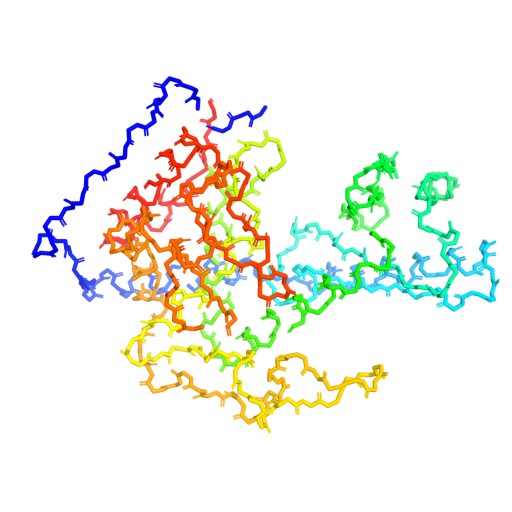5669 -8.88602 -27.33061 1.000 18.48788 563 ALA A C 1
ATOM 5228 O O . ALA A 1 323 ? -34.21853 -9.53120 -28.23093 1.000 20.26729 563 ALA A O 1
ATOM 5235 N N . ASP A 1 324 ? -35.72391 -7.99527 -27.56746 1.000 18.49035 564 ASP A N 1
ATOM 5236 C CA . ASP A 1 324 ? -36.10864 -7.63046 -28.92960 1.000 20.73657 564 ASP A CA 1
ATOM 5237 C C . ASP A 1 324 ? -35.02749 -6.75110 -29.54188 1.000 20.09011 564 ASP A C 1
ATOM 5238 O O . ASP A 1 324 ? -34.04135 -6.40003 -28.88607 1.000 19.31271 564 ASP A O 1
ATOM 5247 N N . GLU A 1 325 ? -35.22923 -6.36307 -30.80964 1.000 23.16447 565 GLU A N 1
ATOM 5248 C CA A GLU A 1 325 ? -34.17664 -5.64149 -31.52211 0.540 22.72042 565 GLU A CA 1
ATOM 5249 C CA B GLU A 1 325 ? -34.17987 -5.63988 -31.52540 0.460 22.72501 565 GLU A CA 1
ATOM 5250 C C . GLU A 1 325 ? -33.88597 -4.29213 -30.87849 1.000 22.14210 565 GLU A C 1
ATOM 5251 O O . GLU A 1 325 ? -32.73170 -3.82756 -30.89310 1.000 21.36011 565 GLU A O 1
ATOM 5274 N N . THR A 1 326 ? -34.91538 -3.63986 -30.33574 1.000 22.73345 566 THR A N 1
ATOM 5275 C CA . THR A 1 326 ? -34.73513 -2.36104 -29.66279 1.000 22.47783 566 THR A CA 1
ATOM 5276 C C . THR A 1 326 ? -33.94016 -2.54641 -28.37785 1.000 21.18032 566 THR A C 1
ATOM 5277 O O . THR A 1 326 ? -33.01301 -1.79302 -28.08581 1.000 20.52506 566 THR A O 1
ATOM 5288 N N . SER A 1 327 ? -34.32143 -3.53307 -27.58191 1.000 21.00115 567 SER A N 1
ATOM 5289 C CA . SER A 1 327 ? -33.60474 -3.79044 -26.34248 1.000 19.98631 567 SER A CA 1
ATOM 5290 C C . SER A 1 327 ? -32.17228 -4.18933 -26.63728 1.000 18.94435 567 SER A C 1
ATOM 5291 O O . SER A 1 327 ? -31.24114 -3.79432 -25.92652 1.000 18.14056 567 SER A O 1
ATOM 5299 N N . PHE A 1 328 ? -31.96760 -4.97034 -27.68556 1.000 19.13054 568 PHE A N 1
ATOM 5300 C CA . PHE A 1 328 ? -30.59499 -5.34825 -27.99209 1.000 18.39608 568 PHE A CA 1
ATOM 5301 C C . PHE A 1 328 ? -29.77095 -4.11917 -28.36332 1.000 18.14973 568 PHE A C 1
ATOM 5302 O O . PHE A 1 328 ? -28.60852 -3.99627 -27.95248 1.000 17.83469 568 PHE A O 1
ATOM 5319 N N . ARG A 1 329 ? -30.33331 -3.22151 -29.17550 1.000 18.96438 569 ARG A N 1
ATOM 5320 C CA . ARG A 1 329 ? -29.60985 -1.99525 -29.49933 1.000 19.00494 569 ARG A CA 1
ATOM 5321 C C . ARG A 1 329 ? -29.15431 -1.30683 -28.22595 1.000 18.30744 569 ARG A C 1
ATOM 5322 O O . ARG A 1 329 ? -27.99774 -0.87521 -28.12207 1.000 18.01700 569 ARG A O 1
ATOM 5343 N N . GLY A 1 330 ? -30.06366 -1.15242 -27.25002 1.000 18.42253 570 GLY A N 1
ATOM 5344 C CA . GLY A 1 330 ? -29.69889 -0.49507 -26.00475 1.000 18.16585 570 GLY A CA 1
ATOM 5345 C C . GLY A 1 330 ? -28.65798 -1.27104 -25.21019 1.000 16.97047 570 GLY A C 1
ATOM 5346 O O . GLY A 1 330 ? -27.75420 -0.67210 -24.60221 1.000 18.21216 570 GLY A O 1
ATOM 5350 N N . LEU A 1 331 ? -28.76110 -2.60628 -25.20421 1.000 16.69091 571 LEU A N 1
ATOM 5351 C CA . LEU A 1 331 ? -27.76258 -3.43986 -24.52877 1.000 16.60520 571 LEU A CA 1
ATOM 5352 C C . LEU A 1 331 ? -26.40742 -3.24431 -25.17272 1.000 17.65657 571 LEU A C 1
ATOM 5353 O O . LEU A 1 331 ? -25.39207 -3.10131 -24.48716 1.000 18.63409 571 LEU A O 1
ATOM 5369 N N . HIS A 1 332 ? -26.35977 -3.22729 -26.49866 1.000 16.55134 572 HIS A N 1
ATOM 5370 C CA . HIS A 1 332 ? -25.07331 -3.05152 -27.16704 1.000 16.96081 572 HIS A CA 1
ATOM 5371 C C . HIS A 1 332 ? -24.47974 -1.68292 -26.84692 1.000 17.41547 572 HIS A C 1
ATOM 5372 O O . HIS A 1 332 ? -23.25394 -1.54861 -26.63085 1.000 17.31757 572 HIS A O 1
ATOM 5403 N N . GLU A 1 334 ? -24.96480 -0.05215 -24.04624 1.000 17.61227 574 GLU A N 1
ATOM 5404 C CA . GLU A 1 334 ? -24.45287 -0.16386 -22.68657 1.000 18.73730 574 GLU A CA 1
ATOM 5405 C C . GLU A 1 334 ? -23.10909 -0.86499 -22.66324 1.000 16.32823 574 GLU A C 1
ATOM 5406 O O . GLU A 1 334 ? -22.24515 -0.52401 -21.85213 1.000 18.39699 574 GLU A O 1
ATOM 5418 N N . LEU A 1 335 ? -22.91199 -1.84397 -23.54599 1.000 15.51333 575 LEU A N 1
ATOM 5419 C CA . LEU A 1 335 ? -21.62043 -2.52887 -23.60210 1.000 15.63586 575 LEU A CA 1
ATOM 5420 C C . LEU A 1 335 ? -20.53949 -1.60155 -24.14883 1.000 17.47532 575 LEU A C 1
ATOM 5421 O O . LEU A 1 335 ? -19.39277 -1.62929 -23.66510 1.000 17.47412 575 LEU A O 1
ATOM 5437 N N . ARG A 1 336 ? -20.87415 -0.77714 -25.16403 1.000 17.18642 576 ARG A N 1
ATOM 5438 C CA . ARG A 1 336 ? -19.96724 0.26076 -25.66723 1.000 15.76974 576 ARG A CA 1
ATOM 5439 C C . ARG A 1 336 ? -19.58166 1.21110 -24.55253 1.000 16.63832 576 ARG A C 1
ATOM 5440 O O . ARG A 1 336 ? -18.40774 1.55440 -24.39125 1.000 18.27231 576 ARG A O 1
ATOM 5461 N N . ARG A 1 337 ? -20.57909 1.70629 -23.80849 1.000 16.96069 577 ARG A N 1
ATOM 5462 C CA . ARG A 1 337 ? -20.32090 2.61213 -22.69717 1.000 18.50185 577 ARG A CA 1
ATOM 5463 C C . ARG A 1 337 ? -19.34712 1.98520 -21.69947 1.000 17.00873 577 ARG A C 1
ATOM 5464 O O . ARG A 1 337 ? -18.40939 2.64457 -21.23176 1.000 18.03697 577 ARG A O 1
ATOM 5485 N N . ALA A 1 338 ? -19.59101 0.71982 -21.33447 1.000 16.20027 578 ALA A N 1
ATOM 5486 C CA . ALA A 1 338 ? -18.76387 0.05804 -20.33299 1.000 16.57816 578 ALA A CA 1
ATOM 5487 C C . ALA A 1 338 ? -17.34829 -0.10994 -20.85277 1.000 18.62847 578 ALA A C 1
ATOM 5488 O O . ALA A 1 338 ? -16.37782 0.11395 -20.12002 1.000 18.22508 578 ALA A O 1
ATOM 5495 N N . PHE A 1 339 ? -17.20620 -0.52011 -22.119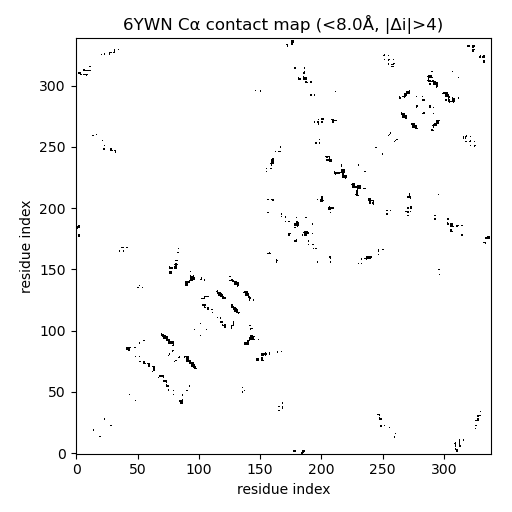69 1.000 17.35129 579 PHE A N 1
ATOM 5496 C CA . PHE A 1 339 ? -15.87324 -0.60980 -22.71393 1.000 16.24572 579 PHE A CA 1
ATOM 5497 C C . PHE A 1 339 ? -15.12902 0.72061 -22.60752 1.000 18.60625 579 PHE A C 1
ATOM 5498 O O . PHE A 1 339 ? -13.94610 0.75059 -22.22419 1.000 19.75751 579 PHE A O 1
ATOM 5515 N N . ASP A 1 340 ? -15.79330 1.82736 -22.99309 1.000 18.11404 580 ASP A N 1
ATOM 5516 C CA . ASP A 1 340 ? -15.15565 3.14178 -22.98640 1.000 23.06192 580 ASP A CA 1
ATOM 5517 C C . ASP A 1 340 ? -14.64752 3.47358 -21.58120 1.000 17.60727 580 ASP A C 1
ATOM 5518 O O . ASP A 1 340 ? -13.58661 4.09909 -21.41015 1.000 22.37123 580 ASP A O 1
ATOM 5527 N N . LEU A 1 341 ? -15.44682 3.14034 -20.56581 1.000 17.37364 581 LEU A N 1
ATOM 5528 C CA . LEU A 1 341 ? -15.11916 3.53089 -19.20193 1.000 17.88584 581 LEU A CA 1
ATOM 5529 C C . LEU A 1 341 ? -14.05432 2.60314 -18.60676 1.000 17.24880 581 LEU A C 1
ATOM 5530 O O . LEU A 1 341 ? -13.10931 3.09263 -17.97575 1.000 18.16697 581 LEU A O 1
ATOM 5546 N N . ILE A 1 342 ? -14.20564 1.28698 -18.75966 1.000 16.76262 582 ILE A N 1
ATOM 5547 C CA . ILE A 1 342 ? -13.21257 0.32851 -18.23817 1.000 16.19060 582 ILE A CA 1
ATOM 5548 C C . ILE A 1 342 ? -11.85124 0.53720 -18.91845 1.000 17.39713 582 ILE A C 1
ATOM 5549 O O . ILE A 1 342 ? -10.79986 0.37944 -18.27724 1.000 19.57499 582 ILE A O 1
ATOM 5565 N N . ALA A 1 343 ? -11.84468 0.95101 -20.18344 1.000 18.70332 583 ALA A N 1
ATOM 5566 C CA . ALA A 1 343 ? -10.59150 1.24561 -20.87132 1.000 20.81620 583 ALA A CA 1
ATOM 5567 C C . ALA A 1 343 ? -9.76384 2.28460 -20.12897 1.000 21.60006 583 ALA A C 1
ATOM 5568 O O . ALA A 1 343 ? -8.53454 2.29278 -20.22889 1.000 21.08701 583 ALA A O 1
ATOM 5575 N N . GLU A 1 344 ? -10.41466 3.18116 -19.38922 1.000 20.41115 584 GLU A N 1
ATOM 5576 C CA . GLU A 1 344 ? -9.72418 4.19755 -18.61269 1.000 23.76739 584 GLU A CA 1
ATOM 5577 C C . GLU A 1 344 ? -9.76500 3.90986 -17.11861 1.000 20.99617 584 GLU A C 1
ATOM 5578 O O . GLU A 1 344 ? -9.46756 4.79486 -16.31350 1.000 25.15931 584 GLU A O 1
ATOM 5590 N N . GLY A 1 345 ? -10.14666 2.70044 -16.73374 1.000 19.66649 585 GLY A N 1
ATOM 5591 C CA . GLY A 1 345 ? -10.16370 2.26867 -15.34513 1.000 23.39291 585 GLY A CA 1
ATOM 5592 C C . GLY A 1 345 ? -11.32976 2.77390 -14.51832 1.000 26.54295 585 GLY A C 1
ATOM 5593 O O . GLY A 1 345 ? -11.29057 2.69040 -13.28740 1.000 27.97153 585 GLY A O 1
ATOM 5597 N N . LYS A 1 346 ? -12.38397 3.27927 -15.15043 1.000 21.09589 586 LYS A N 1
ATOM 5598 C CA . LYS A 1 346 ? -13.44510 3.99114 -14.44152 1.000 21.03087 586 LYS A CA 1
ATOM 5599 C C . LYS A 1 346 ? -14.51067 2.98667 -14.00364 1.000 22.49333 586 LYS A C 1
ATOM 5600 O O . LYS A 1 346 ? -15.66006 3.00390 -14.45556 1.000 21.30632 586 LYS A O 1
ATOM 5619 N N . LEU A 1 347 ? -14.10195 2.07512 -13.10953 1.000 19.71909 587 LEU A N 1
ATOM 5620 C CA . LEU A 1 347 ? -15.02618 1.04555 -12.61900 1.000 20.49548 587 LEU A CA 1
ATOM 5621 C C . LEU A 1 347 ? -16.24491 1.65926 -11.92616 1.000 17.83958 587 LEU A C 1
ATOM 5622 O O . LEU A 1 347 ? -17.37439 1.21263 -12.15775 1.000 18.80977 587 LEU A O 1
ATOM 5638 N N . GLU A 1 348 ? -16.04202 2.65151 -11.06869 1.000 18.91478 588 GLU A N 1
ATOM 5639 C CA . GLU A 1 348 ? -17.16858 3.22024 -10.32951 1.000 21.13367 588 GLU A CA 1
ATOM 5640 C C . GLU A 1 348 ? -18.16776 3.84083 -11.28632 1.000 25.28249 588 GLU A C 1
ATOM 5641 O O . GLU A 1 348 ? -19.38078 3.62468 -11.16682 1.000 23.07465 588 GLU A O 1
ATOM 5653 N N . GLU A 1 349 ? -17.67239 4.60047 -12.26607 1.000 21.16340 589 GLU A N 1
ATOM 5654 C CA . GLU A 1 349 ? -18.58301 5.23065 -13.20777 1.000 20.54427 589 GLU A CA 1
ATOM 5655 C C . GLU A 1 349 ? -19.26694 4.19004 -14.06134 1.000 20.96903 589 GLU A C 1
ATOM 5656 O O . GLU A 1 349 ? -20.47667 4.27786 -14.29789 1.000 21.53863 589 GLU A O 1
ATOM 5668 N N . CYS A 1 350 ? -18.51592 3.18487 -14.50056 1.000 18.07482 590 CYS A N 1
ATOM 5669 C CA . CYS A 1 350 ? -19.09573 2.09392 -15.27961 1.000 17.51726 590 CYS A CA 1
ATOM 5670 C C . CYS A 1 350 ? -20.29469 1.49030 -14.55998 1.000 21.40376 590 CYS A C 1
ATOM 5671 O O . CYS A 1 350 ? -21.32504 1.17186 -15.18414 1.000 19.03471 590 CYS A O 1
ATOM 5679 N N . CYS A 1 351 ? -20.16579 1.28928 -13.24303 1.000 18.37487 591 CYS A N 1
ATOM 5680 C CA . CYS A 1 351 ? -21.19591 0.65462 -12.42474 1.000 19.23380 591 CYS A CA 1
ATOM 5681 C C . CYS A 1 351 ? -22.18799 1.63499 -11.78976 1.000 21.24204 591 CYS A C 1
ATOM 5682 O O . CYS A 1 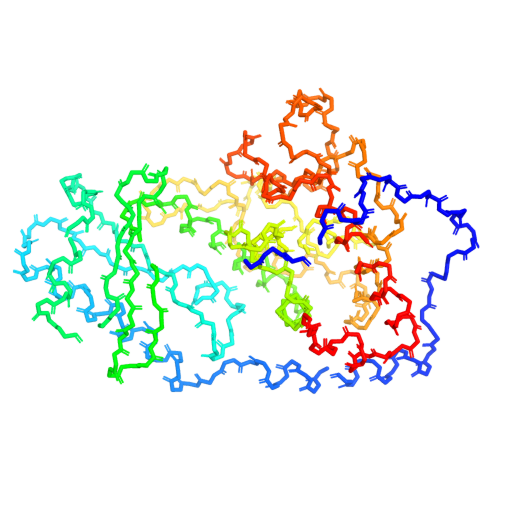351 ? -22.87635 1.26142 -10.83716 1.000 20.61990 591 CYS A O 1
ATOM 5690 N N . GLU A 1 352 ? -22.25694 2.88657 -12.25716 1.000 20.05495 592 GLU A N 1
ATOM 5691 C CA . GLU A 1 352 ? -23.21578 3.82503 -11.68377 1.000 20.63291 592 GLU A CA 1
ATOM 5692 C C . GLU A 1 352 ? -24.62802 3.27324 -11.85995 1.000 21.60969 592 GLU A C 1
ATOM 5693 O O . GLU A 1 352 ? -24.94329 2.60655 -12.85204 1.000 21.17483 592 GLU A O 1
ATOM 5705 N N . GLN A 1 353 ? -25.47269 3.54590 -10.87203 1.000 22.19468 593 GLN A N 1
ATOM 5706 C CA . GLN A 1 353 ? -26.86223 3.09784 -10.91406 1.000 21.78315 593 GLN A CA 1
ATOM 5707 C C . GLN A 1 353 ? -27.58571 3.82742 -12.03556 1.000 24.02688 593 GLN A C 1
ATOM 5708 O O . GLN A 1 353 ? -27.60117 5.06562 -12.06335 1.000 25.71702 593 GLN A O 1
ATOM 5722 N N . TYR A 1 354 ? -28.16891 3.05810 -12.96242 1.000 22.38605 594 TYR A N 1
ATOM 5723 C CA . TYR A 1 354 ? -29.05720 3.62225 -13.97928 1.000 23.41578 594 TYR A CA 1
ATOM 5724 C C . TYR A 1 354 ? -30.34027 4.08769 -13.32315 1.000 28.79162 594 TYR A C 1
ATOM 5725 O O . TYR A 1 354 ? -30.92110 3.36808 -12.50802 1.000 26.47279 594 TYR A O 1
ATOM 5743 N N . VAL A 1 355 ? -30.78167 5.29788 -13.67293 1.000 29.74726 595 VAL A N 1
ATOM 5744 C CA . VAL A 1 355 ? -32.04205 5.85737 -13.19583 1.000 32.92363 595 VAL A CA 1
ATOM 5745 C C . VAL A 1 355 ? -32.91135 6.17196 -14.40593 1.000 29.86253 595 VAL A C 1
ATOM 5746 O O . VAL A 1 355 ? -32.44076 6.76355 -15.38136 1.000 33.92462 595 VAL A O 1
ATOM 5759 N N . PHE A 1 356 ? -34.16117 5.74517 -14.35611 1.000 33.57665 596 PHE A N 1
ATOM 5760 C CA . PHE A 1 356 ? -35.10408 5.99340 -15.44760 1.000 32.93439 596 PHE A CA 1
ATOM 5761 C C . PHE A 1 356 ? -35.48209 7.46815 -15.54838 1.000 37.24030 596 PHE A C 1
ATOM 5762 O O . PHE A 1 356 ? -35.63787 8.13185 -14.52303 1.000 43.45235 596 PHE A O 1
#

Foldseek 3Di:
DALDCVLPQDDDDFDDPVPADQDFDPVLLVLLQVVVVVLVQFQADDLQLVLLVVVQVVLQVLVCVVPNDFPKHKDWFDCSQQLQHGSQDATEMEIETPPCVCQQPVCLVSVVVVADPWDWDRPDPFTKIWDQHVVSRHTYMGYPPVVRVQVRLVSLQCLAAVLLRSLLLVLLLCVLSVQQDLDPHLHFHSSLVSLLLQLQLPDVVHQAHLFQPPQVQFDADPVGHTRSGRRNNVVRHPVRVVPPDRSLSSNLSVLCCLLHNDDLLFWARESPRDIHGCVVVVNNPQAQRSHAYADNVHNPDGSRNSHGSSNVNVVNLSNVLNVCSSNNNSVVNSHHDDD

Secondary structure (DSSP, 8-state):
----GGG--PPPPPPPGGGS--S--HHHHHHHHH--HHHHHHS--HHHHHHHHHHHHHHHHHHHHHSTTS--EEEEETHHHHT---TT--BEEEEE-S-GGGG----HHHHHHT----EEESSSSS-EEEEEETTTTEEE--BS-HHHHHHH--HHHHHH-TTHHHH--HHHHHHHTT---SSSSSS--HHHHH--HHHHHTSSS-SS--GGG-GGG--B-TTSSBPSS---HHHHTTTTTT----HHHHHHHHHHIIIII--TTTEEEE----PEETGGGTGGGSTT-SS-EEETTEEEEETTTT--HHHHHHH--HHHHHHHHTTT-HHHHTPPP--

Sequence (339 aa):
RRRPYSLGTDKLEKVDPDKIKSKLSEDVERKKLETTDRELYDRLLPTEAIEVNRRELVSSKLERRLFNTEWPGHDIRVHLFGSSGNLLCSSDDSDVDICITTPWRELESVCIAELLDRHGEKVVCVSSSAKVPIVKIWDPELKLACDNNVNNTLALENTRVRTYVSIIDDRVRPLAIIKYWTRRRVVNDAAFGGTLSSYTWICIIAFLQLRDPPVLPALHQQQHHDLKLVKQDGALSDFADDIPKLRRGFGAKNKDSLAVLLFQFFRFYAHEFDYDKYTLSIRGTTLLTKAEKNWQYLVVNNALCVEEEPFNDGRNLGNTADEETSFRGLHELRRAFDLIAEGKLEECCEQYVF

InterPro domains:
  IPR002058 PAP/25A-associated [PF03828] (501-555)
  IPR043519 Nucleotidyltransferase superfamily [G3DSA:3.30.460.10] (301-413)
  IPR043519 Nucleotidyltransferase superfamily [SSF81301] (274-412)
  IPR054708 Poly(A) RNA polymerase, mitochondrial-like, central palm domain [PF22600] (280-411)

Organism: Thermothielavioides terrestris (strain ATCC 38088 / NRRL 8126) (NCBI:txid578455)

Radius of gyration: 20.8 Å; Cα contacts (8 Å, |Δi|>4): 579; chains: 1; bounding box: 52×49×49 Å

CATH classification: 3.30.460.10

Solvent-accessible surface area: 16274 Å² total

Nearest PDB structures (foldseek):
  6ywo-assembly2_B  TM=9.919E-01  e=1.489E-56  Thermothielavioides terrestris NRRL 8126
  6ywp-assembly2_B  TM=9.861E-01  e=8.682E-57  Thermothielavioides terrestris NRRL 8126
  6ywp-assembly1_A  TM=9.865E-01  e=2.846E-56  Thermothielavioides terrestris NRRL 8126
  6ywo-assembly3_C  TM=9.817E-01  e=1.039E-55  Thermothielavioides terrestris NRRL 8126
  4e80-assembly1_A  TM=8.779E-01  e=4.431E-19  Schizosaccharomyces pombe 972h-

B-factor: mean 26.36, std 9.92, range [13.01, 100.96]